Protein AF-A0A8K0KAE3-F1 (afdb_monomer)

Solvent-accessible surface area (backbone atoms only — not comparable to full-atom values): 35603 Å² total; per-residue (Å²): 134,88,83,90,84,84,86,89,87,85,85,87,88,81,91,84,88,86,79,93,78,86,82,82,85,89,87,84,88,86,88,82,92,76,91,75,82,76,78,80,72,81,85,64,75,94,69,81,57,39,71,50,82,53,40,67,63,36,50,76,62,42,30,46,68,39,84,52,72,60,25,46,44,37,40,30,30,74,90,40,54,42,58,58,35,35,50,40,24,70,75,28,17,23,39,30,86,48,41,69,45,33,43,34,40,34,23,48,88,38,33,54,64,56,51,31,46,40,26,36,37,60,57,86,79,44,51,73,26,27,44,45,68,30,39,32,38,36,74,83,20,6,30,69,45,58,32,39,43,23,30,60,44,101,60,32,36,38,35,44,34,48,43,78,38,43,66,60,54,46,53,51,52,52,54,51,47,57,73,51,68,74,72,61,48,61,48,79,47,70,62,64,83,61,42,32,28,38,32,38,32,6,74,34,27,64,62,44,46,37,85,36,38,83,52,72,50,89,77,57,44,82,43,20,44,44,79,38,32,44,71,79,34,61,82,18,39,43,29,26,42,75,70,44,75,50,53,27,28,33,37,36,27,41,27,87,42,42,60,60,40,51,52,53,52,52,67,32,89,55,46,66,41,41,76,42,20,52,51,19,47,56,44,32,14,53,76,55,70,55,79,45,82,82,50,58,39,35,64,88,34,32,46,57,30,56,67,40,52,81,38,50,24,73,68,41,63,72,68,42,59,26,41,16,30,71,55,48,49,47,31,70,74,75,51,62,74,42,25,50,41,81,42,80,45,79,78,72,56,51,48,62,74,39,75,34,59,50,99,88,66,50,80,45,35,34,27,32,43,43,38,66,33,71,91,79,74,48,21,32,31,33,26,44,24,36,38,91,72,52,64,72,73,76,64,57,55,58,51,52,50,45,51,52,51,42,52,52,39,53,50,54,54,49,52,52,13,52,49,57,46,47,54,55,56,54,48,62,77,68,75,58,98,66,84,40,66,58,66,74,69,66,44,79,90,50,56,72,67,56,49,47,53,50,30,41,52,49,40,51,34,45,21,68,68,48,80,81,77,82,66,81,66,90,45,72,71,53,44,53,51,51,49,52,50,29,54,54,36,33,53,42,50,54,52,37,50,54,46,50,53,48,52,54,48,58,77,39,37,73,60,47,56,52,47,56,50,48,53,51,52,53,51,57,57,55,65,78,44,101,62,60,71,72,56,52,53,51,54,50,51,50,50,64,68,77,52,79,88,66,93,75,57,71,68,56,54,52,51,48,53,49,47,53,54,44,55,75,68,61,69,80,73,96,79,72,94,71,57,84,71,55,61,62,53,71,70,44,93,82,34,71,66,49,54,51,53,52,53,51,50,52,58,50,48,57,51,50,54,52,50,48,51,50,50,52,52,50,70,72,50,75,83,77,87,73,89,80,85,90,133

InterPro domains:
  IPR006222 GCVT, N-terminal domain [PF01571] (54-314)
  IPR006223 Glycine cleavage system T protein [TIGR00528] (50-392)
  IPR013977 Aminomethyltransferase, C-terminal domain [PF08669] (338-392)
  IPR027266 Aminomethyltransferase superfamily [G3DSA:3.30.1360.120] (50-288)
  IPR028896 Aminomethyltransferase-like [PTHR43757] (36-393)
  IPR029043 Glycine cleavage T-protein/YgfZ, C-terminal [SSF101790] (328-389)

Organism: Ladona fulva (NCBI:txid123851)

Sequence (631 aa):
MLTQLKFPRSKELATQQPGLITPTMLVRWASKQGHLIIRSVSTGSPNFSKKTCLYDFHVENGGKMVDFAGYLLPVNYSSLGIAASHVHTRTCCSLFDVSHMAQTKIYGKDRVSFIESLTTADIQGLGINQAQLSVLTNDNGGIIDDLIITNASETYLFVVSNASRREVVRNLFEGTLEKGGGKMDVRIEMAGDDKALLALQGPESARVLGPLLDVDFSKLTFMTSTEAKVAGVPDCRVSRLGYTGEDGVEISAPAEGARTIAEALLTSKNGNVKLAGLGARDSLRLEAGLCLYGMDMDEETTPVEASLAWLVRKRRRLEQGFPGAGIIVSQIKGGVNRKRVGLRSEGPPARHGTEVHDEEGTKIGVITSGCPSPSLGYNIAMAYVNSAFAKIYGFNRFISYRIVATYAACLVLHIAACTQFLTAVIRKYNNEKYQTWVNIDNLWDKSTIHSYIYALHRGTSLALGGNFLQTEAVTEGETVLAILTRVAGALTIAVFIGHCVHIISSAHRSKRESADKMKRQLQSYLADKRIPSKLKNKVFKYFDFHYPETYYEQSHVEKAISKSLLQMAIEPCETFCLNREDFMEVVHPDSALWQNIAAEAELRMERLERLEQQRWRAAFHGNVYEDDSDT

Radius of gyration: 36.32 Å; Cα contacts (8 Å, |Δi|>4): 876; chains: 1; bounding box: 95×123×75 Å

Structure (mmCIF, N/CA/C/O backbone):
data_AF-A0A8K0KAE3-F1
#
_entry.id   AF-A0A8K0KAE3-F1
#
loop_
_atom_site.group_PDB
_atom_site.id
_atom_site.type_symbol
_atom_site.label_atom_id
_atom_site.label_alt_id
_atom_site.label_comp_id
_atom_site.label_asym_id
_atom_site.label_entity_id
_atom_site.label_seq_id
_atom_site.pdbx_PDB_ins_code
_atom_site.Cartn_x
_atom_site.Cartn_y
_atom_site.Cartn_z
_atom_site.occupancy
_atom_site.B_iso_or_equiv
_atom_site.auth_seq_id
_atom_site.auth_comp_id
_atom_site.auth_asym_id
_atom_site.auth_atom_id
_atom_site.pdbx_PDB_model_num
ATOM 1 N N . MET A 1 1 ? 49.615 -22.984 13.099 1.00 28.83 1 MET A N 1
ATOM 2 C CA . MET A 1 1 ? 50.591 -24.019 13.497 1.00 28.83 1 MET A CA 1
ATOM 3 C C . MET A 1 1 ? 49.827 -25.105 14.239 1.00 28.83 1 MET A C 1
ATOM 5 O O . MET A 1 1 ? 49.325 -24.787 15.300 1.00 28.83 1 MET A O 1
ATOM 9 N N . LEU A 1 2 ? 49.717 -26.297 13.623 1.00 26.91 2 LEU A N 1
ATOM 10 C CA . LEU A 1 2 ? 49.615 -27.644 14.232 1.00 26.91 2 LEU A CA 1
ATOM 11 C C . LEU A 1 2 ? 48.458 -27.891 15.248 1.00 26.91 2 LEU A C 1
ATOM 13 O O . LEU A 1 2 ? 48.331 -27.181 16.226 1.00 26.91 2 LEU A O 1
ATOM 17 N N . THR A 1 3 ? 47.590 -28.905 15.156 1.00 27.52 3 THR A N 1
ATOM 18 C CA . THR A 1 3 ? 47.617 -30.158 14.386 1.00 27.52 3 THR A CA 1
ATOM 19 C C . THR A 1 3 ? 46.247 -30.851 14.425 1.00 27.52 3 THR A C 1
ATOM 21 O O . THR A 1 3 ? 45.415 -30.589 15.285 1.00 27.52 3 THR A O 1
ATOM 24 N N . GLN A 1 4 ? 46.077 -31.747 13.456 1.00 28.72 4 GLN A N 1
ATOM 25 C CA . GLN A 1 4 ? 44.955 -32.625 13.118 1.00 28.72 4 GLN A CA 1
ATOM 26 C C . GLN A 1 4 ? 44.554 -33.654 14.192 1.00 28.72 4 GLN A C 1
ATOM 28 O O . GLN A 1 4 ? 45.372 -33.975 15.044 1.00 28.72 4 GLN A O 1
ATOM 33 N N . LEU A 1 5 ? 43.369 -34.269 14.011 1.00 25.48 5 LEU A N 1
ATOM 34 C CA . LEU A 1 5 ? 43.104 -35.734 14.002 1.00 25.48 5 LEU A CA 1
ATOM 35 C C . LEU A 1 5 ? 41.607 -35.957 13.651 1.00 25.48 5 LEU A C 1
ATOM 37 O O . LEU A 1 5 ? 40.735 -35.579 14.420 1.00 25.48 5 LEU A O 1
ATOM 41 N N . LYS A 1 6 ? 41.239 -36.196 12.382 1.00 26.11 6 LYS A N 1
ATOM 42 C CA . LYS A 1 6 ? 41.041 -37.476 11.648 1.00 26.11 6 LYS A CA 1
ATOM 43 C C . LYS A 1 6 ? 39.897 -38.396 12.143 1.00 26.11 6 LYS A C 1
ATOM 45 O O . LYS A 1 6 ? 39.905 -38.891 13.259 1.00 26.11 6 LYS A O 1
ATOM 50 N N . PHE A 1 7 ? 38.974 -38.629 11.199 1.00 31.06 7 PHE A N 1
ATOM 51 C CA . PHE A 1 7 ? 37.803 -39.526 11.142 1.00 31.06 7 PHE A CA 1
ATOM 52 C C . PHE A 1 7 ? 38.106 -41.027 11.348 1.00 31.06 7 PHE A C 1
ATOM 54 O O . PHE A 1 7 ? 39.262 -41.438 11.234 1.00 31.06 7 PHE A O 1
ATOM 61 N N . PRO A 1 8 ? 37.051 -41.869 11.411 1.00 29.03 8 PRO A N 1
ATOM 62 C CA . PRO A 1 8 ? 36.903 -42.833 10.311 1.00 29.03 8 PRO A CA 1
ATOM 63 C C . PRO A 1 8 ? 35.486 -42.946 9.704 1.00 29.03 8 PRO A C 1
ATOM 65 O O . PRO A 1 8 ? 34.468 -42.723 10.351 1.00 29.03 8 PRO A O 1
ATOM 68 N N . ARG A 1 9 ? 35.475 -43.315 8.414 1.00 29.73 9 ARG A N 1
ATOM 69 C CA . ARG A 1 9 ? 34.337 -43.708 7.559 1.00 29.73 9 ARG A CA 1
ATOM 70 C C . ARG A 1 9 ? 34.172 -45.237 7.548 1.00 29.73 9 ARG A C 1
ATOM 72 O O . ARG A 1 9 ? 35.182 -45.922 7.439 1.00 29.73 9 ARG A O 1
ATOM 79 N N . SER A 1 10 ? 32.936 -45.728 7.415 1.00 28.06 10 SER A N 1
ATOM 80 C CA . SER A 1 10 ? 32.554 -46.929 6.626 1.00 28.06 10 SER A CA 1
ATOM 81 C C . SER A 1 10 ? 31.016 -46.994 6.538 1.00 28.06 10 SER A C 1
ATOM 83 O O . SER A 1 10 ? 30.370 -46.933 7.575 1.00 28.06 10 SER A O 1
ATOM 85 N N . LYS A 1 11 ? 30.393 -46.807 5.364 1.00 29.02 11 LYS A N 1
ATOM 86 C CA . LYS A 1 11 ? 30.069 -47.765 4.269 1.00 29.02 11 LYS A CA 1
ATOM 87 C C . LYS A 1 11 ? 28.721 -48.509 4.442 1.00 29.02 11 LYS A C 1
ATOM 89 O O . LYS A 1 11 ? 28.630 -49.435 5.228 1.00 29.02 11 LYS A O 1
ATOM 94 N N . GLU A 1 12 ? 27.746 -48.019 3.665 1.00 27.72 12 GLU A N 1
ATOM 95 C CA . GLU A 1 12 ? 26.723 -48.649 2.790 1.00 27.72 12 GLU A CA 1
ATOM 96 C C . GLU A 1 12 ? 25.988 -49.980 3.083 1.00 27.72 12 GLU A C 1
ATOM 98 O O . GLU A 1 12 ? 26.538 -50.932 3.620 1.00 27.72 12 GLU A O 1
ATOM 103 N N . LEU A 1 13 ? 24.787 -50.013 2.461 1.00 28.11 13 LEU A N 1
ATOM 104 C CA . LEU A 1 13 ? 23.791 -51.071 2.184 1.00 28.11 13 LEU A CA 1
ATOM 105 C C . LEU A 1 13 ? 22.721 -51.321 3.265 1.00 28.11 13 LEU A C 1
ATOM 107 O O . LEU A 1 13 ? 23.046 -51.472 4.429 1.00 28.11 13 LEU A O 1
ATOM 111 N N . ALA A 1 14 ? 21.425 -51.479 2.976 1.00 26.33 14 ALA A N 1
ATOM 112 C CA . ALA A 1 14 ? 20.565 -51.209 1.818 1.00 26.33 14 ALA A CA 1
ATOM 113 C C . ALA A 1 14 ? 19.095 -51.472 2.244 1.00 26.33 14 ALA A C 1
ATOM 115 O O . ALA A 1 14 ? 18.852 -52.283 3.132 1.00 26.33 14 ALA A O 1
ATOM 116 N N . THR A 1 15 ? 18.143 -50.847 1.535 1.00 27.05 15 THR A N 1
ATOM 117 C CA . THR A 1 15 ? 16.760 -51.314 1.250 1.00 27.05 15 THR A CA 1
ATOM 118 C C . THR A 1 15 ? 15.781 -51.626 2.399 1.00 27.05 15 THR A C 1
ATOM 120 O O . THR A 1 15 ? 15.860 -52.688 3.001 1.00 27.05 15 THR A O 1
ATOM 123 N N . GLN A 1 16 ? 14.746 -50.782 2.566 1.00 26.11 16 GLN A N 1
ATOM 124 C CA . GLN A 1 16 ? 13.310 -51.099 2.341 1.00 26.11 16 GLN A CA 1
ATOM 125 C C . GLN A 1 16 ? 12.399 -49.936 2.828 1.00 26.11 16 GLN A C 1
ATOM 127 O O . GLN A 1 16 ? 12.524 -49.458 3.950 1.00 26.11 16 GLN A O 1
ATOM 132 N N . GLN A 1 17 ? 11.503 -49.459 1.956 1.00 24.06 17 GLN A N 1
ATOM 133 C CA . GLN A 1 17 ? 10.355 -48.567 2.241 1.00 24.06 17 GLN A CA 1
ATOM 134 C C . GLN A 1 17 ? 9.142 -49.392 2.748 1.00 24.06 17 GLN A C 1
ATOM 136 O O . GLN A 1 17 ? 9.181 -50.613 2.602 1.00 24.06 17 GLN A O 1
ATOM 141 N N . PRO A 1 18 ? 7.970 -48.802 3.084 1.00 39.78 18 PRO A N 1
ATOM 142 C CA . PRO A 1 18 ? 7.659 -47.564 3.820 1.00 39.78 18 PRO A CA 1
ATOM 143 C C . PRO A 1 18 ? 6.611 -47.819 4.944 1.00 39.78 18 PRO A C 1
ATOM 145 O O . PRO A 1 18 ? 5.868 -48.795 4.901 1.00 39.78 18 PRO A O 1
ATOM 148 N N . GLY A 1 19 ? 6.454 -46.917 5.921 1.00 23.36 19 GLY A N 1
ATOM 149 C CA . GLY A 1 19 ? 5.305 -47.004 6.839 1.00 23.36 19 GLY A CA 1
ATOM 150 C C . GLY A 1 19 ? 5.321 -46.020 8.005 1.00 23.36 19 GLY A C 1
ATOM 151 O O . GLY A 1 19 ? 6.255 -46.006 8.798 1.00 23.36 19 GLY A O 1
ATOM 152 N N . LEU A 1 20 ? 4.262 -45.209 8.088 1.00 29.33 20 LEU A N 1
ATOM 153 C CA . LEU A 1 20 ? 3.913 -44.294 9.179 1.00 29.33 20 LEU A CA 1
ATOM 154 C C . LEU A 1 20 ? 4.051 -44.936 10.568 1.00 29.33 20 LEU A C 1
ATOM 156 O O . LEU A 1 20 ? 3.359 -45.910 10.853 1.00 29.33 20 LEU A O 1
ATOM 160 N N . ILE A 1 21 ? 4.803 -44.296 11.469 1.00 24.78 21 ILE A N 1
ATOM 161 C CA . ILE A 1 21 ? 4.608 -44.422 12.921 1.00 24.78 21 ILE A CA 1
ATOM 162 C C . ILE A 1 21 ? 4.780 -43.031 13.551 1.00 24.78 21 ILE A C 1
ATOM 164 O O . ILE A 1 21 ? 5.872 -42.467 13.578 1.00 24.78 21 ILE A O 1
ATOM 168 N N . THR A 1 22 ? 3.678 -42.468 14.042 1.00 32.84 22 THR A N 1
ATOM 169 C CA . THR A 1 22 ? 3.658 -41.387 15.038 1.00 32.84 22 THR A CA 1
ATOM 170 C C . THR A 1 22 ? 4.169 -41.911 16.384 1.00 32.84 22 THR A C 1
ATOM 172 O O . THR A 1 22 ? 3.931 -43.074 16.710 1.00 32.84 22 THR A O 1
ATOM 175 N N . PRO A 1 23 ? 4.792 -41.066 17.225 1.00 28.06 23 PRO A N 1
ATOM 176 C CA . PRO A 1 23 ? 4.613 -41.282 18.658 1.00 28.06 23 PRO A CA 1
ATOM 177 C C . PRO A 1 23 ? 4.278 -40.005 19.428 1.00 28.06 23 PRO A C 1
ATOM 179 O O . PRO A 1 23 ? 5.063 -39.070 19.579 1.00 28.06 23 PRO A O 1
ATOM 182 N N . THR A 1 24 ? 3.074 -40.060 19.974 1.00 25.20 24 THR A N 1
ATOM 183 C CA . THR A 1 24 ? 2.573 -39.384 21.161 1.00 25.20 24 THR A CA 1
ATOM 184 C C . THR A 1 24 ? 3.484 -39.636 22.374 1.00 25.20 24 THR A C 1
ATOM 186 O O . THR A 1 24 ? 3.916 -40.758 22.608 1.00 25.20 24 THR A O 1
ATOM 189 N N . MET A 1 25 ? 3.697 -38.579 23.163 1.00 24.98 25 MET A N 1
ATOM 190 C CA . MET A 1 25 ? 3.900 -38.545 24.622 1.00 24.98 25 MET A CA 1
ATOM 191 C C . MET A 1 25 ? 4.806 -39.587 25.310 1.00 24.98 25 MET A C 1
ATOM 193 O O . MET A 1 25 ? 4.418 -40.726 25.550 1.00 24.98 25 MET A O 1
ATOM 197 N N . LEU A 1 26 ? 5.890 -39.083 25.911 1.00 22.97 26 LEU A N 1
ATOM 198 C CA . LEU A 1 26 ? 6.318 -39.538 27.236 1.00 22.97 26 LEU A CA 1
ATOM 199 C C . LEU A 1 26 ? 6.578 -38.318 28.133 1.00 22.97 26 LEU A C 1
ATOM 201 O O . LEU A 1 26 ? 7.570 -37.611 27.982 1.00 22.97 26 LEU A O 1
ATOM 205 N N . VAL A 1 27 ? 5.657 -38.062 29.063 1.00 27.03 27 VAL A N 1
ATOM 206 C CA . VAL A 1 27 ? 5.836 -37.125 30.178 1.00 27.03 27 VAL A CA 1
ATOM 207 C C . VAL A 1 27 ? 6.262 -37.932 31.401 1.00 27.03 27 VAL A C 1
ATOM 209 O O . VAL A 1 27 ? 5.556 -38.852 31.813 1.00 27.03 27 VAL A O 1
ATOM 212 N N . ARG A 1 28 ? 7.373 -37.549 32.036 1.00 22.36 28 ARG A N 1
ATOM 213 C CA . ARG A 1 28 ? 7.606 -37.797 33.465 1.00 22.36 28 ARG A CA 1
ATOM 214 C C . ARG A 1 28 ? 8.185 -36.549 34.124 1.00 22.36 28 ARG A C 1
ATOM 216 O O . ARG A 1 28 ? 9.031 -35.857 33.572 1.00 22.36 28 ARG A O 1
ATOM 223 N N . TRP A 1 29 ? 7.630 -36.275 35.294 1.00 23.36 29 TRP A N 1
ATOM 224 C CA . TRP A 1 29 ? 7.660 -35.043 36.072 1.00 23.36 29 TRP A CA 1
ATOM 225 C C . TRP A 1 29 ? 8.779 -35.080 37.123 1.00 23.36 29 TRP A C 1
ATOM 227 O O . TRP A 1 29 ? 8.928 -36.109 37.777 1.00 23.36 29 TRP A O 1
ATOM 237 N N . ALA A 1 30 ? 9.493 -33.967 37.335 1.00 23.80 30 ALA A N 1
ATOM 238 C CA . ALA A 1 30 ? 9.919 -33.506 38.666 1.00 23.80 30 ALA A CA 1
ATOM 239 C C . ALA A 1 30 ? 10.460 -32.061 38.620 1.00 23.80 30 ALA A C 1
ATOM 241 O O . ALA A 1 30 ? 11.251 -31.681 37.765 1.00 23.80 30 ALA A O 1
ATOM 242 N N . SER A 1 31 ? 9.980 -31.269 39.573 1.00 27.41 31 SER A N 1
ATOM 243 C CA . SER A 1 31 ? 10.031 -29.813 39.732 1.00 27.41 31 SER A CA 1
ATOM 244 C C . SER A 1 31 ? 11.365 -29.218 40.212 1.00 27.41 31 SER A C 1
ATOM 246 O O . SER A 1 31 ? 12.005 -29.824 41.067 1.00 27.41 31 SER A O 1
ATOM 248 N N . LYS A 1 32 ? 11.658 -27.951 39.872 1.00 25.66 32 LYS A N 1
ATOM 249 C CA . LYS A 1 32 ? 11.517 -26.751 40.746 1.00 25.66 32 LYS A CA 1
ATOM 250 C C . LYS A 1 32 ? 12.227 -25.539 40.116 1.00 25.66 32 LYS A C 1
ATOM 252 O O . LYS A 1 32 ? 13.407 -25.600 39.817 1.00 25.66 32 LYS A O 1
ATOM 257 N N . GLN A 1 33 ? 11.473 -24.445 39.997 1.00 35.97 33 GLN A N 1
ATOM 258 C CA . GLN A 1 33 ? 11.902 -23.049 39.818 1.00 35.97 33 GLN A CA 1
ATOM 259 C C . GLN A 1 33 ? 12.904 -22.723 38.696 1.00 35.97 33 GLN A C 1
ATOM 261 O O . GLN A 1 33 ? 14.117 -22.770 38.854 1.00 35.97 33 GLN A O 1
ATOM 266 N N . GLY A 1 34 ? 12.343 -22.244 37.588 1.00 28.31 34 GLY A N 1
ATOM 267 C CA . GLY A 1 34 ? 13.045 -21.552 36.515 1.00 28.31 34 GLY A CA 1
ATOM 268 C C . GLY A 1 34 ? 12.106 -21.456 35.322 1.00 28.31 34 GLY A C 1
ATOM 269 O O . GLY A 1 34 ? 11.877 -22.455 34.649 1.00 28.31 34 GLY A O 1
ATOM 270 N N . HIS A 1 35 ? 11.494 -20.291 35.096 1.00 27.30 35 HIS A N 1
ATOM 271 C CA . HIS A 1 35 ? 10.677 -20.060 33.904 1.00 27.30 35 HIS A CA 1
ATOM 272 C C . HIS A 1 35 ? 11.587 -20.119 32.671 1.00 27.30 35 HIS A C 1
ATOM 274 O O . HIS A 1 35 ? 12.221 -19.133 32.299 1.00 27.30 35 HIS A O 1
ATOM 280 N N . LEU A 1 36 ? 11.676 -21.297 32.055 1.00 23.64 36 LEU A N 1
ATOM 281 C CA . LEU A 1 36 ? 12.311 -21.470 30.760 1.00 23.64 36 LEU A CA 1
ATOM 282 C C . LEU A 1 36 ? 11.345 -20.912 29.709 1.00 23.64 36 LEU A C 1
ATOM 284 O O . LEU A 1 36 ? 10.328 -21.526 29.391 1.00 23.64 36 LEU A O 1
ATOM 288 N N . ILE A 1 37 ? 11.638 -19.719 29.194 1.00 28.80 37 ILE A N 1
ATOM 289 C CA . ILE A 1 37 ? 10.950 -19.180 28.019 1.00 28.80 37 ILE A CA 1
ATOM 290 C C . ILE A 1 37 ? 11.373 -20.044 26.829 1.00 28.80 37 ILE A C 1
ATOM 292 O O . ILE A 1 37 ? 12.434 -19.838 26.238 1.00 28.80 37 ILE A O 1
ATOM 296 N N . ILE A 1 38 ? 10.548 -21.030 26.482 1.00 27.28 38 ILE A N 1
ATOM 297 C CA . ILE A 1 38 ? 10.677 -21.757 25.223 1.00 27.28 38 ILE A CA 1
ATOM 298 C C . ILE A 1 38 ? 10.261 -20.781 24.121 1.00 27.28 38 ILE A C 1
ATOM 300 O O . ILE A 1 38 ? 9.080 -20.503 23.921 1.00 27.28 38 ILE A O 1
ATOM 304 N N . ARG A 1 39 ? 11.244 -20.224 23.408 1.00 27.78 39 ARG A N 1
ATOM 305 C CA . ARG A 1 39 ? 11.001 -19.630 22.092 1.00 27.78 39 ARG A CA 1
ATOM 306 C C . ARG A 1 39 ? 10.557 -20.764 21.173 1.00 27.78 39 ARG A C 1
ATOM 308 O O . ARG A 1 39 ? 11.391 -21.562 20.756 1.00 27.78 39 ARG A O 1
ATOM 315 N N . SER A 1 40 ? 9.268 -20.846 20.860 1.00 27.45 40 SER A N 1
ATOM 316 C CA . SER A 1 40 ? 8.813 -21.685 19.757 1.00 27.45 40 SER A CA 1
ATOM 317 C C . SER A 1 40 ? 9.287 -21.040 18.456 1.00 27.45 40 SER A C 1
ATOM 319 O O . SER A 1 40 ? 8.670 -20.110 17.940 1.00 27.45 40 SER A O 1
ATOM 321 N N . VAL A 1 41 ? 10.420 -21.506 17.938 1.00 33.53 41 VAL A N 1
ATOM 322 C CA . VAL A 1 41 ? 10.667 -21.439 16.501 1.00 33.53 41 VAL A CA 1
ATOM 323 C C . VAL A 1 41 ? 9.683 -22.432 15.904 1.00 33.53 41 VAL A C 1
ATOM 325 O O . VAL A 1 41 ? 9.705 -23.605 16.274 1.00 33.53 41 VAL A O 1
ATOM 328 N N . SER A 1 42 ? 8.773 -21.963 15.055 1.00 33.22 42 SER A N 1
ATOM 329 C CA . SER A 1 42 ? 7.928 -22.847 14.264 1.00 33.22 42 SER A CA 1
ATOM 330 C C . SER A 1 42 ? 8.845 -23.795 13.498 1.00 33.22 42 SER A C 1
ATOM 332 O O . SER A 1 42 ? 9.539 -23.378 12.570 1.00 33.22 42 SER A O 1
ATOM 334 N N . THR A 1 43 ? 8.886 -25.062 13.895 1.00 34.94 43 THR A N 1
ATOM 335 C CA . THR A 1 43 ? 9.490 -26.124 13.096 1.00 34.94 43 THR A CA 1
ATOM 336 C C . THR A 1 43 ? 8.557 -26.392 11.922 1.00 34.94 43 THR A C 1
ATOM 338 O O . THR A 1 43 ? 7.784 -27.347 11.926 1.00 34.94 43 THR A O 1
ATOM 341 N N . GLY A 1 44 ? 8.575 -25.489 10.942 1.00 33.84 44 GLY A N 1
ATOM 342 C CA . GLY A 1 44 ? 8.157 -25.812 9.588 1.00 33.84 44 GLY A CA 1
ATOM 343 C C . GLY A 1 44 ? 9.137 -26.831 9.012 1.00 33.84 44 GLY A C 1
ATOM 344 O O . GLY A 1 44 ? 10.313 -26.846 9.380 1.00 33.84 44 GLY A O 1
ATOM 345 N N . SER A 1 45 ? 8.653 -27.691 8.119 1.00 33.91 45 SER A N 1
ATOM 346 C CA . SER A 1 45 ? 9.500 -28.517 7.245 1.00 33.91 45 SER A CA 1
ATOM 347 C C . SER A 1 45 ? 10.638 -27.676 6.636 1.00 33.91 45 SER A C 1
ATOM 349 O O . SER A 1 45 ? 10.468 -26.458 6.544 1.00 33.91 45 SER A O 1
ATOM 351 N N . PRO A 1 46 ? 11.779 -28.259 6.207 1.00 36.25 46 PRO A N 1
ATOM 352 C CA . PRO A 1 46 ? 12.882 -27.501 5.620 1.00 36.25 46 PRO A CA 1
ATOM 353 C C . PRO A 1 46 ? 12.477 -26.961 4.240 1.00 36.25 46 PRO A C 1
ATOM 355 O O . PRO A 1 46 ? 12.904 -27.452 3.201 1.00 36.25 46 PRO A O 1
ATOM 358 N N . ASN A 1 47 ? 11.621 -25.946 4.226 1.00 55.12 47 ASN A N 1
ATOM 359 C CA . ASN A 1 47 ? 11.400 -25.099 3.079 1.00 55.12 47 ASN A CA 1
ATOM 360 C C . ASN A 1 47 ? 12.610 -24.179 3.026 1.00 55.12 47 ASN A C 1
ATOM 362 O O . ASN A 1 47 ? 12.788 -23.312 3.881 1.00 55.12 47 ASN A O 1
ATOM 366 N N . PHE A 1 48 ? 13.484 -24.411 2.051 1.00 71.12 48 PHE A N 1
ATOM 367 C CA . PHE A 1 48 ? 14.554 -23.476 1.747 1.00 71.12 48 PHE A CA 1
ATOM 368 C C . PHE A 1 48 ? 13.915 -22.140 1.372 1.00 71.12 48 PHE A C 1
ATOM 370 O O . PHE A 1 48 ? 13.300 -22.018 0.312 1.00 71.12 48 PHE A O 1
ATOM 377 N N . SER A 1 49 ? 14.028 -21.158 2.265 1.00 87.81 49 SER A N 1
ATOM 378 C CA . SER A 1 49 ? 13.558 -19.808 1.985 1.00 87.81 49 SER A CA 1
ATOM 379 C C . SER A 1 49 ? 14.255 -19.259 0.745 1.00 87.81 49 SER A C 1
ATOM 381 O O . SER A 1 49 ? 15.476 -19.366 0.593 1.00 87.81 49 SER A O 1
ATOM 383 N N . LYS A 1 50 ? 13.458 -18.698 -0.163 1.00 92.12 50 LYS A N 1
ATOM 384 C CA . LYS A 1 50 ? 13.923 -18.171 -1.443 1.00 92.12 50 LYS A CA 1
ATOM 385 C C . LYS A 1 50 ? 14.753 -16.910 -1.231 1.00 92.12 50 LYS A C 1
ATOM 387 O O . LYS A 1 50 ? 14.582 -16.177 -0.259 1.00 92.12 50 LYS A O 1
ATOM 392 N N . LYS A 1 51 ? 15.652 -16.632 -2.165 1.00 95.06 51 LYS A N 1
ATOM 393 C CA . LYS A 1 51 ? 16.427 -15.388 -2.202 1.00 95.06 51 LYS A CA 1
ATOM 394 C C . LYS A 1 51 ? 15.818 -14.462 -3.247 1.00 95.06 51 LYS A C 1
ATOM 396 O O . LYS A 1 51 ? 15.404 -14.936 -4.299 1.00 95.06 51 LYS A O 1
ATOM 401 N N . THR A 1 52 ? 15.769 -13.161 -2.971 1.00 95.25 52 THR A N 1
ATOM 402 C CA . THR A 1 52 ? 15.511 -12.171 -4.027 1.00 95.25 52 THR A CA 1
ATOM 403 C C . THR A 1 52 ? 16.774 -11.975 -4.866 1.00 95.25 52 THR A C 1
ATOM 405 O O . THR A 1 52 ? 17.877 -12.317 -4.429 1.00 95.25 52 THR A O 1
ATOM 408 N N . CYS A 1 53 ? 16.641 -11.371 -6.048 1.00 96.19 53 CYS A N 1
ATOM 409 C CA . CYS A 1 53 ? 17.792 -10.999 -6.878 1.00 96.19 53 CYS A CA 1
ATOM 410 C C . CYS A 1 53 ? 18.731 -9.982 -6.195 1.00 96.19 53 CYS A C 1
ATOM 412 O O . CYS A 1 53 ? 19.872 -9.820 -6.614 1.00 96.19 53 CYS A O 1
ATOM 414 N N . LEU A 1 54 ? 18.274 -9.319 -5.125 1.00 97.44 54 LEU A N 1
ATOM 415 C CA . LEU A 1 54 ? 19.063 -8.393 -4.313 1.00 97.44 54 LEU A CA 1
ATOM 416 C C . LEU A 1 54 ? 19.625 -9.017 -3.030 1.00 97.44 54 LEU A C 1
ATOM 418 O O . LEU A 1 54 ? 20.188 -8.298 -2.210 1.00 97.44 54 LEU A O 1
ATOM 422 N N . TYR A 1 55 ? 19.510 -10.333 -2.828 1.00 97.62 55 TYR A N 1
ATOM 423 C CA . TYR A 1 55 ? 19.974 -10.975 -1.595 1.00 97.62 55 TYR A CA 1
ATOM 424 C C . TYR A 1 55 ? 21.444 -10.659 -1.273 1.00 97.62 55 TYR A C 1
ATOM 426 O O . TYR A 1 55 ? 21.739 -10.202 -0.169 1.00 97.62 55 TYR A O 1
ATOM 434 N N . ASP A 1 56 ? 22.357 -10.858 -2.229 1.00 97.81 56 ASP A N 1
ATOM 435 C CA . ASP A 1 56 ? 23.787 -10.609 -2.000 1.00 97.81 56 ASP A CA 1
ATOM 436 C C . ASP A 1 56 ? 24.060 -9.113 -1.782 1.00 97.81 56 ASP A C 1
ATOM 438 O O . ASP A 1 56 ? 24.797 -8.745 -0.869 1.00 97.81 56 ASP A O 1
ATOM 442 N N . PHE A 1 57 ? 23.358 -8.242 -2.517 1.00 98.19 57 PHE A N 1
ATOM 443 C CA . PHE A 1 57 ? 23.397 -6.793 -2.312 1.00 98.19 57 PHE A CA 1
ATOM 444 C C . PHE A 1 57 ? 22.984 -6.396 -0.882 1.00 98.19 57 PHE A C 1
ATOM 446 O O . PHE A 1 57 ? 23.623 -5.539 -0.268 1.00 98.19 57 PHE A O 1
ATOM 453 N N . HIS A 1 58 ? 21.964 -7.038 -0.305 1.00 98.19 58 HIS A N 1
ATOM 454 C CA . HIS A 1 58 ? 21.565 -6.786 1.084 1.00 98.19 58 HIS A CA 1
ATOM 455 C C . HIS A 1 58 ? 22.638 -7.213 2.074 1.00 98.19 58 HIS A C 1
ATOM 457 O O . HIS A 1 58 ? 22.928 -6.464 3.005 1.00 98.19 58 HIS A O 1
ATOM 463 N N . VAL A 1 59 ? 23.241 -8.389 1.877 1.00 98.06 59 VAL A N 1
ATOM 464 C CA . VAL A 1 59 ? 24.313 -8.901 2.745 1.00 98.06 59 VAL A CA 1
ATOM 465 C C . VAL A 1 59 ? 25.527 -7.971 2.711 1.00 98.06 59 VAL A C 1
ATOM 467 O O . VAL A 1 59 ? 26.035 -7.599 3.769 1.00 98.06 59 VAL A O 1
ATOM 470 N N . GLU A 1 60 ? 25.943 -7.533 1.520 1.00 97.88 60 GLU A N 1
ATOM 471 C CA . GLU A 1 60 ? 27.035 -6.568 1.324 1.00 97.88 60 GLU A CA 1
ATOM 472 C C . GLU A 1 60 ? 26.774 -5.239 2.049 1.00 97.88 60 GLU A C 1
ATOM 474 O O . GLU A 1 60 ? 27.685 -4.656 2.635 1.00 97.88 60 GLU A O 1
ATOM 479 N N . ASN A 1 61 ? 25.518 -4.786 2.081 1.00 97.69 61 ASN A N 1
ATOM 480 C CA . ASN A 1 61 ? 25.109 -3.550 2.751 1.00 97.69 61 ASN A CA 1
ATOM 481 C C . ASN A 1 61 ? 24.737 -3.741 4.238 1.00 97.69 61 ASN A C 1
ATOM 483 O O . ASN A 1 61 ? 24.109 -2.874 4.851 1.00 97.69 61 ASN A O 1
ATOM 487 N N . GLY A 1 62 ? 25.122 -4.869 4.848 1.00 97.56 62 GLY A N 1
ATOM 488 C CA . GLY A 1 62 ? 24.924 -5.127 6.276 1.00 97.56 62 GLY A CA 1
ATOM 489 C C . GLY A 1 62 ? 23.476 -5.434 6.666 1.00 97.56 62 GLY A C 1
ATOM 490 O O . GLY A 1 62 ? 23.073 -5.185 7.806 1.00 97.56 62 GLY A O 1
ATOM 491 N N . GLY A 1 63 ? 22.684 -5.944 5.725 1.00 97.62 63 GLY A N 1
ATOM 492 C CA . GLY A 1 63 ? 21.320 -6.406 5.938 1.00 97.62 63 GLY A CA 1
ATOM 493 C C . GLY A 1 63 ? 21.275 -7.636 6.842 1.00 97.62 63 GLY A C 1
ATOM 494 O O . GLY A 1 63 ? 21.922 -8.654 6.592 1.00 97.62 63 GLY A O 1
ATOM 495 N N . LYS A 1 64 ? 20.476 -7.566 7.906 1.00 97.25 64 LYS A N 1
ATOM 496 C CA . LYS A 1 64 ? 20.207 -8.712 8.775 1.00 97.25 64 LYS A CA 1
ATOM 497 C C . LYS A 1 64 ? 19.062 -9.531 8.190 1.00 97.25 64 LYS A C 1
ATOM 499 O O . LYS A 1 64 ? 17.895 -9.176 8.356 1.00 97.25 64 LYS A O 1
ATOM 504 N N . MET A 1 65 ? 19.405 -10.621 7.516 1.00 97.25 65 MET A N 1
ATOM 505 C CA . MET A 1 65 ? 18.441 -11.450 6.795 1.00 97.25 65 MET A CA 1
ATOM 506 C C . MET A 1 65 ? 17.591 -12.295 7.751 1.00 97.25 65 MET A C 1
ATOM 508 O O . MET A 1 65 ? 18.112 -12.912 8.682 1.00 97.25 65 MET A O 1
ATOM 512 N N . VAL A 1 66 ? 16.282 -12.322 7.513 1.00 96.31 66 VAL A N 1
ATOM 513 C CA . VAL A 1 66 ? 15.307 -13.159 8.221 1.00 96.31 66 VAL A CA 1
ATOM 514 C C . VAL A 1 66 ? 14.392 -13.844 7.215 1.00 96.31 66 VAL A C 1
ATOM 516 O O . VAL A 1 66 ? 14.201 -13.339 6.110 1.00 96.31 66 VAL A O 1
ATOM 519 N N . ASP A 1 67 ? 13.823 -14.980 7.609 1.00 95.00 67 ASP A N 1
ATOM 520 C CA . ASP A 1 67 ? 12.727 -15.597 6.867 1.00 95.00 67 ASP A CA 1
ATOM 521 C C . ASP A 1 67 ? 11.462 -14.750 7.031 1.00 95.00 67 ASP A C 1
ATOM 523 O O . ASP A 1 67 ? 11.007 -14.498 8.152 1.00 95.00 67 ASP A O 1
ATOM 527 N N . PHE A 1 68 ? 10.922 -14.286 5.911 1.00 91.44 68 PHE A N 1
ATOM 528 C CA . PHE A 1 68 ? 9.657 -13.580 5.844 1.00 91.44 68 PHE A CA 1
ATOM 529 C C . PHE A 1 68 ? 8.875 -14.048 4.619 1.00 91.44 68 PHE A C 1
ATOM 531 O O . PHE A 1 68 ? 9.300 -13.847 3.481 1.00 91.44 68 PHE A O 1
ATOM 538 N N . ALA A 1 69 ? 7.719 -14.672 4.857 1.00 86.94 69 ALA A N 1
ATOM 539 C CA . ALA A 1 69 ? 6.847 -15.219 3.816 1.00 86.94 69 ALA A CA 1
ATOM 540 C C . ALA A 1 69 ? 7.569 -16.167 2.830 1.00 86.94 69 ALA A C 1
ATOM 542 O O . ALA A 1 69 ? 7.254 -16.179 1.640 1.00 86.94 69 ALA A O 1
ATOM 543 N N . GLY A 1 70 ? 8.540 -16.955 3.313 1.00 89.94 70 GLY A N 1
ATOM 544 C CA . GLY A 1 70 ? 9.307 -17.891 2.486 1.00 89.94 70 GLY A CA 1
ATOM 545 C C . GLY A 1 70 ? 10.418 -17.240 1.657 1.00 89.94 70 GLY A C 1
ATOM 546 O O . GLY A 1 70 ? 10.920 -17.870 0.725 1.00 89.94 70 GLY A O 1
ATOM 547 N N . TYR A 1 71 ? 10.790 -15.995 1.973 1.00 93.94 71 TYR A N 1
ATOM 548 C CA . TYR A 1 71 ? 11.914 -15.273 1.381 1.00 93.94 71 TYR A CA 1
ATOM 549 C C . TYR A 1 71 ? 12.890 -14.790 2.458 1.00 93.94 71 TYR A C 1
ATOM 551 O O . TYR A 1 71 ? 12.485 -14.352 3.533 1.00 93.94 71 TYR A O 1
ATOM 559 N N . LEU A 1 72 ? 14.187 -14.804 2.149 1.00 96.75 72 LEU A N 1
ATOM 560 C CA . LEU A 1 72 ? 15.213 -14.164 2.967 1.00 96.75 72 LEU A CA 1
ATOM 561 C C . LEU A 1 72 ? 15.282 -12.671 2.642 1.00 96.75 72 LEU A C 1
ATOM 563 O O . LEU A 1 72 ? 15.731 -12.287 1.562 1.00 96.75 72 LEU A O 1
ATOM 567 N N . LEU A 1 73 ? 14.878 -11.835 3.598 1.00 97.12 73 LEU A N 1
ATOM 568 C CA . LEU A 1 73 ? 14.811 -10.378 3.454 1.00 97.12 73 LEU A CA 1
ATOM 569 C C . LEU A 1 73 ? 15.429 -9.662 4.663 1.00 97.12 73 LEU A C 1
ATOM 571 O O . LEU A 1 73 ? 15.421 -10.204 5.771 1.00 97.12 73 LEU A O 1
ATOM 575 N N . PRO A 1 74 ? 15.950 -8.436 4.493 1.00 97.38 74 PRO A N 1
ATOM 576 C CA . PRO A 1 74 ? 16.571 -7.700 5.585 1.00 97.38 74 PRO A CA 1
ATOM 577 C C . PRO A 1 74 ? 15.511 -7.152 6.551 1.00 97.38 74 PRO A C 1
ATOM 579 O O . PRO A 1 74 ? 14.661 -6.341 6.177 1.00 97.38 74 PRO A O 1
ATOM 582 N N . VAL A 1 75 ? 15.576 -7.536 7.831 1.00 96.81 75 VAL A N 1
ATOM 583 C CA . VAL A 1 75 ? 14.722 -6.934 8.875 1.00 96.81 75 VAL A CA 1
ATOM 584 C C . VAL A 1 75 ? 15.174 -5.515 9.223 1.00 96.81 75 VAL A C 1
ATOM 586 O O . VAL A 1 75 ? 14.350 -4.636 9.482 1.00 96.81 75 VAL A O 1
ATOM 589 N N . ASN A 1 76 ? 16.485 -5.283 9.186 1.00 96.19 76 ASN A N 1
ATOM 590 C CA . ASN A 1 76 ? 17.148 -3.997 9.359 1.00 96.19 76 ASN A CA 1
ATOM 591 C C . ASN A 1 76 ? 18.543 -4.039 8.712 1.00 96.19 76 ASN A C 1
ATOM 593 O O . ASN A 1 76 ? 19.032 -5.116 8.368 1.00 96.19 76 ASN A O 1
ATOM 597 N N . TYR A 1 77 ? 19.192 -2.881 8.608 1.00 97.06 77 TYR A N 1
ATOM 598 C CA . TYR A 1 77 ? 20.580 -2.758 8.158 1.00 97.06 77 TYR A CA 1
ATOM 599 C C . TYR A 1 77 ? 21.460 -2.288 9.318 1.00 97.06 77 TYR A C 1
ATOM 601 O O . TYR A 1 77 ? 20.988 -1.599 10.224 1.00 97.06 77 TYR A O 1
ATOM 609 N N . SER A 1 78 ? 22.737 -2.666 9.317 1.00 91.38 78 SER A N 1
ATOM 610 C CA . SER A 1 78 ? 23.693 -2.280 10.367 1.00 91.38 78 SER A CA 1
ATOM 611 C C . SER A 1 78 ? 23.908 -0.766 10.460 1.00 91.38 78 SER A C 1
ATOM 613 O O . SER A 1 78 ? 24.177 -0.250 11.542 1.00 91.38 78 SER A O 1
ATOM 615 N N . SER A 1 79 ? 23.739 -0.051 9.346 1.00 87.69 79 SER A N 1
ATOM 616 C CA . SER A 1 79 ? 23.893 1.402 9.258 1.00 87.69 79 SER A CA 1
ATOM 617 C C . SER A 1 79 ? 22.814 2.185 10.012 1.00 87.69 79 SER A C 1
ATOM 619 O O . SER A 1 79 ? 23.052 3.332 10.395 1.00 87.69 79 SER A O 1
ATOM 621 N N . LEU A 1 80 ? 21.625 1.601 10.217 1.00 90.94 80 LEU A N 1
ATOM 622 C CA . LEU A 1 80 ? 20.495 2.301 10.818 1.00 90.94 80 LEU A CA 1
ATOM 623 C C . LEU A 1 80 ? 19.512 1.341 11.506 1.00 90.94 80 LEU A C 1
ATOM 625 O O . LEU A 1 80 ? 18.955 0.426 10.898 1.00 90.94 80 LEU A O 1
ATOM 629 N N . GLY A 1 81 ? 19.245 1.580 12.794 1.00 93.69 81 GLY A N 1
ATOM 630 C CA . GLY A 1 81 ? 18.237 0.828 13.548 1.00 93.69 81 GLY A CA 1
ATOM 631 C C . GLY A 1 81 ? 16.815 1.023 13.003 1.00 93.69 81 GLY A C 1
ATOM 632 O O . GLY A 1 81 ? 16.552 1.951 12.239 1.00 93.69 81 GLY A O 1
ATOM 633 N N . ILE A 1 82 ? 15.871 0.174 13.428 1.00 95.50 82 ILE A N 1
ATOM 634 C CA . ILE A 1 82 ? 14.479 0.183 12.930 1.00 95.50 82 ILE A CA 1
ATOM 635 C C . ILE A 1 82 ? 13.802 1.547 13.140 1.00 95.50 82 ILE A C 1
ATOM 637 O O . ILE A 1 82 ? 13.306 2.133 12.181 1.00 95.50 82 ILE A O 1
ATOM 641 N N . ALA A 1 83 ? 13.830 2.082 14.365 1.00 94.50 83 ALA A N 1
ATOM 642 C CA . ALA A 1 83 ? 13.192 3.363 14.682 1.00 94.50 83 ALA A CA 1
ATOM 643 C C . ALA A 1 83 ? 13.823 4.538 13.916 1.00 94.50 83 ALA A C 1
ATOM 645 O O . ALA A 1 83 ? 13.121 5.418 13.430 1.00 94.50 83 ALA A O 1
ATOM 646 N N . ALA A 1 84 ? 15.147 4.528 13.750 1.00 96.50 84 ALA A N 1
ATOM 647 C CA . ALA A 1 84 ? 15.837 5.562 12.990 1.00 96.50 84 ALA A CA 1
ATOM 648 C C . ALA A 1 84 ? 15.565 5.443 11.478 1.00 96.50 84 ALA A C 1
ATOM 650 O O . ALA A 1 84 ? 15.412 6.461 10.814 1.00 96.50 84 ALA A O 1
ATOM 651 N N . SER A 1 85 ? 15.432 4.225 10.941 1.00 97.81 85 SER A N 1
ATOM 652 C CA . SER A 1 85 ? 15.051 3.977 9.538 1.00 97.81 85 SER A CA 1
ATOM 653 C C . SER A 1 85 ? 13.627 4.438 9.246 1.00 97.81 85 SER A C 1
ATOM 655 O O . SER A 1 85 ? 13.363 5.033 8.204 1.00 97.81 85 SER A O 1
ATOM 657 N N . HIS A 1 86 ? 12.722 4.214 10.197 1.00 98.19 86 HIS A N 1
ATOM 658 C CA . HIS A 1 86 ? 11.367 4.738 10.150 1.00 98.19 86 HIS A CA 1
ATOM 659 C C . HIS A 1 86 ? 11.373 6.270 10.051 1.00 98.19 86 HIS A C 1
ATOM 661 O O . HIS A 1 86 ? 10.827 6.826 9.102 1.00 98.19 86 HIS A O 1
ATOM 667 N N . VAL A 1 87 ? 12.035 6.958 10.992 1.00 97.69 87 VAL A N 1
ATOM 668 C CA . VAL A 1 87 ? 12.116 8.430 10.982 1.00 97.69 87 VAL A CA 1
ATOM 669 C C . VAL A 1 87 ? 12.784 8.929 9.702 1.00 97.69 87 VAL A C 1
ATOM 671 O O . VAL A 1 87 ? 12.292 9.869 9.090 1.00 97.69 87 VAL A O 1
ATOM 674 N N . HIS A 1 88 ? 13.844 8.261 9.241 1.00 98.19 88 HIS A N 1
ATOM 675 C CA . HIS A 1 88 ? 14.515 8.598 7.986 1.00 98.19 88 HIS A CA 1
ATOM 676 C C . HIS A 1 88 ? 13.571 8.508 6.781 1.00 98.19 88 HIS A C 1
ATOM 678 O O . HIS A 1 88 ? 13.596 9.390 5.929 1.00 98.19 88 HIS A O 1
ATOM 684 N N . THR A 1 89 ? 12.697 7.497 6.727 1.00 98.31 89 THR A N 1
ATOM 685 C CA . THR A 1 89 ? 11.686 7.385 5.660 1.00 98.31 89 THR A CA 1
ATOM 686 C C . THR A 1 89 ? 10.700 8.557 5.709 1.00 98.31 89 THR A C 1
ATOM 688 O O . THR A 1 89 ? 10.376 9.121 4.669 1.00 98.31 89 THR A O 1
ATOM 691 N N . ARG A 1 90 ? 10.270 8.970 6.912 1.00 97.50 90 ARG A N 1
ATOM 692 C CA . ARG A 1 90 ? 9.357 10.110 7.129 1.00 97.50 90 ARG A CA 1
ATOM 693 C C . ARG A 1 90 ? 9.958 11.457 6.735 1.00 97.50 90 ARG A C 1
ATOM 695 O O . ARG A 1 90 ? 9.244 12.340 6.272 1.00 97.50 90 ARG A O 1
ATOM 702 N N . THR A 1 91 ? 11.252 11.656 6.980 1.00 96.12 91 THR A N 1
ATOM 703 C CA . THR A 1 91 ? 11.899 12.968 6.811 1.00 96.12 91 THR A CA 1
ATOM 704 C C . THR A 1 91 ? 12.678 13.107 5.509 1.00 96.12 91 THR A C 1
ATOM 706 O O . THR A 1 91 ? 12.897 14.229 5.063 1.00 96.12 91 THR A O 1
ATOM 709 N N . CYS A 1 92 ? 13.124 11.995 4.923 1.00 96.94 92 CYS A N 1
ATOM 710 C CA . CYS A 1 92 ? 14.001 11.958 3.755 1.00 96.94 92 CYS A CA 1
ATOM 711 C C . CYS A 1 92 ? 13.448 10.980 2.706 1.00 96.94 92 CYS A C 1
ATOM 713 O O . CYS A 1 92 ? 12.394 11.221 2.116 1.00 96.94 92 CYS A O 1
ATOM 715 N N . CYS A 1 93 ? 14.165 9.886 2.445 1.00 96.19 93 CYS A N 1
ATOM 716 C CA . CYS A 1 93 ? 13.726 8.828 1.558 1.00 96.19 93 CYS A CA 1
ATOM 717 C C . CYS A 1 93 ? 14.436 7.511 1.885 1.00 96.19 93 CYS A C 1
ATOM 719 O O . CYS A 1 93 ? 15.619 7.491 2.236 1.00 96.19 93 CYS A O 1
ATOM 721 N N . SER A 1 94 ? 13.721 6.400 1.755 1.00 98.56 94 SER A N 1
ATOM 722 C CA . SER A 1 94 ? 14.248 5.061 1.963 1.00 98.56 94 SER A CA 1
ATOM 723 C C . SER A 1 94 ? 13.902 4.122 0.821 1.00 98.56 94 SER A C 1
ATOM 725 O O . SER A 1 94 ? 12.825 4.201 0.233 1.00 98.56 94 SER A O 1
ATOM 727 N N . LEU A 1 95 ? 14.832 3.215 0.535 1.00 98.69 95 LEU A N 1
ATOM 728 C CA . LEU A 1 95 ? 14.689 2.161 -0.457 1.00 98.69 95 LEU A CA 1
ATOM 729 C C . LEU A 1 95 ? 14.420 0.825 0.245 1.00 98.69 95 LEU A C 1
ATOM 731 O O . LEU A 1 95 ? 15.192 0.400 1.108 1.00 98.69 95 LEU A O 1
ATOM 735 N N . PHE A 1 96 ? 13.337 0.165 -0.149 1.00 98.62 96 PHE A N 1
ATOM 736 C CA . PHE A 1 96 ? 12.932 -1.152 0.331 1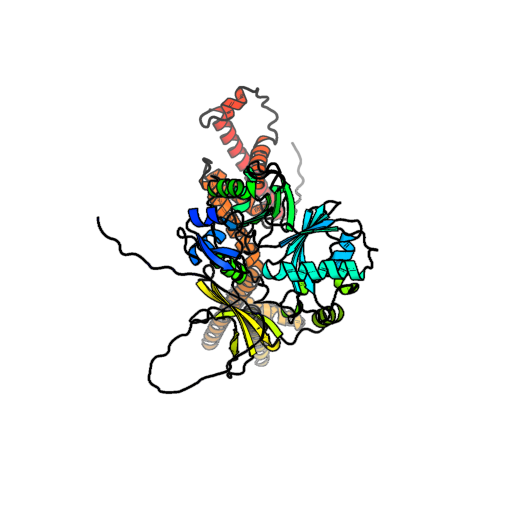.00 98.62 96 PHE A CA 1
ATOM 737 C C . PHE A 1 96 ? 12.965 -2.158 -0.822 1.00 98.62 96 PHE A C 1
ATOM 739 O O . PHE A 1 96 ? 12.467 -1.875 -1.912 1.00 98.62 96 PHE A O 1
ATOM 746 N N . ASP A 1 97 ? 13.491 -3.356 -0.564 1.00 98.19 97 ASP A N 1
ATOM 747 C CA . ASP A 1 97 ? 13.301 -4.501 -1.457 1.00 98.19 97 ASP A CA 1
ATOM 748 C C . ASP A 1 97 ? 11.966 -5.180 -1.140 1.00 98.19 97 ASP A C 1
ATOM 750 O O . ASP A 1 97 ? 11.772 -5.766 -0.070 1.00 98.19 97 ASP A O 1
ATOM 754 N N . VAL A 1 98 ? 11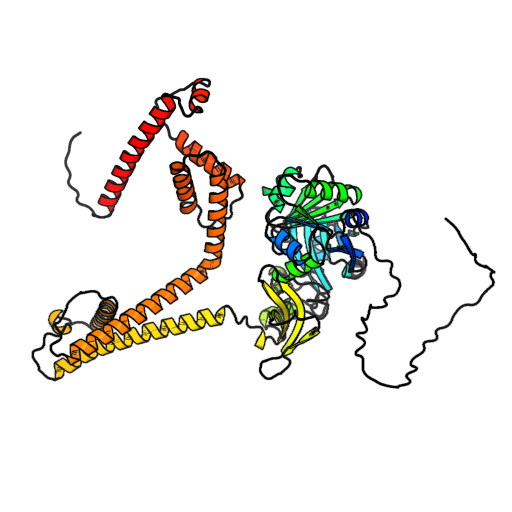.042 -5.089 -2.091 1.00 97.25 98 VAL A N 1
ATOM 755 C CA . VAL A 1 98 ? 9.725 -5.721 -2.033 1.00 97.25 98 VAL A CA 1
ATOM 756 C C . VAL A 1 98 ? 9.545 -6.765 -3.141 1.00 97.25 98 VAL A C 1
ATOM 758 O O . VAL A 1 98 ? 8.426 -7.155 -3.456 1.00 97.25 98 VAL A O 1
ATOM 761 N N . SER A 1 99 ? 10.646 -7.300 -3.682 1.00 96.94 99 SER A N 1
ATOM 762 C CA . SER A 1 99 ? 10.658 -8.276 -4.788 1.00 96.94 99 SER A CA 1
ATOM 763 C C . SER A 1 99 ? 10.030 -9.632 -4.441 1.00 96.94 99 SER A C 1
ATOM 765 O O . SER A 1 99 ? 9.784 -10.448 -5.322 1.00 96.94 99 SER A O 1
ATOM 767 N N . HIS A 1 100 ? 9.742 -9.887 -3.163 1.00 94.62 100 HIS A N 1
ATOM 768 C CA . HIS A 1 100 ? 8.980 -11.058 -2.718 1.00 94.62 100 HIS A CA 1
ATOM 769 C C . HIS A 1 100 ? 7.508 -11.011 -3.164 1.00 94.62 100 HIS A C 1
ATOM 771 O O . HIS A 1 100 ? 6.877 -12.064 -3.303 1.00 94.62 100 HIS A O 1
ATOM 777 N N . MET A 1 101 ? 6.953 -9.815 -3.399 1.00 95.75 101 MET A N 1
ATOM 778 C CA . MET A 1 101 ? 5.569 -9.635 -3.851 1.00 95.75 101 MET A CA 1
ATOM 779 C C . MET A 1 101 ? 5.330 -10.348 -5.187 1.00 95.75 101 MET A C 1
ATOM 781 O O . MET A 1 101 ? 6.213 -10.420 -6.042 1.00 95.75 101 MET A O 1
ATOM 785 N N . ALA A 1 102 ? 4.136 -10.911 -5.366 1.00 95.75 102 ALA A N 1
ATOM 786 C CA . ALA A 1 102 ? 3.786 -11.608 -6.596 1.00 95.75 102 ALA A CA 1
ATOM 787 C C . ALA A 1 102 ? 3.330 -10.594 -7.649 1.00 95.75 102 ALA A C 1
ATOM 789 O O . ALA A 1 102 ? 2.380 -9.850 -7.424 1.00 95.75 102 ALA A O 1
ATOM 790 N N . GLN A 1 103 ? 4.001 -10.570 -8.798 1.00 97.69 103 GLN A N 1
ATOM 791 C CA . GLN A 1 103 ? 3.663 -9.690 -9.917 1.00 97.69 103 GLN A CA 1
ATOM 792 C C . GLN A 1 103 ? 3.003 -10.524 -11.014 1.00 97.69 103 GLN A C 1
ATOM 794 O O . GLN A 1 103 ? 3.554 -11.539 -11.429 1.00 97.69 103 GLN A O 1
ATOM 799 N N . THR A 1 104 ? 1.830 -10.113 -11.485 1.00 98.19 104 THR A N 1
ATOM 800 C CA . THR A 1 104 ? 1.039 -10.855 -12.474 1.00 98.19 104 THR A CA 1
ATOM 801 C C . THR A 1 104 ? 0.586 -9.927 -13.592 1.00 98.19 104 THR A C 1
ATOM 803 O O . THR A 1 104 ? 0.066 -8.844 -13.335 1.00 98.19 104 THR A O 1
ATOM 806 N N . LYS A 1 105 ? 0.750 -10.348 -14.845 1.00 98.12 105 LYS A N 1
ATOM 807 C CA . LYS A 1 105 ? 0.156 -9.696 -16.015 1.00 98.12 105 LYS A CA 1
ATOM 808 C C . LYS A 1 105 ? -1.028 -10.516 -16.512 1.00 98.12 105 LYS A C 1
ATOM 810 O O . LYS A 1 105 ? -0.936 -11.735 -16.618 1.00 98.12 105 LYS A O 1
ATOM 815 N N . ILE A 1 106 ? -2.132 -9.846 -16.821 1.00 98.44 106 ILE A N 1
ATOM 816 C CA . ILE A 1 106 ? -3.372 -10.482 -17.279 1.00 98.44 106 ILE A CA 1
ATOM 817 C C . ILE A 1 106 ? -3.779 -9.849 -18.602 1.00 98.44 106 ILE A C 1
ATOM 819 O O . ILE A 1 106 ? -4.085 -8.660 -18.655 1.00 98.44 106 ILE A O 1
ATOM 823 N N . TYR A 1 107 ? -3.777 -10.650 -19.658 1.00 98.31 107 TYR A N 1
ATOM 824 C CA . TYR A 1 107 ? -4.050 -10.254 -21.038 1.00 98.31 107 TYR A CA 1
ATOM 825 C C . TYR A 1 107 ? -5.397 -10.802 -21.512 1.00 98.31 107 TYR A C 1
ATOM 827 O O . TYR A 1 107 ? -6.022 -11.601 -20.817 1.00 98.31 107 TYR A O 1
ATOM 835 N N . GLY A 1 108 ? -5.786 -10.415 -22.727 1.00 97.12 108 GLY A N 1
ATOM 836 C CA . GLY A 1 108 ? -6.988 -10.899 -23.409 1.00 97.12 108 GLY A CA 1
ATOM 837 C C . GLY A 1 108 ? -8.143 -9.906 -23.323 1.00 97.12 108 GLY A C 1
ATOM 838 O O . GLY A 1 108 ? -8.117 -8.960 -22.521 1.00 97.12 108 GLY A O 1
ATOM 839 N N . LYS A 1 109 ? -9.145 -10.067 -24.189 1.00 96.50 109 LYS A N 1
ATOM 840 C CA . LYS A 1 109 ? -10.288 -9.140 -24.261 1.00 96.50 109 LYS A CA 1
ATOM 841 C C . LYS A 1 109 ? -11.171 -9.205 -23.008 1.00 96.50 109 LYS A C 1
ATOM 843 O O . LYS A 1 109 ? -11.749 -8.194 -22.622 1.00 96.50 109 LYS A O 1
ATOM 848 N N . ASP A 1 110 ? -11.203 -10.357 -22.333 1.00 97.12 110 ASP A N 1
ATOM 849 C CA . ASP A 1 110 ? -12.080 -10.603 -21.186 1.00 97.12 110 ASP A CA 1
ATOM 850 C C . ASP A 1 110 ? -11.400 -10.287 -19.839 1.00 97.12 110 ASP A C 1
ATOM 852 O O . ASP A 1 110 ? -12.044 -10.360 -18.791 1.00 97.12 110 ASP A O 1
ATOM 856 N N . ARG A 1 111 ? -10.124 -9.859 -19.843 1.00 97.94 111 ARG A N 1
ATOM 857 C CA . ARG A 1 111 ? -9.291 -9.617 -18.642 1.00 97.94 111 ARG A CA 1
ATOM 858 C C . ARG A 1 111 ? -9.945 -8.739 -17.571 1.00 97.94 111 ARG A C 1
ATOM 860 O O . ARG A 1 111 ? -9.784 -9.001 -16.382 1.00 97.94 111 ARG A O 1
ATOM 867 N N . VAL A 1 112 ? -10.678 -7.701 -17.987 1.00 97.56 112 VAL A N 1
ATOM 868 C CA . VAL A 1 112 ? -11.363 -6.770 -17.076 1.00 97.56 112 VAL A CA 1
ATOM 869 C C . VAL A 1 112 ? -12.515 -7.488 -16.385 1.00 97.56 112 VAL A C 1
ATOM 871 O O . VAL A 1 112 ? -12.569 -7.511 -15.160 1.00 97.56 112 VAL A O 1
ATOM 874 N N . SER A 1 113 ? -13.390 -8.134 -17.161 1.00 96.75 113 SER A N 1
ATOM 875 C CA . SER A 1 113 ? -14.529 -8.883 -16.622 1.00 96.75 113 SER A CA 1
ATOM 876 C C . SER A 1 113 ? -14.092 -10.047 -15.727 1.00 96.75 113 SER A C 1
ATOM 878 O O . SER A 1 113 ? -14.679 -10.265 -14.670 1.00 96.75 113 SER A O 1
ATOM 880 N N . PHE A 1 114 ? -13.008 -10.733 -16.099 1.00 97.62 114 PHE A N 1
ATOM 881 C CA . PHE A 1 114 ? -12.403 -11.803 -15.316 1.00 97.62 114 PHE A CA 1
ATOM 882 C C . PHE A 1 114 ? -11.939 -11.304 -13.946 1.00 97.62 114 PHE A C 1
ATOM 884 O O . PHE A 1 114 ? -12.353 -11.844 -12.924 1.00 97.62 114 PHE A O 1
ATOM 891 N N . ILE A 1 115 ? -11.142 -10.234 -13.899 1.00 97.88 115 ILE A N 1
ATOM 892 C CA . ILE A 1 115 ? -10.670 -9.684 -12.625 1.00 97.88 115 ILE A CA 1
ATOM 893 C C . ILE A 1 115 ? -11.817 -9.102 -11.796 1.00 97.88 115 ILE A C 1
ATOM 895 O O . ILE A 1 115 ? -11.861 -9.298 -10.583 1.00 97.88 115 ILE A O 1
ATOM 899 N N . GLU A 1 116 ? -12.787 -8.431 -12.414 1.00 97.88 116 GLU A N 1
ATOM 900 C CA . GLU A 1 116 ? -13.951 -7.927 -11.683 1.00 97.88 116 GLU A CA 1
ATOM 901 C C . GLU A 1 116 ? -14.798 -9.036 -11.074 1.00 97.88 116 GLU A C 1
ATOM 903 O O . GLU A 1 116 ? -15.336 -8.835 -9.987 1.00 97.88 116 GLU A O 1
ATOM 908 N N . SER A 1 117 ? -14.865 -10.209 -11.709 1.00 97.06 117 SER A N 1
ATOM 909 C CA . SER A 1 117 ? -15.580 -11.364 -11.159 1.00 97.06 117 SER A CA 1
ATOM 910 C C . SER A 1 117 ? -15.009 -11.864 -9.830 1.00 97.06 117 SER A C 1
ATOM 912 O O . SER A 1 117 ? -15.689 -12.601 -9.127 1.00 97.06 117 SER A O 1
ATOM 914 N N . LEU A 1 118 ? -13.792 -11.443 -9.468 1.00 97.81 118 LEU A N 1
ATOM 915 C CA . LEU A 1 118 ? -13.084 -11.866 -8.261 1.00 97.81 118 LEU A CA 1
ATOM 916 C C . LEU A 1 118 ? -12.843 -10.727 -7.262 1.00 97.81 118 LEU A C 1
ATOM 918 O O . LEU A 1 118 ? -12.518 -10.999 -6.106 1.00 97.81 118 LEU A O 1
ATOM 922 N N . THR A 1 119 ? -12.965 -9.461 -7.683 1.00 98.06 119 THR A N 1
ATOM 923 C CA . THR A 1 119 ? -12.563 -8.314 -6.855 1.00 98.06 119 THR A CA 1
ATOM 924 C C . THR A 1 119 ? -13.678 -7.301 -6.618 1.00 98.06 119 THR A C 1
ATOM 926 O O . THR A 1 119 ? -14.650 -7.181 -7.366 1.00 98.06 119 THR A O 1
ATOM 929 N N . THR A 1 120 ? -13.480 -6.491 -5.581 1.00 97.94 120 THR A N 1
ATOM 930 C CA . THR A 1 120 ? -14.396 -5.405 -5.203 1.00 97.94 120 THR A CA 1
ATOM 931 C C . THR A 1 120 ? -14.169 -4.093 -5.975 1.00 97.94 120 THR A C 1
ATOM 933 O O . THR A 1 120 ? -14.947 -3.139 -5.825 1.00 97.94 120 THR A O 1
ATOM 936 N N . ALA A 1 121 ? -13.126 -4.033 -6.810 1.00 97.25 121 ALA A N 1
ATOM 937 C CA . ALA A 1 121 ? -12.749 -2.858 -7.584 1.00 97.25 121 ALA A CA 1
ATOM 938 C C . ALA A 1 121 ? -13.545 -2.710 -8.885 1.00 97.25 121 ALA A C 1
ATOM 940 O O . ALA A 1 121 ? -14.044 -3.674 -9.458 1.00 97.25 121 ALA A O 1
ATOM 941 N N . ASP A 1 122 ? -13.639 -1.464 -9.343 1.00 97.31 122 ASP A N 1
ATOM 942 C CA . ASP A 1 122 ? -14.176 -1.096 -10.650 1.00 97.31 122 ASP A CA 1
ATOM 943 C C . ASP A 1 122 ? -12.987 -0.919 -11.598 1.00 97.31 122 ASP A C 1
ATOM 945 O O . ASP A 1 122 ? -12.321 0.114 -11.571 1.00 97.31 122 ASP A O 1
ATOM 949 N N . ILE A 1 123 ? -12.670 -1.968 -12.353 1.00 97.88 123 ILE A N 1
ATOM 950 C CA . ILE A 1 123 ? -11.541 -2.016 -13.288 1.00 97.88 123 ILE A CA 1
ATOM 951 C C . ILE A 1 123 ? -11.953 -1.474 -14.655 1.00 97.88 123 ILE A C 1
ATOM 953 O O . ILE A 1 123 ? -11.147 -0.844 -15.331 1.00 97.88 123 ILE A O 1
ATOM 957 N N . GLN A 1 124 ? -13.214 -1.647 -15.044 1.00 96.75 124 GLN A N 1
ATOM 958 C CA . GLN A 1 124 ? -13.787 -1.066 -16.252 1.00 96.75 124 GLN A CA 1
ATOM 959 C C . GLN A 1 124 ? -13.698 0.465 -16.247 1.00 96.75 124 GLN A C 1
ATOM 961 O O . GLN A 1 124 ? -13.434 1.066 -17.284 1.00 96.75 124 GLN A O 1
ATOM 966 N N . GLY A 1 125 ? -13.899 1.096 -15.087 1.00 96.00 125 GLY A N 1
ATOM 967 C CA . GLY A 1 125 ? -13.757 2.540 -14.910 1.00 96.00 125 GLY A CA 1
ATOM 968 C C . GLY A 1 125 ? -12.314 3.030 -14.750 1.00 96.00 125 GLY A C 1
ATOM 969 O O . GLY A 1 125 ? -12.108 4.235 -14.609 1.00 96.00 125 GLY A O 1
ATOM 970 N N . LEU A 1 126 ? -11.322 2.134 -14.736 1.00 96.12 126 LEU A N 1
ATOM 971 C CA . LEU A 1 126 ? -9.922 2.482 -14.508 1.00 96.12 126 LEU A CA 1
ATOM 972 C C . LEU A 1 126 ? -9.273 2.934 -15.822 1.00 96.12 126 LEU A C 1
ATOM 974 O O . LEU A 1 126 ? -9.163 2.158 -16.773 1.00 96.12 126 LEU A O 1
ATOM 978 N N . GLY A 1 127 ? -8.821 4.188 -15.882 1.00 97.62 127 GLY A N 1
ATOM 979 C CA . GLY A 1 127 ? -8.098 4.702 -17.043 1.00 97.62 127 GLY A CA 1
ATOM 980 C C . GLY A 1 127 ? -6.778 3.961 -17.267 1.00 97.62 127 GLY A C 1
ATOM 981 O O . GLY A 1 127 ? -6.220 3.371 -16.341 1.00 97.62 127 GLY A O 1
ATOM 982 N N . ILE A 1 128 ? -6.252 4.009 -18.494 1.00 97.81 128 ILE A N 1
ATOM 983 C CA . ILE A 1 128 ? -4.911 3.480 -18.777 1.00 97.81 128 ILE A CA 1
ATOM 984 C C . ILE A 1 128 ? -3.913 4.129 -17.818 1.00 97.81 128 ILE A C 1
ATOM 986 O O . ILE A 1 128 ? -4.000 5.322 -17.523 1.00 97.81 128 ILE A O 1
ATOM 990 N N . ASN A 1 129 ? -2.968 3.326 -17.340 1.00 98.00 129 ASN A N 1
ATOM 991 C CA . ASN A 1 129 ? -1.949 3.689 -16.373 1.00 98.00 129 ASN A CA 1
ATOM 992 C C . ASN A 1 129 ? -2.485 4.114 -15.000 1.00 98.00 129 ASN A C 1
ATOM 994 O O . ASN A 1 129 ? -1.710 4.582 -14.173 1.00 98.00 129 ASN A O 1
ATOM 998 N N . GLN A 1 130 ? -3.771 3.926 -14.710 1.00 98.31 130 GLN A N 1
ATOM 999 C CA . GLN A 1 130 ? -4.301 4.110 -13.365 1.00 98.31 130 GLN A CA 1
ATOM 1000 C C . GLN A 1 130 ? -4.279 2.793 -12.600 1.00 98.31 130 GLN A C 1
ATOM 1002 O O . GLN A 1 130 ? -4.450 1.712 -13.168 1.00 98.31 130 GLN A O 1
ATOM 1007 N N . ALA A 1 131 ? -4.066 2.907 -11.296 1.00 98.00 131 ALA A N 1
ATOM 1008 C CA . ALA A 1 131 ? -4.030 1.808 -10.358 1.00 98.00 131 ALA A CA 1
ATOM 1009 C C . ALA A 1 131 ? -5.138 1.948 -9.316 1.00 98.00 131 ALA A C 1
ATOM 1011 O O . ALA A 1 131 ? -5.604 3.042 -8.993 1.00 98.00 131 ALA A O 1
ATOM 1012 N N . GLN A 1 132 ? -5.533 0.827 -8.734 1.00 97.31 132 GLN A N 1
ATOM 1013 C CA . GLN A 1 132 ? -6.465 0.794 -7.628 1.00 97.31 132 GLN A CA 1
ATOM 1014 C C . GLN A 1 132 ? -6.116 -0.346 -6.664 1.00 97.31 132 GLN A C 1
ATOM 1016 O O . GLN A 1 132 ? -5.918 -1.484 -7.082 1.00 97.31 132 GLN A O 1
ATOM 1021 N N . LEU A 1 133 ? -6.102 -0.040 -5.363 1.00 98.06 133 LEU A N 1
ATOM 1022 C CA . LEU A 1 133 ? -6.107 -1.053 -4.312 1.00 98.06 133 LEU A CA 1
ATOM 1023 C C . LEU A 1 133 ? -7.465 -1.767 -4.306 1.00 98.06 133 LEU A C 1
ATOM 1025 O O . LEU A 1 133 ? -8.517 -1.125 -4.393 1.00 98.06 133 LEU A O 1
ATOM 1029 N N . SER A 1 134 ? -7.441 -3.087 -4.195 1.00 98.00 134 SER A N 1
ATOM 1030 C CA . SER A 1 134 ? -8.614 -3.951 -4.165 1.00 98.00 134 SER A CA 1
ATOM 1031 C C . SER A 1 134 ? -8.393 -5.116 -3.205 1.00 98.00 134 SER A C 1
ATOM 1033 O O . SER A 1 134 ? -7.299 -5.324 -2.687 1.00 98.00 134 SER A O 1
ATOM 1035 N N . VAL A 1 135 ? -9.452 -5.889 -3.002 1.00 98.50 135 VAL A N 1
ATOM 1036 C CA . VAL A 1 135 ? -9.423 -7.171 -2.300 1.00 98.50 135 VAL A CA 1
ATOM 1037 C C . VAL A 1 135 ? -10.055 -8.246 -3.172 1.00 98.50 135 VAL A C 1
ATOM 1039 O O . VAL A 1 135 ? -11.050 -7.980 -3.859 1.00 98.50 135 VAL A O 1
ATOM 1042 N N . LEU A 1 136 ? -9.476 -9.443 -3.116 1.00 98.62 136 LEU A N 1
ATOM 1043 C CA . LEU A 1 136 ? -10.105 -10.691 -3.536 1.00 98.62 136 LEU A CA 1
ATOM 1044 C C . LEU A 1 136 ? -10.943 -11.206 -2.375 1.00 98.62 136 LEU A C 1
ATOM 1046 O O . LEU A 1 136 ? -10.465 -11.232 -1.239 1.00 98.62 136 LEU A O 1
ATOM 1050 N N . THR A 1 137 ? -12.174 -11.624 -2.645 1.00 98.38 137 THR A N 1
ATOM 1051 C CA . THR A 1 137 ? -13.086 -12.115 -1.608 1.00 98.38 137 THR A CA 1
ATOM 1052 C C . THR A 1 137 ? -13.527 -13.546 -1.875 1.00 98.38 137 THR A C 1
ATOM 1054 O O . THR A 1 137 ? -13.525 -14.004 -3.016 1.00 98.38 137 THR A O 1
ATOM 1057 N N . ASN A 1 138 ? -13.890 -14.261 -0.812 1.00 98.00 138 ASN A N 1
ATOM 1058 C CA . ASN A 1 138 ? -14.543 -15.568 -0.892 1.00 98.00 138 ASN A CA 1
ATOM 1059 C C . ASN A 1 138 ? -16.077 -15.427 -0.831 1.00 98.00 138 ASN A C 1
ATOM 1061 O O . ASN A 1 138 ? -16.608 -14.331 -0.638 1.00 98.00 138 ASN A O 1
ATOM 1065 N N . ASP A 1 139 ? -16.805 -16.538 -0.967 1.00 97.88 139 ASP A N 1
ATOM 1066 C CA . ASP A 1 139 ? -18.278 -16.545 -0.972 1.00 97.88 139 ASP A CA 1
ATOM 1067 C C . ASP A 1 139 ? -18.904 -16.067 0.352 1.00 97.88 139 ASP A C 1
ATOM 1069 O O . ASP A 1 139 ? -20.036 -15.583 0.364 1.00 97.88 139 ASP A O 1
ATOM 1073 N N . ASN A 1 140 ? -18.146 -16.121 1.451 1.00 97.75 140 ASN A N 1
ATOM 1074 C CA . ASN A 1 140 ? -18.547 -15.605 2.763 1.00 97.75 140 ASN A CA 1
ATOM 1075 C C . ASN A 1 140 ? -18.206 -14.112 2.945 1.00 97.75 140 ASN A C 1
ATOM 1077 O O . ASN A 1 140 ? -18.476 -13.534 3.997 1.00 97.75 140 ASN A O 1
ATOM 1081 N N . GLY A 1 141 ? -17.621 -13.470 1.929 1.00 97.38 141 GLY A N 1
ATOM 1082 C CA . GLY A 1 141 ? -17.208 -12.068 1.952 1.00 97.38 141 GLY A CA 1
ATOM 1083 C C . GLY A 1 141 ? -15.894 -11.804 2.689 1.00 97.38 141 GLY A C 1
ATOM 1084 O O . GLY A 1 141 ? -15.531 -10.641 2.861 1.00 97.38 141 GLY A O 1
ATOM 1085 N N . GLY A 1 142 ? -15.189 -12.848 3.125 1.00 98.12 142 GLY A N 1
ATOM 1086 C CA . GLY A 1 142 ? -13.867 -12.738 3.734 1.00 98.12 142 GLY A CA 1
ATOM 1087 C C . GLY A 1 142 ? -12.773 -12.444 2.709 1.00 98.12 142 GLY A C 1
ATOM 1088 O O . GLY A 1 142 ? -12.942 -12.728 1.521 1.00 98.12 142 GLY A O 1
ATOM 1089 N N . ILE A 1 143 ? -11.664 -11.852 3.152 1.00 98.69 143 ILE A N 1
ATOM 1090 C CA . ILE A 1 143 ? -10.580 -11.373 2.282 1.00 98.69 143 ILE A CA 1
ATOM 1091 C C . ILE A 1 143 ? -9.582 -12.507 2.012 1.00 98.69 143 ILE A C 1
ATOM 1093 O O . ILE A 1 143 ? -8.888 -12.963 2.911 1.00 98.69 143 ILE A O 1
ATOM 1097 N N . ILE A 1 144 ? -9.469 -12.939 0.755 1.00 98.44 144 ILE A N 1
ATOM 1098 C CA . ILE A 1 144 ? -8.483 -13.943 0.310 1.00 98.44 144 ILE A CA 1
ATOM 1099 C C . ILE A 1 144 ? -7.092 -13.326 0.165 1.00 98.44 144 ILE A C 1
ATOM 1101 O O . ILE A 1 144 ? -6.089 -13.985 0.455 1.00 98.44 144 ILE A O 1
ATOM 1105 N N . ASP A 1 145 ? -7.046 -12.095 -0.342 1.00 98.38 145 ASP A N 1
ATOM 1106 C CA . ASP A 1 145 ? -5.842 -11.285 -0.493 1.00 98.38 145 ASP A CA 1
ATOM 1107 C C . ASP A 1 145 ? -6.225 -9.817 -0.736 1.00 98.38 145 ASP A C 1
ATOM 1109 O O . ASP A 1 145 ? -7.299 -9.535 -1.281 1.00 98.38 145 ASP A O 1
ATOM 1113 N N . ASP A 1 146 ? -5.342 -8.888 -0.389 1.00 97.69 146 ASP A N 1
ATOM 1114 C CA . ASP A 1 146 ? -5.374 -7.513 -0.888 1.00 97.69 146 ASP A CA 1
ATOM 1115 C C . ASP A 1 146 ? -4.289 -7.307 -1.951 1.00 97.69 146 ASP A C 1
ATOM 1117 O O . ASP A 1 146 ? -3.224 -7.921 -1.920 1.00 97.69 146 ASP A O 1
ATOM 1121 N N . LEU A 1 147 ? -4.585 -6.486 -2.957 1.00 97.94 147 LEU A N 1
ATOM 1122 C CA . LEU A 1 147 ? -3.719 -6.341 -4.125 1.00 97.94 147 LEU A CA 1
ATOM 1123 C C . LEU A 1 147 ? -3.944 -5.016 -4.842 1.00 97.94 147 LEU A C 1
ATOM 1125 O O . LEU A 1 147 ? -5.027 -4.427 -4.791 1.00 97.94 147 LEU A O 1
ATOM 1129 N N . ILE A 1 148 ? -2.922 -4.565 -5.563 1.00 98.50 148 ILE A N 1
ATOM 1130 C CA . ILE A 1 148 ? -3.011 -3.396 -6.439 1.00 98.50 148 ILE A CA 1
ATOM 1131 C C . ILE A 1 148 ? -3.216 -3.877 -7.871 1.00 98.50 148 ILE A C 1
ATOM 1133 O O . ILE A 1 148 ? -2.440 -4.688 -8.371 1.00 98.50 148 ILE A O 1
ATOM 1137 N N . ILE A 1 149 ? -4.259 -3.364 -8.526 1.00 98.69 149 ILE A N 1
ATOM 1138 C CA . ILE A 1 149 ? -4.567 -3.619 -9.937 1.00 98.69 149 ILE A CA 1
ATOM 1139 C C . ILE A 1 149 ? -4.315 -2.341 -10.714 1.00 98.69 149 ILE A C 1
ATOM 1141 O O . ILE A 1 149 ? -4.925 -1.315 -10.429 1.00 98.69 149 ILE A O 1
ATOM 1145 N N . THR A 1 150 ? -3.477 -2.428 -11.733 1.00 98.69 150 THR A N 1
ATOM 1146 C CA . THR A 1 150 ? -3.182 -1.343 -12.660 1.00 98.69 150 THR A CA 1
ATOM 1147 C C . THR A 1 150 ? -3.712 -1.696 -14.039 1.00 98.69 150 THR A C 1
ATOM 1149 O O . THR A 1 150 ? -3.385 -2.758 -14.575 1.00 98.69 150 THR A O 1
ATOM 1152 N N . ASN A 1 151 ? -4.485 -0.800 -14.654 1.00 98.31 151 ASN A N 1
ATOM 1153 C CA . ASN A 1 151 ? -4.809 -0.899 -16.075 1.00 98.31 151 ASN A CA 1
ATOM 1154 C C . ASN A 1 151 ? -3.590 -0.455 -16.893 1.00 98.31 151 ASN A C 1
ATOM 1156 O O . ASN A 1 151 ? -3.500 0.678 -17.348 1.00 98.31 151 ASN A O 1
ATOM 1160 N N . ALA A 1 152 ? -2.595 -1.330 -16.988 1.00 96.81 152 ALA A N 1
ATOM 1161 C CA . ALA A 1 152 ? -1.258 -1.000 -17.464 1.00 96.81 152 ALA A CA 1
ATOM 1162 C C . ALA A 1 152 ? -1.214 -0.528 -18.926 1.00 96.81 152 ALA A C 1
ATOM 1164 O O . ALA A 1 152 ? -0.355 0.273 -19.281 1.00 96.81 152 ALA A O 1
ATOM 1165 N N . SER A 1 153 ? -2.110 -1.033 -19.774 1.00 95.25 153 SER A N 1
ATOM 1166 C CA . SER A 1 153 ? -2.251 -0.627 -21.175 1.00 95.25 153 SER A CA 1
ATOM 1167 C C . SER A 1 153 ? -3.579 -1.127 -21.750 1.00 95.25 153 SER A C 1
ATOM 1169 O O . SER A 1 153 ? -4.334 -1.846 -21.095 1.00 95.25 153 SER A O 1
ATOM 1171 N N . GLU A 1 154 ? -3.828 -0.856 -23.030 1.00 93.12 154 GLU A N 1
ATOM 1172 C CA . GLU A 1 154 ? -4.947 -1.456 -23.770 1.00 93.12 154 GLU A CA 1
ATOM 1173 C C . GLU A 1 154 ? -4.874 -2.987 -23.882 1.00 93.12 154 GLU A C 1
ATOM 1175 O O . GLU A 1 154 ? -5.868 -3.621 -24.239 1.00 93.12 154 GLU A O 1
ATOM 1180 N N . THR A 1 155 ? -3.729 -3.598 -23.565 1.00 94.50 155 THR A N 1
ATOM 1181 C CA . THR A 1 155 ? -3.490 -5.029 -23.801 1.00 94.50 155 THR A CA 1
ATOM 1182 C C . THR A 1 155 ? -3.449 -5.868 -22.527 1.00 94.50 155 THR A C 1
ATOM 1184 O O . THR A 1 155 ? -3.739 -7.064 -22.592 1.00 94.50 155 THR A O 1
ATOM 1187 N N . TYR A 1 156 ? -3.139 -5.276 -21.365 1.00 98.12 156 TYR A N 1
ATOM 1188 C CA . TYR A 1 156 ? -3.036 -6.036 -20.117 1.00 98.12 156 TYR A CA 1
ATOM 1189 C C . TYR A 1 156 ? -3.302 -5.235 -18.844 1.00 98.12 156 TYR A C 1
ATOM 1191 O O . TYR A 1 156 ? -3.097 -4.023 -18.782 1.00 98.12 156 TYR A O 1
ATOM 1199 N N . LEU A 1 157 ? -3.714 -5.962 -17.805 1.00 98.69 157 LEU A N 1
ATOM 1200 C CA . LEU A 1 157 ? -3.712 -5.517 -16.415 1.00 98.69 157 LEU A CA 1
ATOM 1201 C C . LEU A 1 157 ? -2.418 -5.975 -15.738 1.00 98.69 157 LEU A C 1
ATOM 1203 O O . LEU A 1 157 ? -1.956 -7.091 -15.979 1.00 98.69 157 LEU A O 1
ATOM 1207 N N . PHE A 1 158 ? -1.857 -5.139 -14.872 1.00 98.50 158 PHE A N 1
ATOM 1208 C CA . PHE A 1 158 ? -0.719 -5.478 -14.023 1.00 98.50 158 PHE A CA 1
ATOM 1209 C C . PHE A 1 158 ? -1.178 -5.542 -12.568 1.00 98.50 158 PHE A C 1
ATOM 1211 O O . PHE A 1 158 ? -1.742 -4.579 -12.058 1.00 98.50 158 PHE A O 1
ATOM 1218 N N . VAL A 1 159 ? -0.970 -6.682 -11.918 1.00 98.56 159 VAL A N 1
ATOM 1219 C CA . VAL A 1 159 ? -1.463 -6.980 -10.574 1.00 98.56 159 VAL A CA 1
ATOM 1220 C C . VAL A 1 159 ? -0.291 -7.296 -9.657 1.00 98.56 159 VAL A C 1
ATOM 1222 O O . VAL A 1 159 ? 0.543 -8.136 -9.995 1.00 98.56 159 VAL A O 1
ATOM 1225 N N . VAL A 1 160 ? -0.245 -6.656 -8.491 1.00 98.25 160 VAL A N 1
ATOM 1226 C CA . VAL A 1 160 ? 0.731 -6.951 -7.434 1.00 98.25 160 VAL A CA 1
ATOM 1227 C C . VAL A 1 160 ? -0.014 -7.449 -6.201 1.00 98.25 160 VAL A C 1
ATOM 1229 O O . VAL A 1 160 ? -0.835 -6.715 -5.653 1.00 98.25 160 VAL A O 1
ATOM 1232 N N . SER A 1 161 ? 0.265 -8.684 -5.780 1.00 97.31 161 SER A N 1
ATOM 1233 C CA . SER A 1 161 ? -0.410 -9.366 -4.666 1.00 97.31 161 SER A CA 1
ATOM 1234 C C . SER A 1 161 ? 0.585 -9.859 -3.604 1.00 97.31 161 SER A C 1
ATOM 1236 O O . SER A 1 161 ? 1.805 -9.869 -3.830 1.00 97.31 161 SER A O 1
ATOM 1238 N N . ASN A 1 162 ? 0.094 -10.247 -2.421 1.00 96.50 162 ASN A N 1
ATOM 1239 C CA . ASN A 1 162 ? 0.971 -10.598 -1.304 1.00 96.50 162 ASN A CA 1
ATOM 1240 C C . ASN A 1 162 ? 1.811 -11.847 -1.591 1.00 96.50 162 ASN A C 1
ATOM 1242 O O . ASN A 1 162 ? 1.342 -12.849 -2.136 1.00 96.50 162 ASN A O 1
ATOM 1246 N N . ALA A 1 163 ? 3.066 -11.824 -1.135 1.00 93.12 163 ALA A N 1
ATOM 1247 C CA . ALA A 1 163 ? 4.003 -12.933 -1.312 1.00 93.12 163 ALA A CA 1
ATOM 1248 C C . ALA A 1 163 ? 3.477 -14.256 -0.728 1.00 93.12 163 ALA A C 1
ATOM 1250 O O . ALA A 1 163 ? 3.525 -15.290 -1.393 1.00 93.12 163 ALA A O 1
ATOM 1251 N N . SER A 1 164 ? 2.909 -14.208 0.482 1.00 93.06 164 SER A N 1
ATOM 1252 C CA . SER A 1 164 ? 2.351 -15.375 1.181 1.00 93.06 164 SER A CA 1
ATOM 1253 C C . SER A 1 164 ? 1.109 -15.959 0.502 1.00 93.06 164 SER A C 1
ATOM 1255 O O . SER A 1 164 ? 0.729 -17.092 0.792 1.00 93.06 164 SER A O 1
ATOM 1257 N N . ARG A 1 165 ? 0.480 -15.205 -0.407 1.00 95.12 165 ARG A N 1
ATOM 1258 C CA . ARG A 1 165 ? -0.760 -15.574 -1.102 1.00 95.12 165 ARG A CA 1
ATOM 1259 C C . ARG A 1 165 ? -0.552 -15.918 -2.568 1.00 95.12 165 ARG A C 1
ATOM 1261 O O . ARG A 1 165 ? -1.505 -16.312 -3.228 1.00 95.12 165 ARG A O 1
ATOM 1268 N N . ARG A 1 166 ? 0.694 -15.887 -3.052 1.00 93.94 166 ARG A N 1
ATOM 1269 C CA . ARG A 1 166 ? 1.068 -16.194 -4.442 1.00 93.94 166 ARG A CA 1
ATOM 1270 C C . ARG A 1 166 ? 0.434 -17.484 -4.974 1.00 93.94 166 ARG A C 1
ATOM 1272 O O . ARG A 1 166 ? -0.114 -17.480 -6.068 1.00 93.94 166 ARG A O 1
ATOM 1279 N N . GLU A 1 167 ? 0.521 -18.582 -4.222 1.00 94.44 167 GLU A N 1
ATOM 1280 C CA . GLU A 1 167 ? -0.038 -19.878 -4.641 1.00 94.44 167 GLU A CA 1
ATOM 1281 C C . GLU A 1 167 ? -1.569 -19.877 -4.626 1.00 94.44 167 GLU A C 1
ATOM 1283 O O . GLU A 1 167 ? -2.204 -20.357 -5.557 1.00 94.44 167 GLU A O 1
ATOM 1288 N N . VAL A 1 168 ? -2.167 -19.285 -3.590 1.00 96.81 168 VAL A N 1
ATOM 1289 C CA . VAL A 1 168 ? -3.625 -19.227 -3.444 1.00 96.81 168 VAL A CA 1
ATOM 1290 C C . VAL A 1 168 ? -4.248 -18.381 -4.551 1.00 96.81 168 VAL A C 1
ATOM 1292 O O . VAL A 1 168 ? -5.224 -18.802 -5.164 1.00 96.81 168 VAL A O 1
ATOM 1295 N N . VAL A 1 169 ? -3.657 -17.224 -4.856 1.00 97.19 169 VAL A N 1
ATOM 1296 C CA . VAL A 1 169 ? -4.096 -16.352 -5.953 1.00 97.19 169 VAL A CA 1
ATOM 1297 C C . VAL A 1 169 ? -3.928 -17.047 -7.304 1.00 97.19 169 VAL A C 1
ATOM 1299 O O . VAL A 1 169 ? -4.824 -16.950 -8.139 1.00 97.19 169 VAL A O 1
ATOM 1302 N N . ARG A 1 170 ? -2.837 -17.800 -7.513 1.00 96.31 170 ARG A N 1
ATOM 1303 C CA . ARG A 1 170 ? -2.649 -18.601 -8.733 1.00 96.31 170 ARG A CA 1
ATOM 1304 C C . ARG A 1 170 ? -3.757 -19.626 -8.912 1.00 96.31 170 ARG A C 1
ATOM 1306 O O . ARG A 1 170 ? -4.439 -19.590 -9.930 1.00 96.31 170 ARG A O 1
ATOM 1313 N N . ASN A 1 171 ? -3.987 -20.453 -7.898 1.00 97.19 171 ASN A N 1
ATOM 1314 C CA . ASN A 1 171 ? -5.012 -21.492 -7.941 1.00 97.19 171 ASN A CA 1
ATOM 1315 C C . ASN A 1 171 ? -6.416 -20.898 -8.111 1.00 97.19 171 ASN A C 1
ATOM 1317 O O . ASN A 1 171 ? -7.245 -21.455 -8.827 1.00 97.19 171 ASN A O 1
ATOM 1321 N N . LEU A 1 172 ? -6.686 -19.745 -7.489 1.00 97.31 172 LEU A N 1
ATOM 1322 C CA . LEU A 1 172 ? -7.946 -19.027 -7.668 1.00 97.31 172 LEU A CA 1
ATOM 1323 C C . LEU A 1 172 ? -8.127 -18.572 -9.119 1.00 97.31 172 LEU A C 1
ATOM 1325 O O . LEU A 1 172 ? -9.200 -18.757 -9.692 1.00 97.31 172 LEU A O 1
ATOM 1329 N N . PHE A 1 173 ? -7.095 -17.977 -9.714 1.00 96.81 173 PHE A N 1
ATOM 1330 C CA . PHE A 1 173 ? -7.145 -17.503 -11.091 1.00 96.81 173 PHE A CA 1
ATOM 1331 C C . PHE A 1 173 ? -7.297 -18.659 -12.085 1.00 96.81 173 PHE A C 1
ATOM 1333 O O . PHE A 1 173 ? -8.214 -18.629 -12.904 1.00 96.81 173 PHE A O 1
ATOM 1340 N N . GLU A 1 174 ? -6.462 -19.692 -11.977 1.00 95.06 174 GLU A N 1
ATOM 1341 C CA . GLU A 1 174 ? -6.511 -20.884 -12.832 1.00 95.06 174 GLU A CA 1
ATOM 1342 C C . GLU A 1 174 ? -7.859 -21.602 -12.706 1.00 95.06 174 GLU A C 1
ATOM 1344 O O . GLU A 1 174 ? -8.547 -21.804 -13.707 1.00 95.06 174 GLU A O 1
ATOM 1349 N N . GLY A 1 175 ? -8.321 -21.861 -11.480 1.00 95.31 175 GLY A N 1
ATOM 1350 C CA . GLY A 1 175 ? -9.615 -22.500 -11.243 1.00 95.31 175 GLY A CA 1
ATOM 1351 C C . GLY A 1 175 ? -10.806 -21.676 -11.746 1.00 95.31 175 GLY A C 1
ATOM 1352 O O . GLY A 1 175 ? -11.829 -22.235 -12.144 1.00 95.31 175 GLY A O 1
ATOM 1353 N N . THR A 1 176 ? -10.697 -20.344 -11.775 1.00 94.75 176 THR A N 1
ATOM 1354 C CA . THR A 1 176 ? -11.735 -19.476 -12.359 1.00 94.75 176 THR A CA 1
ATOM 1355 C C . THR A 1 176 ? -11.770 -19.598 -13.884 1.00 94.75 176 THR A C 1
ATOM 1357 O O . THR A 1 176 ? -12.855 -19.675 -14.464 1.00 94.75 176 THR A O 1
ATOM 1360 N N . LEU A 1 177 ? -10.608 -19.691 -14.540 1.00 94.00 177 LEU A N 1
ATOM 1361 C CA . LEU A 1 177 ? -10.520 -19.928 -15.985 1.00 94.00 177 LEU A CA 1
ATOM 1362 C C . LEU A 1 177 ? -11.050 -21.314 -16.375 1.00 94.00 177 LEU A C 1
ATOM 1364 O O . LEU A 1 177 ? -11.802 -21.434 -17.346 1.00 94.00 177 LEU A O 1
ATOM 1368 N N . GLU A 1 178 ? -10.721 -22.344 -15.592 1.00 92.00 178 GLU A N 1
ATOM 1369 C CA . GLU A 1 178 ? -11.220 -23.710 -15.786 1.00 92.00 178 GLU A CA 1
ATOM 1370 C C . GLU A 1 178 ? -12.746 -23.780 -15.672 1.00 92.00 178 GLU A C 1
ATOM 1372 O O . GLU A 1 178 ? -13.411 -24.328 -16.555 1.00 92.00 178 GLU A O 1
ATOM 1377 N N . LYS A 1 179 ? -13.330 -23.149 -14.642 1.00 89.56 179 LYS A N 1
ATOM 1378 C CA . LYS A 1 179 ? -14.793 -23.029 -14.485 1.00 89.56 179 LYS A CA 1
ATOM 1379 C C . LYS A 1 179 ? -15.452 -22.287 -15.650 1.00 89.56 179 LYS A C 1
ATOM 1381 O O . LYS A 1 179 ? -16.594 -22.583 -15.995 1.00 89.56 179 LYS A O 1
ATOM 1386 N N . GLY A 1 180 ? -14.736 -21.354 -16.279 1.00 84.19 180 GLY A N 1
ATOM 1387 C CA . GLY A 1 180 ? -15.164 -20.672 -17.502 1.00 84.19 180 GLY A CA 1
ATOM 1388 C C . GLY A 1 180 ? -15.223 -21.577 -18.743 1.00 84.19 180 GLY A C 1
ATOM 1389 O O . GLY A 1 180 ? -15.722 -21.148 -19.787 1.00 84.19 180 GLY A O 1
ATOM 1390 N N . GLY A 1 181 ? -14.730 -22.819 -18.659 1.00 80.06 181 GLY A N 1
ATOM 1391 C CA . GLY A 1 181 ? -14.791 -23.814 -19.731 1.00 80.06 181 GLY A CA 1
ATOM 1392 C C . GLY A 1 181 ? -14.004 -23.419 -20.982 1.00 80.06 181 GLY A C 1
ATOM 1393 O O . GLY A 1 181 ? -14.428 -23.742 -22.089 1.00 80.06 181 GLY A O 1
ATOM 1394 N N . GLY A 1 182 ? -12.921 -22.647 -20.825 1.00 77.56 182 GLY A N 1
ATOM 1395 C CA . GLY A 1 182 ? -12.087 -22.167 -21.936 1.00 77.56 182 GLY A CA 1
ATOM 1396 C C . GLY A 1 182 ? -12.749 -21.120 -22.842 1.00 77.56 182 GLY A C 1
ATOM 1397 O O . GLY A 1 182 ? -12.221 -20.811 -23.905 1.00 77.56 182 GLY A O 1
ATOM 1398 N N . LYS A 1 183 ? -13.910 -20.574 -22.452 1.00 86.19 183 LYS A N 1
ATOM 1399 C CA . LYS A 1 183 ? -14.643 -19.570 -23.246 1.00 86.19 183 LYS A CA 1
ATOM 1400 C C . LYS A 1 183 ? -14.121 -18.144 -23.069 1.00 86.19 183 LYS A C 1
ATOM 1402 O O . LYS A 1 183 ? -14.447 -17.287 -23.886 1.00 86.19 183 LYS A O 1
ATOM 1407 N N . MET A 1 184 ? -13.370 -17.892 -21.999 1.00 92.81 184 MET A N 1
ATOM 1408 C CA . MET A 1 184 ? -12.783 -16.585 -21.712 1.00 92.81 184 MET A CA 1
ATOM 1409 C C . MET A 1 184 ? -11.457 -16.438 -22.456 1.00 92.81 184 MET A C 1
ATOM 1411 O O . MET A 1 184 ? -10.567 -17.275 -22.315 1.00 92.81 184 MET A O 1
ATOM 1415 N N . ASP A 1 185 ? -11.307 -15.352 -23.205 1.00 95.31 185 ASP A N 1
ATOM 1416 C CA . ASP A 1 185 ? -10.018 -14.926 -23.741 1.00 95.31 185 ASP A CA 1
ATOM 1417 C C . ASP A 1 185 ? -9.264 -14.163 -22.646 1.00 95.31 185 ASP A C 1
ATOM 1419 O O . ASP A 1 185 ? -9.371 -12.938 -22.504 1.00 95.31 185 ASP A O 1
ATOM 1423 N N . VAL A 1 186 ? -8.558 -14.942 -21.823 1.00 97.31 186 VAL A N 1
ATOM 1424 C CA . VAL A 1 186 ? -7.689 -14.472 -20.747 1.00 97.31 186 VAL A CA 1
ATOM 1425 C C . VAL A 1 186 ? -6.411 -15.299 -20.729 1.00 97.31 186 VAL A C 1
ATOM 1427 O O . VAL A 1 186 ? -6.447 -16.528 -20.707 1.00 97.31 186 VAL A O 1
ATOM 1430 N N . ARG A 1 187 ? -5.268 -14.616 -20.672 1.00 96.19 187 ARG A N 1
ATOM 1431 C CA . ARG A 1 187 ? -3.952 -15.236 -20.472 1.00 96.19 187 ARG A CA 1
ATOM 1432 C C . ARG A 1 187 ? -3.272 -14.602 -19.272 1.00 96.19 187 ARG A C 1
ATOM 1434 O O . ARG A 1 187 ? -3.224 -13.378 -19.176 1.00 96.19 187 ARG A O 1
ATOM 1441 N N . ILE A 1 188 ? -2.731 -15.425 -18.382 1.00 97.00 188 ILE A N 1
ATOM 1442 C CA . ILE A 1 188 ? -2.111 -14.980 -17.132 1.00 97.00 188 ILE A CA 1
ATOM 1443 C C . ILE A 1 188 ? -0.623 -15.313 -17.176 1.00 97.00 188 ILE A C 1
ATOM 1445 O O . ILE A 1 188 ? -0.244 -16.447 -17.443 1.00 97.00 188 ILE A O 1
ATOM 1449 N N . GLU A 1 189 ? 0.215 -14.318 -16.910 1.00 96.38 189 GLU A N 1
ATOM 1450 C CA . GLU A 1 189 ? 1.659 -14.473 -16.744 1.00 96.38 189 GLU A CA 1
ATOM 1451 C C . GLU A 1 189 ? 2.038 -14.023 -15.334 1.00 96.38 189 GLU A C 1
ATOM 1453 O O . GLU A 1 189 ? 2.016 -12.829 -15.028 1.00 96.38 189 GLU A O 1
ATOM 1458 N N . MET A 1 190 ? 2.388 -14.968 -14.465 1.00 95.12 190 MET A N 1
ATOM 1459 C CA . MET A 1 190 ? 2.973 -14.654 -13.163 1.00 95.12 190 MET A CA 1
ATOM 1460 C C . MET A 1 190 ? 4.487 -14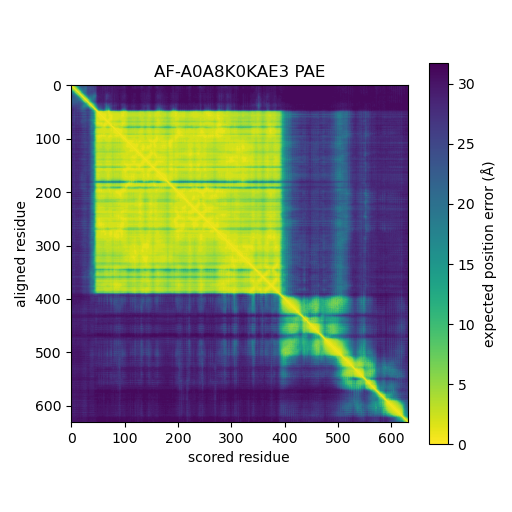.550 -13.304 1.00 95.12 190 MET A C 1
ATOM 1462 O O . MET A 1 190 ? 5.122 -15.467 -13.821 1.00 95.12 190 MET A O 1
ATOM 1466 N N . ALA A 1 191 ? 5.060 -13.440 -12.846 1.00 90.25 191 ALA A N 1
ATOM 1467 C CA . ALA A 1 191 ? 6.498 -13.229 -12.882 1.00 90.25 191 ALA A CA 1
ATOM 1468 C C . ALA A 1 191 ? 7.223 -14.246 -11.989 1.00 90.25 191 ALA A C 1
ATOM 1470 O O . ALA A 1 191 ? 6.779 -14.551 -10.872 1.00 90.25 191 ALA A O 1
ATOM 1471 N N . GLY A 1 192 ? 8.342 -14.757 -12.497 1.00 85.31 192 GLY A N 1
ATOM 1472 C CA . GLY A 1 192 ? 9.239 -15.629 -11.759 1.00 85.31 192 GLY A CA 1
ATOM 1473 C C . GLY A 1 192 ? 10.282 -14.818 -10.997 1.00 85.31 192 GLY A C 1
ATOM 1474 O O . GLY A 1 192 ? 10.030 -13.702 -10.542 1.00 85.31 192 GLY A O 1
ATOM 1475 N N . ASP A 1 193 ? 11.477 -15.389 -10.876 1.00 85.12 193 ASP A N 1
ATOM 1476 C CA . ASP A 1 193 ? 12.629 -14.731 -10.248 1.00 85.12 193 ASP A CA 1
ATOM 1477 C C . ASP A 1 193 ? 13.354 -13.765 -11.222 1.00 85.12 193 ASP A C 1
ATOM 1479 O O . ASP A 1 193 ? 14.401 -13.208 -10.899 1.00 85.12 193 ASP A O 1
ATOM 1483 N N . ASP A 1 194 ? 12.790 -13.549 -12.416 1.00 90.38 194 ASP A N 1
ATOM 1484 C CA . ASP A 1 194 ? 13.277 -12.670 -13.487 1.00 90.38 194 ASP A CA 1
ATOM 1485 C C . ASP A 1 194 ? 12.852 -11.198 -13.321 1.00 90.38 194 ASP A C 1
ATOM 1487 O O . ASP A 1 194 ? 13.312 -10.318 -14.058 1.00 90.38 194 ASP A O 1
ATOM 1491 N N . LYS A 1 195 ? 12.001 -10.903 -12.330 1.00 94.69 195 LYS A N 1
ATOM 1492 C CA . LYS A 1 195 ? 11.558 -9.547 -11.988 1.00 94.69 195 LYS A CA 1
ATOM 1493 C C . LYS A 1 195 ? 11.865 -9.188 -10.539 1.00 94.69 195 LYS A C 1
ATOM 1495 O O . LYS A 1 195 ? 11.688 -9.984 -9.622 1.00 94.69 195 LYS A O 1
ATOM 1500 N N . ALA A 1 196 ? 12.255 -7.935 -10.342 1.00 97.62 196 ALA A N 1
ATOM 1501 C CA . ALA A 1 196 ? 12.397 -7.293 -9.043 1.00 97.62 196 ALA A CA 1
ATOM 1502 C C . ALA A 1 196 ? 11.259 -6.295 -8.802 1.00 97.62 196 ALA A C 1
ATOM 1504 O O . ALA A 1 196 ? 10.593 -5.856 -9.746 1.00 97.62 196 ALA A O 1
ATOM 1505 N N . LEU A 1 197 ? 11.056 -5.917 -7.541 1.00 98.31 197 LEU A N 1
ATOM 1506 C CA . LEU A 1 197 ? 10.184 -4.812 -7.153 1.00 98.31 197 LEU A CA 1
ATOM 1507 C C . LEU A 1 197 ? 10.857 -4.001 -6.042 1.00 98.31 197 LEU A C 1
ATOM 1509 O O . LEU A 1 197 ? 11.111 -4.502 -4.946 1.00 98.31 197 LEU A O 1
ATOM 1513 N N . LEU A 1 198 ? 11.154 -2.741 -6.337 1.00 98.69 198 LEU A N 1
ATOM 1514 C CA . LEU A 1 198 ? 11.818 -1.810 -5.426 1.00 98.69 198 LEU A CA 1
ATOM 1515 C C . LEU A 1 198 ? 10.834 -0.732 -5.000 1.00 98.69 198 LEU A C 1
ATOM 1517 O O . LEU A 1 198 ? 10.184 -0.150 -5.859 1.00 98.69 198 LEU A O 1
ATOM 1521 N N . ALA A 1 199 ? 10.755 -0.412 -3.713 1.00 98.69 199 ALA A N 1
ATOM 1522 C CA . ALA A 1 199 ? 9.931 0.693 -3.232 1.00 98.69 199 ALA A CA 1
ATOM 1523 C C . ALA A 1 199 ? 10.819 1.828 -2.713 1.00 98.69 199 ALA A C 1
ATOM 1525 O O . ALA A 1 199 ? 11.519 1.667 -1.714 1.00 98.69 199 ALA A O 1
ATOM 1526 N N . LEU A 1 200 ? 10.775 2.981 -3.379 1.00 98.81 200 LEU A N 1
ATOM 1527 C CA . LEU A 1 200 ? 11.432 4.214 -2.952 1.00 98.81 200 LEU A CA 1
ATOM 1528 C C . LEU A 1 200 ? 10.381 5.116 -2.298 1.00 98.81 200 LEU A C 1
ATOM 1530 O O . LEU A 1 200 ? 9.478 5.612 -2.967 1.00 98.81 200 LEU A O 1
ATOM 1534 N N . GLN A 1 201 ? 10.472 5.293 -0.985 1.00 98.69 201 GLN A N 1
ATOM 1535 C CA . GLN A 1 201 ? 9.406 5.859 -0.154 1.00 98.69 201 GLN A CA 1
ATOM 1536 C C . GLN A 1 201 ? 9.941 7.023 0.681 1.00 98.69 201 GLN A C 1
ATOM 1538 O O . GLN A 1 201 ? 11.053 6.951 1.196 1.00 98.69 201 GLN A O 1
ATOM 1543 N N . GLY A 1 202 ? 9.169 8.095 0.818 1.00 97.81 202 GLY A N 1
ATOM 1544 C CA . GLY A 1 202 ? 9.525 9.305 1.560 1.00 97.81 202 GLY A CA 1
ATOM 1545 C C . GLY A 1 202 ? 9.345 10.590 0.742 1.00 97.81 202 GLY A C 1
ATOM 1546 O O . GLY A 1 202 ? 9.267 10.542 -0.492 1.00 97.81 202 GLY A O 1
ATOM 1547 N N . PRO A 1 203 ? 9.308 11.760 1.406 1.00 96.19 203 PRO A N 1
ATOM 1548 C CA . PRO A 1 203 ? 9.048 13.054 0.771 1.00 96.19 203 PRO A CA 1
ATOM 1549 C C . PRO A 1 203 ? 10.070 13.470 -0.299 1.00 96.19 203 PRO A C 1
ATOM 1551 O O . PRO A 1 203 ? 9.759 14.325 -1.125 1.00 96.19 203 PRO A O 1
ATOM 1554 N N . GLU A 1 204 ? 11.280 12.899 -0.314 1.00 96.50 204 GLU A N 1
ATOM 1555 C CA . GLU A 1 204 ? 12.289 13.205 -1.342 1.00 96.50 204 GLU A CA 1
ATOM 1556 C C . GLU A 1 204 ? 12.240 12.270 -2.564 1.00 96.50 204 GLU A C 1
ATOM 1558 O O . GLU A 1 204 ? 13.004 12.472 -3.508 1.00 96.50 204 GLU A O 1
ATOM 1563 N N . SER A 1 205 ? 11.354 11.267 -2.580 1.00 96.75 205 SER A N 1
ATOM 1564 C CA . SER A 1 205 ? 11.300 10.221 -3.619 1.00 96.75 205 SER A CA 1
ATOM 1565 C C . SER A 1 205 ? 11.206 10.777 -5.045 1.00 96.75 205 SER A C 1
ATOM 1567 O O . SER A 1 205 ? 11.980 10.371 -5.911 1.00 96.75 205 SER A O 1
ATOM 1569 N N . ALA A 1 206 ? 10.332 11.760 -5.279 1.00 95.19 206 ALA A N 1
ATOM 1570 C CA . ALA A 1 206 ? 10.183 12.433 -6.571 1.00 95.19 206 ALA A CA 1
ATOM 1571 C C . ALA A 1 206 ? 11.473 13.134 -7.031 1.00 95.19 206 ALA A C 1
ATOM 1573 O O . ALA A 1 206 ? 11.890 13.006 -8.183 1.00 95.19 206 ALA A O 1
ATOM 1574 N N . ARG A 1 207 ? 12.136 13.844 -6.109 1.00 96.31 207 ARG A N 1
ATOM 1575 C CA . ARG A 1 207 ? 13.381 14.588 -6.362 1.00 96.31 207 ARG A CA 1
ATOM 1576 C C . ARG A 1 207 ? 14.547 13.650 -6.676 1.00 96.31 207 ARG A C 1
ATOM 1578 O O . ARG A 1 207 ? 15.381 13.968 -7.520 1.00 96.31 207 ARG A O 1
ATOM 1585 N N . VAL A 1 208 ? 14.588 12.500 -6.006 1.00 97.75 208 VAL A N 1
ATOM 1586 C CA . VAL A 1 208 ? 15.604 11.462 -6.197 1.00 97.75 208 VAL A CA 1
ATOM 1587 C C . VAL A 1 208 ? 15.403 10.721 -7.515 1.00 97.75 208 VAL A C 1
ATOM 1589 O O . VAL A 1 208 ? 16.372 10.557 -8.257 1.00 97.75 208 VAL A O 1
ATOM 1592 N N . LEU A 1 209 ? 14.180 10.254 -7.793 1.00 97.81 209 LEU A N 1
ATOM 1593 C CA . LEU A 1 209 ? 13.906 9.386 -8.938 1.00 97.81 209 LEU A CA 1
ATOM 1594 C C . LEU A 1 209 ? 13.797 10.163 -10.251 1.00 97.81 209 LEU A C 1
ATOM 1596 O O . LEU A 1 209 ? 14.263 9.661 -11.266 1.00 97.81 209 LEU A O 1
ATOM 1600 N N . GLY A 1 210 ? 13.215 11.366 -10.248 1.00 96.88 210 GLY A N 1
ATOM 1601 C CA . GLY A 1 210 ? 12.939 12.135 -11.468 1.00 96.88 210 GLY A CA 1
ATOM 1602 C C . GLY A 1 210 ? 14.125 12.230 -12.443 1.00 96.88 210 GLY A C 1
ATOM 1603 O O . GLY A 1 210 ? 13.952 11.891 -13.609 1.00 96.88 210 GLY A O 1
ATOM 1604 N N . PRO A 1 211 ? 15.342 12.593 -11.993 1.00 97.06 211 PRO A N 1
ATOM 1605 C CA . PRO A 1 211 ? 16.529 12.668 -12.855 1.00 97.06 211 PRO A CA 1
ATOM 1606 C C . PRO A 1 211 ? 17.031 11.325 -13.408 1.00 97.06 211 PRO A C 1
ATOM 1608 O O . PRO A 1 211 ? 17.886 11.317 -14.289 1.00 97.06 211 PRO A O 1
ATOM 1611 N N . LEU A 1 212 ? 16.559 10.199 -12.867 1.00 97.62 212 LEU A N 1
ATOM 1612 C CA . LEU A 1 212 ? 16.906 8.850 -13.320 1.00 97.62 212 LEU A CA 1
ATOM 1613 C C . LEU A 1 212 ? 15.879 8.283 -14.310 1.00 97.62 212 LEU A C 1
ATOM 1615 O O . LEU A 1 212 ? 16.095 7.180 -14.812 1.00 97.62 212 LEU A O 1
ATOM 1619 N N . LEU A 1 213 ? 14.777 8.992 -14.567 1.00 97.38 213 LEU A N 1
ATOM 1620 C CA . LEU A 1 213 ? 13.746 8.582 -15.515 1.00 97.38 213 LEU A CA 1
ATOM 1621 C C . LEU A 1 213 ? 13.971 9.203 -16.891 1.00 97.38 213 LEU A C 1
ATOM 1623 O O . LEU A 1 213 ? 14.423 10.339 -17.016 1.00 97.38 213 LEU A O 1
ATOM 1627 N N . ASP A 1 214 ? 13.574 8.474 -17.929 1.00 96.88 214 ASP A N 1
ATOM 1628 C CA . ASP A 1 214 ? 13.441 8.993 -19.295 1.00 96.88 214 ASP A CA 1
ATOM 1629 C C . ASP A 1 214 ? 12.053 9.601 -19.582 1.00 96.88 214 ASP A C 1
ATOM 1631 O O . ASP A 1 214 ? 11.780 10.052 -20.695 1.00 96.88 214 ASP A O 1
ATOM 1635 N N . VAL A 1 215 ? 11.185 9.652 -18.568 1.00 95.31 215 VAL A N 1
ATOM 1636 C CA . VAL A 1 215 ? 9.845 10.244 -18.615 1.00 95.31 215 VAL A CA 1
ATOM 1637 C C . VAL A 1 215 ? 9.687 11.347 -17.570 1.00 95.31 215 VAL A C 1
ATOM 1639 O O . VAL A 1 215 ? 10.362 11.376 -16.543 1.00 95.31 215 VAL A O 1
ATOM 1642 N N . ASP A 1 216 ? 8.750 12.258 -17.822 1.00 92.56 216 ASP A N 1
ATOM 1643 C CA . ASP A 1 216 ? 8.438 13.366 -16.919 1.00 92.56 216 ASP A CA 1
ATOM 1644 C C . ASP A 1 216 ? 7.698 12.877 -15.662 1.00 92.56 216 ASP A C 1
ATOM 1646 O O . ASP A 1 216 ? 6.506 12.558 -15.712 1.00 92.56 216 ASP A O 1
ATOM 1650 N N . PHE A 1 217 ? 8.404 12.855 -14.527 1.00 92.88 217 PHE A N 1
ATOM 1651 C CA . PHE A 1 217 ? 7.856 12.438 -13.233 1.00 92.88 217 PHE A CA 1
ATOM 1652 C C . PHE A 1 217 ? 6.632 13.265 -12.807 1.00 92.88 217 PHE A C 1
ATOM 1654 O O . PHE A 1 217 ? 5.742 12.720 -12.159 1.00 92.88 217 PHE A O 1
ATOM 1661 N N . SER A 1 218 ? 6.533 14.549 -13.184 1.00 89.88 218 SER A N 1
ATOM 1662 C CA . SER A 1 218 ? 5.416 15.419 -12.762 1.00 89.88 218 SER A CA 1
ATOM 1663 C C . SER A 1 218 ? 4.052 14.950 -13.286 1.00 89.88 218 SER A C 1
ATOM 1665 O O . SER A 1 218 ? 3.007 15.265 -12.718 1.00 89.88 218 SER A O 1
ATOM 1667 N N . LYS A 1 219 ? 4.046 14.131 -14.347 1.00 91.50 219 LYS A N 1
ATOM 1668 C CA . LYS A 1 219 ? 2.832 13.511 -14.898 1.00 91.50 219 LYS A CA 1
ATOM 1669 C C . LYS A 1 219 ? 2.364 12.299 -14.093 1.00 91.50 219 LYS A C 1
ATOM 1671 O O . LYS A 1 219 ? 1.218 11.876 -14.239 1.00 91.50 219 LYS A O 1
ATOM 1676 N N . LEU A 1 220 ? 3.231 11.739 -13.252 1.00 94.31 220 LEU A N 1
ATOM 1677 C CA . LEU A 1 220 ? 2.935 10.586 -12.419 1.00 94.31 220 LEU A CA 1
ATOM 1678 C C . LEU A 1 220 ? 2.288 11.061 -11.113 1.00 94.31 220 LEU A C 1
ATOM 1680 O O . LEU A 1 220 ? 2.957 11.476 -10.167 1.00 94.31 220 LEU A O 1
ATOM 1684 N N . THR A 1 221 ? 0.960 11.018 -11.058 1.00 96.31 221 THR A N 1
ATOM 1685 C CA . THR A 1 221 ? 0.177 11.354 -9.857 1.00 96.31 221 THR A CA 1
ATOM 1686 C C . THR A 1 221 ? -0.081 10.113 -8.997 1.00 96.31 221 THR A C 1
ATOM 1688 O O . THR A 1 221 ? 0.202 8.986 -9.408 1.00 96.31 221 THR A O 1
ATOM 1691 N N . PHE A 1 222 ? -0.577 10.297 -7.772 1.00 97.00 222 PHE A N 1
ATOM 1692 C CA . PHE A 1 222 ? -0.873 9.179 -6.873 1.00 97.00 222 PHE A CA 1
ATOM 1693 C C . PHE A 1 222 ? -1.810 8.152 -7.532 1.00 97.00 222 PHE A C 1
ATOM 1695 O O . PHE A 1 222 ? -2.808 8.527 -8.145 1.00 97.00 222 PHE A O 1
ATOM 1702 N N . MET A 1 223 ? -1.492 6.863 -7.379 1.00 97.12 223 MET A N 1
ATOM 1703 C CA . MET A 1 223 ? -2.197 5.735 -8.007 1.00 97.12 223 MET A CA 1
ATOM 1704 C C . MET A 1 223 ? -2.176 5.770 -9.541 1.00 97.12 223 MET A C 1
ATOM 1706 O O . MET A 1 223 ? -3.102 5.295 -10.196 1.00 97.12 223 MET A O 1
ATOM 1710 N N . THR A 1 224 ? -1.097 6.293 -10.122 1.00 98.06 224 THR A N 1
ATOM 1711 C CA . THR A 1 224 ? -0.797 6.137 -11.550 1.00 98.06 224 THR A CA 1
ATOM 1712 C C . THR A 1 224 ? 0.550 5.453 -11.755 1.00 98.06 224 THR A C 1
ATOM 1714 O O . THR A 1 224 ? 1.402 5.437 -10.862 1.00 98.06 224 THR A O 1
ATOM 1717 N N . SER A 1 225 ? 0.727 4.850 -12.924 1.00 97.94 225 SER A N 1
ATOM 1718 C CA . SER A 1 225 ? 1.940 4.157 -13.336 1.00 97.94 225 SER A CA 1
ATOM 1719 C C . SER A 1 225 ? 2.412 4.615 -14.708 1.00 97.94 225 SER A C 1
ATOM 1721 O O . SER A 1 225 ? 1.637 5.145 -15.489 1.00 97.94 225 SER A O 1
ATOM 1723 N N . THR A 1 226 ? 3.657 4.337 -15.052 1.00 97.50 226 THR A N 1
ATOM 1724 C CA . THR A 1 226 ? 4.156 4.477 -16.420 1.00 97.50 226 THR A CA 1
ATOM 1725 C C . THR A 1 226 ? 5.212 3.420 -16.692 1.00 97.50 226 THR A C 1
ATOM 1727 O O . THR A 1 226 ? 5.878 2.949 -15.768 1.00 97.50 226 THR A O 1
ATOM 1730 N N . GLU A 1 227 ? 5.367 3.043 -17.957 1.00 97.31 227 GLU A N 1
ATOM 1731 C CA . GLU A 1 227 ? 6.583 2.370 -18.409 1.00 97.31 227 GLU A CA 1
ATOM 1732 C C . GLU A 1 227 ? 7.667 3.425 -18.648 1.00 97.31 227 GLU A C 1
ATOM 1734 O O . GLU A 1 227 ? 7.363 4.534 -19.097 1.00 97.31 227 GLU A O 1
ATOM 1739 N N . ALA A 1 228 ? 8.900 3.108 -18.265 1.00 97.38 228 ALA A N 1
ATOM 1740 C CA . ALA A 1 228 ? 10.046 4.005 -18.347 1.00 97.38 228 ALA A CA 1
ATOM 1741 C C . ALA A 1 228 ? 11.356 3.209 -18.322 1.00 97.38 228 ALA A C 1
ATOM 1743 O O . ALA A 1 228 ? 11.394 2.050 -17.899 1.00 97.38 228 ALA A O 1
ATOM 1744 N N . LYS A 1 229 ? 12.451 3.861 -18.706 1.00 98.50 229 LYS A N 1
ATOM 1745 C CA . LYS A 1 229 ? 13.799 3.471 -18.295 1.00 98.50 229 LYS A CA 1
ATOM 1746 C C . LYS A 1 229 ? 14.117 4.108 -16.950 1.00 98.50 229 LYS A C 1
ATOM 1748 O O . LYS A 1 229 ? 13.839 5.285 -16.730 1.00 98.50 229 LYS A O 1
ATOM 1753 N N . VAL A 1 230 ? 14.749 3.344 -16.064 1.00 98.50 230 VAL A N 1
ATOM 1754 C CA . VAL A 1 230 ? 15.183 3.825 -14.745 1.00 98.50 230 VAL A CA 1
ATOM 1755 C C . VAL A 1 230 ? 16.685 3.638 -14.625 1.00 98.50 230 VAL A C 1
ATOM 1757 O O . VAL A 1 230 ? 17.174 2.516 -14.685 1.00 98.50 230 VAL A O 1
ATOM 1760 N N . ALA A 1 231 ? 17.432 4.732 -14.477 1.00 97.62 231 ALA A N 1
ATOM 1761 C CA . ALA A 1 231 ? 18.897 4.717 -14.459 1.00 97.62 231 ALA A CA 1
ATOM 1762 C C . ALA A 1 231 ? 19.498 3.960 -15.668 1.00 97.62 231 ALA A C 1
ATOM 1764 O O . ALA A 1 231 ? 20.481 3.236 -15.546 1.00 97.62 231 ALA A O 1
ATOM 1765 N N . GLY A 1 232 ? 18.865 4.099 -16.839 1.00 97.69 232 GLY A N 1
ATOM 1766 C CA . GLY A 1 232 ? 19.248 3.411 -18.076 1.00 97.69 232 GLY A CA 1
ATOM 1767 C C . GLY A 1 232 ? 18.743 1.968 -18.212 1.00 97.69 232 GLY A C 1
ATOM 1768 O O . GLY A 1 232 ? 18.807 1.426 -19.314 1.00 97.69 232 GLY A O 1
ATOM 1769 N N . VAL A 1 233 ? 18.194 1.363 -17.154 1.00 98.44 233 VAL A N 1
ATOM 1770 C CA . VAL A 1 233 ? 17.611 0.013 -17.195 1.00 98.44 233 VAL A CA 1
ATOM 1771 C C . VAL A 1 233 ? 16.254 0.056 -17.909 1.00 98.44 233 VAL A C 1
ATOM 1773 O O . VAL A 1 233 ? 15.389 0.826 -17.485 1.00 98.44 233 VAL A O 1
ATOM 1776 N N . PRO A 1 234 ? 16.044 -0.734 -18.979 1.00 97.88 234 PRO A N 1
ATOM 1777 C CA . PRO A 1 234 ? 14.787 -0.761 -19.724 1.00 97.88 234 PRO A CA 1
ATOM 1778 C C . PRO A 1 234 ? 13.687 -1.572 -19.029 1.00 97.88 234 PRO A C 1
ATOM 1780 O O . PRO A 1 234 ? 13.898 -2.190 -17.987 1.00 97.88 234 PRO A O 1
ATOM 1783 N N . ASP A 1 235 ? 12.496 -1.556 -19.632 1.00 95.69 235 ASP A N 1
ATOM 1784 C CA . ASP A 1 235 ? 11.348 -2.400 -19.275 1.00 95.69 235 ASP A CA 1
ATOM 1785 C C . ASP A 1 235 ? 10.933 -2.321 -17.801 1.00 95.69 235 ASP A C 1
ATOM 1787 O O . ASP A 1 235 ? 10.542 -3.322 -17.181 1.00 95.69 235 ASP A O 1
ATOM 1791 N N . CYS A 1 236 ? 11.018 -1.110 -17.245 1.00 98.31 236 CYS A N 1
ATOM 1792 C CA . CYS A 1 236 ? 10.579 -0.821 -15.894 1.00 98.31 236 CYS A CA 1
ATOM 1793 C C . CYS A 1 236 ? 9.160 -0.246 -15.896 1.00 98.31 236 CYS A C 1
ATOM 1795 O O . CYS A 1 236 ? 8.818 0.601 -16.722 1.00 98.31 236 CYS A O 1
ATOM 1797 N N . ARG A 1 237 ? 8.341 -0.656 -14.924 1.00 98.06 237 ARG A N 1
ATOM 1798 C CA . ARG A 1 237 ? 7.084 0.026 -14.593 1.00 98.06 237 ARG A CA 1
ATOM 1799 C C . ARG A 1 237 ? 7.248 0.764 -13.274 1.00 98.06 237 ARG A C 1
ATOM 1801 O O . ARG A 1 237 ? 7.477 0.139 -12.241 1.00 98.06 237 ARG A O 1
ATOM 1808 N N . VAL A 1 238 ? 7.078 2.079 -13.317 1.00 98.62 238 VAL A N 1
ATOM 1809 C CA . VAL A 1 238 ? 7.129 2.970 -12.154 1.00 98.62 238 VAL A CA 1
ATOM 1810 C C . VAL A 1 238 ? 5.703 3.318 -11.756 1.00 98.62 238 VAL A C 1
ATOM 1812 O O . VAL A 1 238 ? 4.961 3.853 -12.573 1.00 98.62 238 VAL A O 1
ATOM 1815 N N . SER A 1 239 ? 5.310 3.020 -10.521 1.00 98.44 239 SER A N 1
ATOM 1816 C CA . SER A 1 239 ? 3.965 3.284 -9.994 1.00 98.44 239 SER A CA 1
ATOM 1817 C C . SER A 1 239 ? 4.056 4.192 -8.775 1.00 98.44 239 SER A C 1
ATOM 1819 O O . SER A 1 239 ? 4.734 3.831 -7.819 1.00 98.44 239 SER A O 1
ATOM 1821 N N . ARG A 1 240 ? 3.389 5.354 -8.771 1.00 98.31 240 ARG A N 1
ATOM 1822 C CA . ARG A 1 240 ? 3.400 6.283 -7.624 1.00 98.31 240 ARG A CA 1
ATOM 1823 C C . ARG A 1 240 ? 2.364 5.882 -6.589 1.00 98.31 240 ARG A C 1
ATOM 1825 O O . ARG A 1 240 ? 1.213 6.318 -6.611 1.00 98.31 240 ARG A O 1
ATOM 1832 N N . LEU A 1 241 ? 2.794 4.982 -5.721 1.00 97.25 241 LEU A N 1
ATOM 1833 C CA . LEU A 1 241 ? 2.031 4.357 -4.656 1.00 97.25 241 LEU A CA 1
ATOM 1834 C C . LEU A 1 241 ? 3.005 3.784 -3.618 1.00 97.25 241 LEU A C 1
ATOM 1836 O O . LEU A 1 241 ? 4.226 3.785 -3.812 1.00 97.25 241 LEU A O 1
ATOM 1840 N N . GLY A 1 242 ? 2.476 3.305 -2.497 1.00 95.56 242 GLY A N 1
ATOM 1841 C CA . GLY A 1 242 ? 3.320 2.737 -1.461 1.00 95.56 242 GLY A CA 1
ATOM 1842 C C . GLY A 1 242 ? 2.573 2.279 -0.223 1.00 95.56 242 GLY A C 1
ATOM 1843 O O . GLY A 1 242 ? 1.369 2.477 -0.070 1.00 95.56 242 GLY A O 1
ATOM 1844 N N . TYR A 1 243 ? 3.339 1.674 0.681 1.00 97.06 243 TYR A N 1
ATOM 1845 C CA . TYR A 1 243 ? 2.843 1.019 1.891 1.00 97.06 243 TYR A CA 1
ATOM 1846 C C . TYR A 1 243 ? 3.385 1.671 3.173 1.00 97.06 243 TYR A C 1
ATOM 1848 O O . TYR A 1 243 ? 3.560 1.023 4.199 1.00 97.06 243 TYR A O 1
ATOM 1856 N N . THR A 1 244 ? 3.724 2.960 3.107 1.00 97.62 244 THR A N 1
ATOM 1857 C CA . THR A 1 244 ? 4.379 3.672 4.216 1.00 97.62 244 THR A CA 1
ATOM 1858 C C . THR A 1 244 ? 3.552 4.827 4.768 1.00 97.62 244 THR A C 1
ATOM 1860 O O . THR A 1 244 ? 3.786 5.238 5.899 1.00 97.62 244 THR A O 1
ATOM 1863 N N . GLY A 1 245 ? 2.587 5.352 4.009 1.00 94.62 245 GLY A N 1
ATOM 1864 C CA . GLY A 1 245 ? 1.892 6.605 4.323 1.00 94.62 245 GLY A CA 1
ATOM 1865 C C . GLY A 1 245 ? 2.640 7.867 3.875 1.00 94.62 245 GLY A C 1
ATOM 1866 O O . GLY A 1 245 ? 2.088 8.955 4.000 1.00 94.62 245 GLY A O 1
ATOM 1867 N N . GLU A 1 246 ? 3.855 7.731 3.334 1.00 96.69 246 GLU A N 1
ATOM 1868 C CA . GLU A 1 246 ? 4.552 8.813 2.630 1.00 96.69 246 GLU A CA 1
ATOM 1869 C C . GLU A 1 246 ? 4.242 8.800 1.129 1.00 96.69 246 GLU A C 1
ATOM 1871 O O . GLU A 1 246 ? 3.699 7.830 0.595 1.00 96.69 246 GLU A O 1
ATOM 1876 N N . ASP A 1 247 ? 4.643 9.871 0.440 1.00 96.25 247 ASP A N 1
ATOM 1877 C CA . ASP A 1 247 ? 4.815 9.826 -1.014 1.00 96.25 247 ASP A CA 1
ATOM 1878 C C . ASP A 1 247 ? 5.913 8.820 -1.387 1.00 96.25 247 ASP A C 1
ATOM 1880 O O . ASP A 1 247 ? 6.806 8.511 -0.592 1.00 96.25 247 ASP A O 1
ATOM 1884 N N . GLY A 1 248 ? 5.857 8.298 -2.602 1.00 97.31 248 GLY A N 1
ATOM 1885 C CA . GLY A 1 248 ? 6.776 7.263 -3.030 1.00 97.31 248 GLY A CA 1
ATOM 1886 C C . GLY A 1 248 ? 6.351 6.573 -4.306 1.00 97.31 248 GLY A C 1
ATOM 1887 O O . GLY A 1 248 ? 5.277 6.807 -4.861 1.00 97.31 248 GLY A O 1
ATOM 1888 N N . VAL A 1 249 ? 7.235 5.701 -4.764 1.00 98.50 249 VAL A N 1
ATOM 1889 C CA . VAL A 1 249 ? 7.056 4.899 -5.967 1.00 98.50 249 VAL A CA 1
ATOM 1890 C C . VAL A 1 249 ? 7.483 3.459 -5.733 1.00 98.50 249 VAL A C 1
ATOM 1892 O O . VAL A 1 249 ? 8.382 3.179 -4.936 1.00 98.50 249 VAL A O 1
ATOM 1895 N N . GLU A 1 250 ? 6.862 2.558 -6.480 1.00 98.62 250 GLU A N 1
ATOM 1896 C CA . GLU A 1 250 ? 7.315 1.190 -6.687 1.00 98.62 250 GLU A CA 1
ATOM 1897 C C . GLU A 1 250 ? 7.817 1.023 -8.123 1.00 98.62 250 GLU A C 1
ATOM 1899 O O . GLU A 1 250 ? 7.195 1.504 -9.072 1.00 98.62 250 GLU A O 1
ATOM 1904 N N . ILE A 1 251 ? 8.955 0.354 -8.278 1.00 98.69 251 ILE A N 1
ATOM 1905 C CA . ILE A 1 251 ? 9.661 0.154 -9.541 1.00 98.69 251 ILE A CA 1
ATOM 1906 C C . ILE A 1 251 ? 9.741 -1.350 -9.784 1.00 98.69 251 ILE A C 1
ATOM 1908 O O . ILE A 1 251 ? 10.554 -2.046 -9.171 1.00 98.69 251 ILE A O 1
ATOM 1912 N N . SER A 1 252 ? 8.875 -1.851 -10.663 1.00 98.44 252 SER A N 1
ATOM 1913 C CA . SER A 1 252 ? 9.003 -3.196 -11.224 1.00 98.44 252 SER A CA 1
ATOM 1914 C C . SER A 1 252 ? 10.074 -3.148 -12.303 1.00 98.44 252 SER A C 1
ATOM 1916 O O . SER A 1 252 ? 9.964 -2.329 -13.213 1.00 98.44 252 SER A O 1
ATOM 1918 N N . ALA A 1 253 ? 11.101 -3.986 -12.203 1.00 98.25 253 ALA A N 1
ATOM 1919 C CA . ALA A 1 253 ? 12.252 -3.967 -13.106 1.00 98.25 253 ALA A CA 1
ATOM 1920 C C . ALA A 1 253 ? 12.718 -5.390 -13.451 1.00 98.25 253 ALA A C 1
ATOM 1922 O O . ALA A 1 253 ? 12.439 -6.323 -12.691 1.00 98.25 253 ALA A O 1
ATOM 1923 N N . PRO A 1 254 ? 13.436 -5.594 -14.571 1.00 98.00 254 PRO A N 1
ATOM 1924 C CA . PRO A 1 254 ? 14.208 -6.817 -14.790 1.00 98.00 254 PRO A CA 1
ATOM 1925 C C . PRO A 1 254 ? 15.156 -7.092 -13.612 1.00 98.00 254 PRO A C 1
ATOM 1927 O O . PRO A 1 254 ? 15.818 -6.175 -13.121 1.00 98.00 254 PRO A O 1
ATOM 1930 N N . ALA A 1 255 ? 15.235 -8.347 -13.164 1.00 97.19 255 ALA A N 1
ATOM 1931 C CA . ALA A 1 255 ? 16.062 -8.737 -12.019 1.00 97.19 255 ALA A CA 1
ATOM 1932 C C . ALA A 1 255 ? 17.545 -8.360 -12.199 1.00 97.19 255 ALA A C 1
ATOM 1934 O O . ALA A 1 255 ? 18.185 -7.899 -11.255 1.00 97.19 255 ALA A O 1
ATOM 1935 N N . GLU A 1 256 ? 18.065 -8.480 -13.423 1.00 96.69 256 GLU A N 1
ATOM 1936 C CA . GLU A 1 256 ? 19.444 -8.122 -13.785 1.00 96.69 256 GLU A CA 1
ATOM 1937 C C . GLU A 1 256 ? 19.769 -6.630 -13.600 1.00 96.69 256 GLU A C 1
ATOM 1939 O O . GLU A 1 256 ? 20.893 -6.283 -13.249 1.00 96.69 256 GLU A O 1
ATOM 1944 N N . GLY A 1 257 ? 18.782 -5.744 -13.771 1.00 97.69 257 GLY A N 1
ATOM 1945 C CA . GLY A 1 257 ? 18.952 -4.296 -13.617 1.00 97.69 257 GLY A CA 1
ATOM 1946 C C . GLY A 1 257 ? 18.624 -3.776 -12.216 1.00 97.69 257 GLY A C 1
ATOM 1947 O O . GLY A 1 257 ? 18.892 -2.614 -11.906 1.00 97.69 257 GLY A O 1
ATOM 1948 N N . ALA A 1 258 ? 18.063 -4.616 -11.342 1.00 98.06 258 ALA A N 1
ATOM 1949 C CA . ALA A 1 258 ? 17.592 -4.200 -10.022 1.00 98.06 258 ALA A CA 1
ATOM 1950 C C . ALA A 1 258 ? 18.716 -3.627 -9.147 1.00 98.06 258 ALA A C 1
ATOM 1952 O O . ALA A 1 258 ? 18.523 -2.612 -8.475 1.00 98.06 258 ALA A O 1
ATOM 1953 N N . ARG A 1 259 ? 19.904 -4.247 -9.186 1.00 98.31 259 ARG A N 1
ATOM 1954 C CA . ARG A 1 259 ? 21.082 -3.771 -8.447 1.00 98.31 259 ARG A CA 1
ATOM 1955 C C . ARG A 1 259 ? 21.536 -2.402 -8.951 1.00 98.31 259 ARG A C 1
ATOM 1957 O O . ARG A 1 259 ? 21.754 -1.509 -8.140 1.00 98.31 259 ARG A O 1
ATOM 1964 N N . THR A 1 260 ? 21.591 -2.211 -10.269 1.00 98.62 260 THR A N 1
ATOM 1965 C CA . THR A 1 260 ? 21.947 -0.928 -10.892 1.00 98.62 260 THR A CA 1
ATOM 1966 C C . THR A 1 260 ? 21.002 0.190 -10.461 1.00 98.62 260 THR A C 1
ATOM 1968 O O . THR A 1 260 ? 21.458 1.264 -10.073 1.00 98.62 260 THR A O 1
ATOM 1971 N N . ILE A 1 261 ? 19.689 -0.066 -10.460 1.00 98.75 261 ILE A N 1
ATOM 1972 C CA . ILE A 1 261 ? 18.693 0.908 -9.992 1.00 98.75 261 ILE A CA 1
ATOM 1973 C C . ILE A 1 261 ? 18.904 1.220 -8.505 1.00 98.75 261 ILE A C 1
ATOM 1975 O O . ILE A 1 261 ? 18.924 2.389 -8.120 1.00 98.75 261 ILE A O 1
ATOM 1979 N N . ALA A 1 262 ? 19.086 0.196 -7.665 1.00 98.69 262 ALA A N 1
ATOM 1980 C CA . ALA A 1 262 ? 19.286 0.379 -6.230 1.00 98.69 262 ALA A CA 1
ATOM 1981 C C . ALA A 1 262 ? 20.538 1.217 -5.916 1.00 98.69 262 ALA A C 1
ATOM 1983 O O . ALA A 1 262 ? 20.466 2.164 -5.133 1.00 98.69 262 ALA A O 1
ATOM 1984 N N . GLU A 1 263 ? 21.669 0.921 -6.559 1.00 98.56 263 GLU A N 1
ATOM 1985 C CA . GLU A 1 263 ? 22.921 1.667 -6.395 1.00 98.56 263 GLU A CA 1
ATOM 1986 C C . GLU A 1 263 ? 22.794 3.115 -6.896 1.00 98.56 263 GLU A C 1
ATOM 1988 O O . GLU A 1 263 ? 23.232 4.043 -6.210 1.00 98.56 263 GLU A O 1
ATOM 1993 N N . ALA A 1 264 ? 22.133 3.338 -8.037 1.00 98.50 264 ALA A N 1
ATOM 1994 C CA . ALA A 1 264 ? 21.882 4.680 -8.564 1.00 98.50 264 ALA A CA 1
ATOM 1995 C C . ALA A 1 264 ? 21.011 5.525 -7.617 1.00 98.50 264 ALA A C 1
ATOM 1997 O O . ALA A 1 264 ? 21.272 6.712 -7.417 1.00 98.50 264 ALA A O 1
ATOM 1998 N N . LEU A 1 265 ? 20.001 4.913 -6.991 1.00 98.50 265 LEU A N 1
ATOM 1999 C CA . LEU A 1 265 ? 19.155 5.580 -6.002 1.00 98.50 265 LEU A CA 1
ATOM 2000 C C . LEU A 1 265 ? 19.932 5.925 -4.726 1.00 98.50 265 LEU A C 1
ATOM 2002 O O . LEU A 1 265 ? 19.847 7.057 -4.254 1.00 98.50 265 LEU A O 1
ATOM 2006 N N . LEU A 1 266 ? 20.717 4.986 -4.189 1.00 98.06 266 LEU A N 1
ATOM 2007 C CA . LEU A 1 266 ? 21.500 5.199 -2.964 1.00 98.06 266 LEU A CA 1
ATOM 2008 C C . LEU A 1 266 ? 22.613 6.237 -3.122 1.00 98.06 266 LEU A C 1
ATOM 2010 O O . LEU A 1 266 ? 22.954 6.923 -2.162 1.00 98.06 266 LEU A O 1
ATOM 2014 N N . THR A 1 267 ? 23.182 6.355 -4.320 1.00 97.25 267 THR A N 1
ATOM 2015 C CA . THR A 1 267 ? 24.267 7.303 -4.619 1.00 97.25 267 THR A CA 1
ATOM 2016 C C . THR A 1 267 ? 23.770 8.629 -5.203 1.00 97.25 267 THR A C 1
ATOM 2018 O O . THR A 1 267 ? 24.576 9.510 -5.520 1.00 97.25 267 THR A O 1
ATOM 2021 N N . SER A 1 268 ? 22.449 8.804 -5.327 1.00 95.75 268 SER A N 1
ATOM 2022 C CA . SER A 1 268 ? 21.846 10.021 -5.863 1.00 95.75 268 SER A CA 1
ATOM 2023 C C . SER A 1 268 ? 22.234 11.244 -5.033 1.00 95.75 268 SER A C 1
ATOM 2025 O O . SER A 1 268 ? 22.031 11.298 -3.824 1.00 95.75 268 SER A O 1
ATOM 2027 N N . LYS A 1 269 ? 22.736 12.286 -5.702 1.00 94.75 269 LYS A N 1
ATOM 2028 C CA . LYS A 1 269 ? 23.035 13.585 -5.071 1.00 94.75 269 LYS A CA 1
ATOM 2029 C C . LYS A 1 269 ? 21.778 14.430 -4.828 1.00 94.75 269 LYS A C 1
ATOM 2031 O O . LYS A 1 269 ? 21.850 15.480 -4.196 1.00 94.75 269 LYS A O 1
ATOM 2036 N N . ASN A 1 270 ? 20.628 13.973 -5.326 1.00 94.44 270 ASN A N 1
ATOM 2037 C CA . ASN A 1 270 ? 19.347 14.672 -5.258 1.00 94.44 270 ASN A CA 1
ATOM 2038 C C . ASN A 1 270 ? 18.493 14.239 -4.058 1.00 94.44 270 ASN A C 1
ATOM 2040 O O . ASN A 1 270 ? 17.298 14.509 -4.038 1.00 94.44 270 ASN A O 1
ATOM 2044 N N . GLY A 1 271 ? 19.072 13.583 -3.055 1.00 93.94 271 GLY A N 1
ATOM 2045 C CA . GLY A 1 271 ? 18.383 13.229 -1.816 1.00 93.94 271 GLY A CA 1
ATOM 2046 C C . GLY A 1 271 ? 19.244 12.380 -0.902 1.00 93.94 271 GLY A C 1
ATOM 2047 O O . GLY A 1 271 ? 20.347 11.986 -1.266 1.00 93.94 271 GLY A O 1
ATOM 2048 N N . ASN A 1 272 ? 18.746 12.121 0.302 1.00 95.56 272 ASN A N 1
ATOM 2049 C CA . ASN A 1 272 ? 19.420 11.245 1.252 1.00 95.56 272 ASN A CA 1
ATOM 2050 C C . ASN A 1 272 ? 18.681 9.909 1.312 1.00 95.56 272 ASN A C 1
ATOM 2052 O O . ASN A 1 272 ? 17.800 9.713 2.152 1.00 95.56 272 ASN A O 1
ATOM 2056 N N . VAL A 1 273 ? 19.019 9.006 0.391 1.00 98.12 273 VAL A N 1
ATOM 2057 C CA . VAL A 1 273 ? 18.393 7.684 0.307 1.00 98.12 273 VAL A CA 1
ATOM 2058 C C . VAL A 1 273 ? 19.149 6.696 1.183 1.00 98.12 273 VAL A C 1
ATOM 2060 O O . VAL A 1 273 ? 20.370 6.578 1.099 1.00 98.12 273 VAL A O 1
ATOM 2063 N N . LYS A 1 274 ? 18.418 5.946 2.009 1.00 98.19 274 LYS A N 1
ATOM 2064 C CA . LYS A 1 274 ? 18.979 4.828 2.781 1.00 98.19 274 LYS A CA 1
ATOM 2065 C C . LYS A 1 274 ? 18.169 3.561 2.603 1.00 98.19 274 LYS A C 1
ATOM 2067 O O . LYS A 1 274 ? 16.953 3.610 2.446 1.00 98.19 274 LYS A O 1
ATOM 2072 N N . LEU A 1 275 ? 18.837 2.420 2.703 1.00 98.44 275 LEU A N 1
ATOM 2073 C CA . LEU A 1 275 ? 18.153 1.137 2.764 1.00 98.44 275 LEU A CA 1
ATOM 2074 C C . LEU A 1 275 ? 17.343 1.020 4.061 1.00 98.44 275 LEU A C 1
ATOM 2076 O O . LEU A 1 275 ? 17.815 1.389 5.138 1.00 98.44 275 LEU A O 1
ATOM 2080 N N . ALA A 1 276 ? 16.129 0.488 3.954 1.00 98.25 276 ALA A N 1
ATOM 2081 C CA . ALA A 1 276 ? 15.262 0.211 5.090 1.00 98.25 276 ALA A CA 1
ATOM 2082 C C . ALA A 1 276 ? 14.663 -1.198 4.980 1.00 98.25 276 ALA A C 1
ATOM 2084 O O . ALA A 1 276 ? 14.382 -1.703 3.894 1.00 98.25 276 ALA A O 1
ATOM 2085 N N . GLY A 1 277 ? 14.566 -1.873 6.126 1.00 97.50 277 GLY A N 1
ATOM 2086 C CA . GLY A 1 277 ? 14.156 -3.275 6.213 1.00 97.50 277 GLY A CA 1
ATOM 2087 C C . GLY A 1 277 ? 12.706 -3.462 6.656 1.00 97.50 277 GLY A C 1
ATOM 2088 O O . GLY A 1 277 ? 11.978 -2.499 6.918 1.00 97.50 277 GLY A O 1
ATOM 2089 N N . LEU A 1 278 ? 12.307 -4.727 6.805 1.00 97.12 278 LEU A N 1
ATOM 2090 C CA . LEU A 1 278 ? 10.946 -5.128 7.182 1.00 97.12 278 LEU A CA 1
ATOM 2091 C C . LEU A 1 278 ? 10.454 -4.484 8.486 1.00 97.12 278 LEU A C 1
ATOM 2093 O O . LEU A 1 278 ? 9.287 -4.119 8.574 1.00 97.12 278 LEU A O 1
ATOM 2097 N N . GLY A 1 279 ? 11.326 -4.280 9.481 1.00 96.31 279 GLY A N 1
ATOM 2098 C CA . GLY A 1 279 ? 10.918 -3.671 10.752 1.00 96.31 279 GLY A CA 1
ATOM 2099 C C . GLY A 1 279 ? 10.478 -2.208 10.608 1.00 96.31 279 GLY A C 1
ATOM 2100 O O . GLY A 1 279 ? 9.515 -1.770 11.238 1.00 96.31 279 GLY A O 1
ATOM 2101 N N . ALA A 1 280 ? 11.160 -1.439 9.754 1.00 97.81 280 ALA A N 1
ATOM 2102 C CA . ALA A 1 280 ? 10.752 -0.066 9.464 1.00 97.81 280 ALA A CA 1
ATOM 2103 C C . ALA A 1 280 ? 9.454 -0.056 8.647 1.00 97.81 280 ALA A C 1
ATOM 2105 O O . ALA A 1 280 ? 8.539 0.693 8.971 1.00 97.81 280 ALA A O 1
ATOM 2106 N N . ARG A 1 281 ? 9.336 -0.950 7.655 1.00 97.81 281 ARG A N 1
ATOM 2107 C CA . ARG A 1 281 ? 8.116 -1.110 6.849 1.00 97.81 281 ARG A CA 1
ATOM 2108 C C . ARG A 1 281 ? 6.886 -1.396 7.718 1.00 97.81 281 ARG A C 1
ATOM 2110 O O . ARG A 1 281 ? 5.862 -0.744 7.538 1.0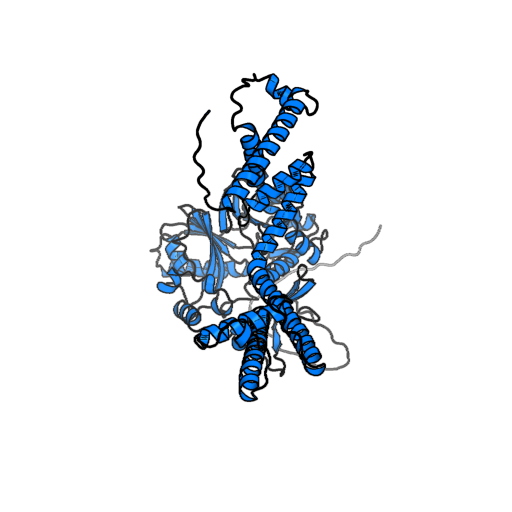0 97.81 281 ARG A O 1
ATOM 2117 N N . ASP A 1 282 ? 6.998 -2.312 8.682 1.00 96.62 282 ASP A N 1
ATOM 2118 C CA . ASP A 1 282 ? 5.886 -2.692 9.565 1.00 96.62 282 ASP A CA 1
ATOM 2119 C C . ASP A 1 282 ? 5.460 -1.566 10.525 1.00 96.62 282 ASP A C 1
ATOM 2121 O O . ASP A 1 282 ? 4.274 -1.360 10.762 1.00 96.62 282 ASP A O 1
ATOM 2125 N N . SER A 1 283 ? 6.400 -0.761 11.024 1.00 97.00 283 SER A N 1
ATOM 2126 C CA . SER A 1 283 ? 6.040 0.407 11.846 1.00 97.00 283 SER A CA 1
ATOM 2127 C C . SER A 1 283 ? 5.432 1.551 11.023 1.00 97.00 283 SER A C 1
ATOM 2129 O O . SER A 1 283 ? 4.472 2.179 11.465 1.00 97.00 283 SER A O 1
ATOM 2131 N N . LEU A 1 284 ? 5.941 1.811 9.811 1.00 98.50 284 LEU A N 1
ATOM 2132 C CA . LEU A 1 284 ? 5.425 2.860 8.918 1.00 98.50 284 LEU A CA 1
ATOM 2133 C C . LEU A 1 284 ? 3.981 2.581 8.482 1.00 98.50 284 LEU A C 1
ATOM 2135 O O . LEU A 1 284 ? 3.130 3.469 8.565 1.00 98.50 284 LEU A O 1
ATOM 2139 N N . ARG A 1 285 ? 3.697 1.345 8.051 1.00 97.81 285 ARG A N 1
ATOM 2140 C CA . ARG A 1 285 ? 2.350 0.930 7.630 1.00 97.81 285 ARG A CA 1
ATOM 2141 C C . ARG A 1 285 ? 1.359 0.975 8.791 1.00 97.81 285 ARG A C 1
ATOM 2143 O O . ARG A 1 285 ? 0.211 1.371 8.594 1.00 97.81 285 ARG A O 1
ATOM 2150 N N . LEU A 1 286 ? 1.802 0.593 9.996 1.00 96.88 286 LEU A N 1
ATOM 2151 C CA . LEU A 1 286 ? 0.950 0.547 11.183 1.00 96.88 286 LEU A CA 1
ATOM 2152 C C . LEU A 1 286 ? 0.524 1.959 11.592 1.00 96.88 286 LEU A C 1
ATOM 2154 O O . LEU A 1 286 ? -0.660 2.195 11.822 1.00 96.88 286 LEU A O 1
ATOM 2158 N N . GLU A 1 287 ? 1.459 2.913 11.591 1.00 96.69 287 GLU A N 1
ATOM 2159 C CA . GLU A 1 287 ? 1.144 4.333 11.796 1.00 96.69 287 GLU A CA 1
ATOM 2160 C C . GLU A 1 287 ? 0.190 4.892 10.737 1.00 96.69 287 GLU A C 1
ATOM 2162 O O . GLU A 1 287 ? -0.701 5.673 11.062 1.00 96.69 287 GLU A O 1
ATOM 2167 N N . ALA A 1 288 ? 0.352 4.478 9.479 1.00 96.44 288 ALA A N 1
ATOM 2168 C CA . ALA A 1 288 ? -0.498 4.909 8.374 1.00 96.44 288 ALA A CA 1
ATOM 2169 C C . ALA A 1 288 ? -1.892 4.249 8.371 1.00 96.44 288 ALA A C 1
ATOM 2171 O O . ALA A 1 288 ? -2.725 4.566 7.523 1.00 96.44 288 ALA A O 1
ATOM 2172 N N . GLY A 1 289 ? -2.174 3.325 9.294 1.00 95.88 289 GLY A N 1
ATOM 2173 C CA . GLY A 1 289 ? -3.470 2.653 9.361 1.00 95.88 289 GLY A CA 1
ATOM 2174 C C . GLY A 1 289 ? -3.638 1.480 8.381 1.00 95.88 289 GLY A C 1
ATOM 2175 O O . GLY A 1 289 ? -4.746 0.938 8.274 1.00 95.88 289 GLY A O 1
ATOM 2176 N N . LEU A 1 290 ? -2.570 1.074 7.686 1.00 96.88 290 LEU A N 1
ATOM 2177 C CA . LEU A 1 290 ? -2.592 0.070 6.618 1.00 96.88 290 LEU A CA 1
ATOM 2178 C C . LEU A 1 290 ? -2.590 -1.365 7.176 1.00 96.88 290 LEU A C 1
ATOM 2180 O O . LEU A 1 290 ? -1.872 -1.684 8.129 1.00 96.88 290 LEU A O 1
ATOM 2184 N N . CYS A 1 291 ? -3.411 -2.227 6.571 1.00 96.75 291 CYS A N 1
ATOM 2185 C CA . CYS A 1 291 ? -3.577 -3.626 6.970 1.00 96.75 291 CYS A CA 1
ATOM 2186 C C . CYS A 1 291 ? -2.439 -4.500 6.452 1.00 96.75 291 CYS A C 1
ATOM 2188 O O . CYS A 1 291 ? -1.971 -4.294 5.335 1.00 96.75 291 CYS A O 1
ATOM 2190 N N . LEU A 1 292 ? -2.060 -5.514 7.226 1.00 95.81 292 LEU A N 1
ATOM 2191 C CA . LEU A 1 292 ? -1.178 -6.598 6.810 1.00 95.81 292 LEU A CA 1
ATOM 2192 C C . LEU A 1 292 ? -1.966 -7.914 6.744 1.00 95.81 292 LEU A C 1
ATOM 2194 O O . LEU A 1 292 ? -2.579 -8.320 7.736 1.00 95.81 292 LEU A O 1
ATOM 2198 N N . TYR A 1 293 ? -1.947 -8.584 5.589 1.00 96.12 293 TYR A N 1
ATOM 2199 C CA . TYR A 1 293 ? -2.601 -9.883 5.427 1.00 96.12 293 TYR A CA 1
ATOM 2200 C C . TYR A 1 293 ? -2.023 -10.926 6.397 1.00 96.12 293 TYR A C 1
ATOM 2202 O O . TYR A 1 293 ? -0.810 -11.009 6.592 1.00 96.12 293 TYR A O 1
ATOM 2210 N N . GLY A 1 294 ? -2.895 -11.736 6.998 1.00 93.50 294 GLY A N 1
ATOM 2211 C CA . GLY A 1 294 ? -2.552 -12.742 8.004 1.00 93.50 294 GLY A CA 1
ATOM 2212 C C . GLY A 1 294 ? -2.376 -12.179 9.416 1.00 93.50 294 GLY A C 1
ATOM 2213 O O . GLY A 1 294 ? -2.200 -12.953 10.352 1.00 93.50 294 GLY A O 1
ATOM 2214 N N . MET A 1 295 ? -2.434 -10.852 9.578 1.00 93.94 295 MET A N 1
ATOM 2215 C CA . MET A 1 295 ? -2.395 -10.182 10.881 1.00 93.94 295 MET A CA 1
ATOM 2216 C C . MET A 1 295 ? -3.667 -9.372 11.117 1.00 93.94 295 MET A C 1
ATOM 2218 O O . MET A 1 295 ? -4.376 -9.606 12.089 1.00 93.94 295 MET A O 1
ATOM 2222 N N . ASP A 1 296 ? -3.960 -8.418 10.229 1.00 96.62 296 ASP A N 1
ATOM 2223 C CA . ASP A 1 296 ? -5.103 -7.506 10.357 1.00 96.62 296 ASP A CA 1
ATOM 2224 C C . ASP A 1 296 ? -6.291 -7.901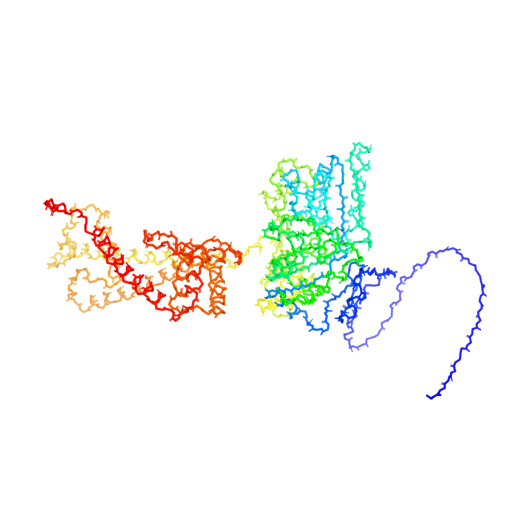 9.479 1.00 96.62 296 ASP A C 1
ATOM 2226 O O . ASP A 1 296 ? -7.360 -7.308 9.603 1.00 96.62 296 ASP A O 1
ATOM 2230 N N . MET A 1 297 ? -6.108 -8.845 8.562 1.00 96.62 297 MET A N 1
ATOM 2231 C CA . MET A 1 297 ? -7.153 -9.363 7.686 1.00 96.62 297 MET A CA 1
ATOM 2232 C C . MET A 1 297 ? -6.807 -10.772 7.220 1.00 96.62 297 MET A C 1
ATOM 2234 O O . MET A 1 297 ? -5.633 -11.118 7.082 1.00 96.62 297 MET A O 1
ATOM 2238 N N . ASP A 1 298 ? -7.846 -11.552 6.969 1.00 97.19 298 ASP A N 1
ATOM 2239 C CA . ASP A 1 298 ? -7.805 -12.946 6.550 1.00 97.19 298 ASP A CA 1
ATOM 2240 C C . ASP A 1 298 ? -9.144 -13.337 5.897 1.00 97.19 298 ASP A C 1
ATOM 2242 O O . ASP A 1 298 ? -10.053 -12.514 5.730 1.00 97.19 298 ASP A O 1
ATOM 2246 N N . GLU A 1 299 ? -9.275 -14.617 5.556 1.00 97.94 299 GLU A N 1
ATOM 2247 C CA . GLU A 1 299 ? -10.454 -15.187 4.900 1.00 97.94 299 GLU A CA 1
ATOM 2248 C C . GLU A 1 299 ? -11.707 -15.236 5.789 1.00 97.94 299 GLU A C 1
ATOM 2250 O O . GLU A 1 299 ? -12.793 -15.531 5.286 1.00 97.94 299 GLU A O 1
ATOM 2255 N N . GLU A 1 300 ? -11.589 -14.930 7.084 1.00 97.31 300 GLU A N 1
ATOM 2256 C CA . GLU A 1 300 ? -12.711 -14.814 8.025 1.00 97.31 300 GLU A CA 1
ATOM 2257 C C . GLU A 1 300 ? -13.118 -13.353 8.267 1.00 97.31 300 GLU A C 1
ATOM 2259 O O . GLU A 1 300 ? -14.105 -13.070 8.950 1.00 97.31 300 GLU A O 1
ATOM 2264 N N . THR A 1 301 ? -12.353 -12.411 7.721 1.00 98.06 301 THR A N 1
ATOM 2265 C CA . THR A 1 301 ? -12.518 -10.982 7.945 1.00 98.06 301 THR A CA 1
ATOM 2266 C C . THR A 1 301 ? -13.061 -10.312 6.696 1.00 98.06 301 THR A C 1
ATOM 2268 O O . THR A 1 301 ? -12.439 -10.319 5.636 1.00 98.06 301 THR A O 1
ATOM 2271 N N . THR A 1 302 ? -14.215 -9.665 6.824 1.00 98.56 302 THR A N 1
ATOM 2272 C CA . THR A 1 302 ? -14.819 -8.917 5.718 1.00 98.56 302 THR A CA 1
ATOM 2273 C C . THR A 1 302 ? -14.179 -7.534 5.531 1.00 98.56 302 THR A C 1
ATOM 2275 O O . THR A 1 302 ? -13.697 -6.922 6.495 1.00 98.56 302 THR A O 1
ATOM 2278 N N . PRO A 1 303 ? -14.249 -6.939 4.323 1.00 98.12 303 PRO A N 1
ATOM 2279 C CA . PRO A 1 303 ? -13.788 -5.569 4.091 1.00 98.12 303 PRO A CA 1
ATOM 2280 C C . PRO A 1 303 ? -14.459 -4.532 4.996 1.00 98.12 303 PRO A C 1
ATOM 2282 O O . PRO A 1 303 ? -13.860 -3.506 5.310 1.00 98.12 303 PRO A O 1
ATOM 2285 N N . VAL A 1 304 ? -15.699 -4.762 5.435 1.00 97.94 304 VAL A N 1
ATOM 2286 C CA . VAL A 1 304 ? -16.405 -3.818 6.312 1.00 97.94 304 VAL A CA 1
ATOM 2287 C C . VAL A 1 304 ? -15.865 -3.884 7.740 1.00 97.94 304 VAL A C 1
ATOM 2289 O O . VAL A 1 304 ? -15.592 -2.833 8.325 1.00 97.94 304 VAL A O 1
ATOM 2292 N N . GLU A 1 305 ? -15.640 -5.088 8.274 1.00 97.69 305 GLU A N 1
ATOM 2293 C CA . GLU A 1 305 ? -14.999 -5.289 9.582 1.00 97.69 305 GLU A CA 1
ATOM 2294 C C . GLU A 1 305 ? -13.597 -4.675 9.608 1.00 97.69 305 GLU A C 1
ATOM 2296 O O . GLU A 1 305 ? -13.254 -3.964 10.555 1.00 97.69 305 GLU A O 1
ATOM 2301 N N . ALA A 1 306 ? -12.817 -4.859 8.539 1.00 97.31 306 ALA A N 1
ATOM 2302 C CA . ALA A 1 306 ? -11.463 -4.318 8.409 1.00 97.31 306 ALA A CA 1
ATOM 2303 C C . ALA A 1 306 ? -11.393 -2.786 8.242 1.00 97.31 306 ALA A C 1
ATOM 2305 O O . ALA A 1 306 ? -10.301 -2.219 8.125 1.00 97.31 306 ALA A O 1
ATOM 2306 N N . SER A 1 307 ? -12.536 -2.088 8.248 1.00 95.94 307 SER A N 1
ATOM 2307 C CA . SER A 1 307 ? -12.644 -0.657 7.932 1.00 95.94 307 SER A CA 1
ATOM 2308 C C . SER A 1 307 ? -12.154 -0.314 6.510 1.00 95.94 307 SER A C 1
ATOM 2310 O O . SER A 1 307 ? -11.654 0.779 6.253 1.00 95.94 307 SER A O 1
ATOM 2312 N N . LEU A 1 308 ? -12.339 -1.242 5.567 1.00 97.44 308 LEU A N 1
ATOM 2313 C CA . LEU A 1 308 ? -11.955 -1.168 4.151 1.00 97.44 308 LEU A CA 1
ATOM 2314 C C . LEU A 1 308 ? -13.161 -1.097 3.194 1.00 97.44 308 LEU A C 1
ATOM 2316 O O . LEU A 1 308 ? -13.018 -1.277 1.989 1.00 97.44 308 LEU A O 1
ATOM 2320 N N . ALA A 1 309 ? -14.362 -0.776 3.688 1.00 96.44 309 ALA A N 1
ATOM 2321 C CA . ALA A 1 309 ? -15.577 -0.659 2.866 1.00 96.44 309 ALA A CA 1
ATOM 2322 C C . ALA A 1 309 ? -15.445 0.314 1.670 1.00 96.44 309 ALA A C 1
ATOM 2324 O O . ALA A 1 309 ? -16.195 0.226 0.695 1.00 96.44 309 ALA A O 1
ATOM 2325 N N . TRP A 1 310 ? -14.497 1.253 1.734 1.00 95.56 310 TRP A N 1
ATOM 2326 C CA . TRP A 1 310 ? -14.174 2.189 0.657 1.00 95.56 310 TRP A CA 1
ATOM 2327 C C . TRP A 1 310 ? -13.542 1.520 -0.580 1.00 95.56 310 TRP A C 1
ATOM 2329 O O . TRP A 1 310 ? -13.624 2.095 -1.666 1.00 95.56 310 TRP A O 1
ATOM 2339 N N . LEU A 1 311 ? -12.989 0.306 -0.443 1.00 97.06 311 LEU A N 1
ATOM 2340 C CA . LEU A 1 311 ? -12.480 -0.506 -1.557 1.00 97.06 311 LEU A CA 1
ATOM 2341 C C . LEU A 1 311 ? -13.603 -1.055 -2.442 1.00 97.06 311 LEU A C 1
ATOM 2343 O O . LEU A 1 311 ? -13.420 -1.212 -3.647 1.00 97.06 311 LEU A O 1
ATOM 2347 N N . VAL A 1 312 ? -14.795 -1.265 -1.874 1.00 97.44 312 VAL A N 1
ATOM 2348 C CA . VAL A 1 312 ? -15.963 -1.738 -2.622 1.00 97.44 312 VAL A CA 1
ATOM 2349 C C . VAL A 1 312 ? -16.534 -0.584 -3.433 1.00 97.44 312 VAL A C 1
ATOM 2351 O O . VAL A 1 312 ? -17.224 0.288 -2.892 1.00 97.44 312 VAL A O 1
ATOM 2354 N N . ARG A 1 313 ? -16.237 -0.542 -4.734 1.00 96.88 313 ARG A N 1
ATOM 2355 C CA . ARG A 1 313 ? -16.618 0.585 -5.599 1.00 96.88 313 ARG A CA 1
ATOM 2356 C C . ARG A 1 313 ? -18.122 0.658 -5.830 1.00 96.88 313 ARG A C 1
ATOM 2358 O O . ARG A 1 313 ? -18.821 -0.350 -5.822 1.00 96.88 313 ARG A O 1
ATOM 2365 N N . LYS A 1 314 ? -18.635 1.875 -6.050 1.00 95.88 314 LYS A N 1
ATOM 2366 C CA . LYS A 1 314 ? -20.080 2.156 -6.126 1.00 95.88 314 LYS A CA 1
ATOM 2367 C C . LYS A 1 314 ? -20.796 1.273 -7.152 1.00 95.88 314 LYS A C 1
ATOM 2369 O O . LYS A 1 314 ? -21.815 0.689 -6.803 1.00 95.88 314 LYS A O 1
ATOM 2374 N N . ARG A 1 315 ? -20.250 1.140 -8.367 1.00 96.75 315 ARG A N 1
ATOM 2375 C CA . ARG A 1 315 ? -20.802 0.264 -9.412 1.00 96.75 315 ARG A CA 1
ATOM 2376 C C . ARG A 1 315 ? -20.858 -1.192 -8.947 1.00 96.75 315 ARG A C 1
ATOM 2378 O O . ARG A 1 315 ? -21.914 -1.814 -8.985 1.00 96.75 315 ARG A O 1
ATOM 2385 N N . ARG A 1 316 ? -19.761 -1.683 -8.369 1.00 96.75 316 ARG A N 1
ATOM 2386 C CA . ARG A 1 316 ? -19.659 -3.050 -7.843 1.00 96.75 316 ARG A CA 1
ATOM 2387 C C . ARG A 1 316 ? -20.642 -3.326 -6.700 1.00 96.75 316 ARG A C 1
ATOM 2389 O O . ARG A 1 316 ? -21.193 -4.417 -6.639 1.00 96.75 316 ARG A O 1
ATOM 2396 N N . ARG A 1 317 ? -20.946 -2.341 -5.841 1.00 96.25 317 ARG A N 1
ATOM 2397 C CA . ARG A 1 317 ? -22.000 -2.464 -4.804 1.00 96.25 317 ARG A CA 1
ATOM 2398 C C . ARG A 1 317 ? -23.399 -2.665 -5.388 1.00 96.25 317 ARG A C 1
ATOM 2400 O O . ARG A 1 317 ? -24.238 -3.264 -4.725 1.00 96.25 317 ARG A O 1
ATOM 2407 N N . LEU A 1 318 ? -23.667 -2.105 -6.569 1.00 96.38 318 LEU A N 1
ATOM 2408 C CA . LEU A 1 318 ? -24.963 -2.217 -7.239 1.00 96.38 318 LEU A CA 1
ATOM 2409 C C . LEU A 1 318 ? -25.081 -3.553 -7.972 1.00 96.38 318 LEU A C 1
ATOM 2411 O O . LEU A 1 318 ? -26.075 -4.250 -7.805 1.00 96.38 318 LEU A O 1
ATOM 2415 N N . GLU A 1 319 ? -24.051 -3.914 -8.737 1.00 96.81 319 GLU A N 1
ATOM 2416 C CA . GLU A 1 319 ? -24.026 -5.135 -9.550 1.00 96.81 319 GLU A CA 1
ATOM 2417 C C . GLU A 1 319 ? -23.853 -6.408 -8.719 1.00 96.81 319 GLU A C 1
ATOM 2419 O O . GLU A 1 319 ? -24.345 -7.459 -9.111 1.00 96.81 319 GLU A O 1
ATOM 2424 N N . GLN A 1 320 ? -23.142 -6.325 -7.589 1.00 97.06 320 GLN A N 1
ATOM 2425 C CA . GLN A 1 320 ? -22.852 -7.462 -6.706 1.00 97.06 320 GLN A CA 1
ATOM 2426 C C . GLN A 1 320 ? -22.195 -8.660 -7.422 1.00 97.06 320 GLN A C 1
ATOM 2428 O O . GLN A 1 320 ? -22.348 -9.804 -7.009 1.00 97.06 320 GLN A O 1
ATOM 2433 N N . GLY A 1 321 ? -21.437 -8.403 -8.493 1.00 95.81 321 GLY A N 1
ATOM 2434 C CA . GLY A 1 321 ? -20.841 -9.434 -9.348 1.00 95.81 321 GLY A CA 1
ATOM 2435 C C . GLY A 1 321 ? -19.489 -9.975 -8.872 1.00 95.81 321 GLY A C 1
ATOM 2436 O O . GLY A 1 321 ? -18.624 -10.183 -9.716 1.00 95.81 321 GLY A O 1
ATOM 2437 N N . PHE A 1 322 ? -19.275 -10.115 -7.562 1.00 97.75 322 PHE A N 1
ATOM 2438 C CA . PHE A 1 322 ? -18.051 -10.666 -6.957 1.00 97.75 322 PHE A CA 1
ATOM 2439 C C . PHE A 1 322 ? -18.409 -11.552 -5.742 1.00 97.75 322 PHE A C 1
ATOM 2441 O O . PHE A 1 322 ? -19.505 -11.396 -5.188 1.00 97.75 322 PHE A O 1
ATOM 2448 N N . PRO A 1 323 ? -17.533 -12.474 -5.296 1.00 98.38 323 PRO A N 1
ATOM 2449 C CA . PRO A 1 323 ? -17.863 -13.432 -4.243 1.00 98.38 323 PRO A CA 1
ATOM 2450 C C . PRO A 1 323 ? -18.179 -12.737 -2.915 1.00 98.38 323 PRO A C 1
ATOM 2452 O O . PRO A 1 323 ? -17.498 -11.789 -2.514 1.00 98.38 323 PRO A O 1
ATOM 2455 N N . GLY A 1 324 ? -19.245 -13.173 -2.243 1.00 98.06 324 GLY A N 1
ATOM 2456 C CA . GLY A 1 324 ? -19.666 -12.605 -0.958 1.00 98.06 324 GLY A CA 1
ATOM 2457 C C . GLY A 1 324 ? -20.266 -11.194 -1.024 1.00 98.06 324 GLY A C 1
ATOM 2458 O O . GLY A 1 324 ? -20.509 -10.582 0.021 1.00 98.06 324 GLY A O 1
ATOM 2459 N N . ALA A 1 325 ? -20.555 -10.662 -2.219 1.00 98.19 325 ALA A N 1
ATOM 2460 C CA . ALA A 1 325 ? -21.085 -9.308 -2.390 1.00 98.19 325 ALA A CA 1
ATOM 2461 C C . ALA A 1 325 ? -22.368 -9.037 -1.588 1.00 98.19 325 ALA A C 1
ATOM 2463 O O . ALA A 1 325 ? -22.493 -7.964 -1.000 1.00 98.19 325 ALA A O 1
ATOM 2464 N N . GLY A 1 326 ? -23.288 -10.005 -1.502 1.00 97.94 326 GLY A N 1
ATOM 2465 C CA . GLY A 1 326 ? -24.526 -9.859 -0.729 1.00 97.94 326 GLY A CA 1
ATOM 2466 C C . GLY A 1 326 ? -24.276 -9.594 0.760 1.00 97.94 326 GLY A C 1
ATOM 2467 O O . GLY A 1 326 ? -24.888 -8.698 1.346 1.00 97.94 326 GLY A O 1
ATOM 2468 N N . ILE A 1 327 ? -23.319 -10.313 1.357 1.00 98.25 327 ILE A N 1
ATOM 2469 C CA . ILE A 1 327 ? -22.909 -10.135 2.758 1.00 98.25 327 ILE A CA 1
ATOM 2470 C C . ILE A 1 327 ? -22.265 -8.760 2.932 1.00 98.25 327 ILE A C 1
ATOM 2472 O O . ILE A 1 327 ? -22.697 -7.971 3.772 1.00 98.25 327 ILE A O 1
ATOM 2476 N N . ILE A 1 328 ? -21.284 -8.439 2.088 1.00 98.44 328 ILE A N 1
ATOM 2477 C CA . ILE A 1 328 ? -20.516 -7.193 2.177 1.00 98.44 328 ILE A CA 1
ATOM 2478 C C . ILE A 1 328 ? -21.422 -5.969 1.986 1.00 98.44 328 ILE A C 1
ATOM 2480 O O . ILE A 1 328 ? -21.352 -5.012 2.756 1.00 98.44 328 ILE A O 1
ATOM 2484 N N . VAL A 1 329 ? -22.311 -5.976 0.990 1.00 97.88 329 VAL A N 1
ATOM 2485 C CA . VAL A 1 329 ? -23.239 -4.862 0.733 1.00 97.88 329 VAL A CA 1
ATOM 2486 C C . VAL A 1 329 ? -24.263 -4.718 1.858 1.00 97.88 329 VAL A C 1
ATOM 2488 O O . VAL A 1 329 ? -24.598 -3.588 2.225 1.00 97.88 329 VAL A O 1
ATOM 2491 N N . SER A 1 330 ? -24.729 -5.827 2.438 1.00 97.81 330 SER A N 1
ATOM 2492 C CA . SER A 1 330 ? -25.582 -5.797 3.630 1.00 97.81 330 SER A CA 1
ATOM 2493 C C . SER A 1 330 ? -24.857 -5.154 4.816 1.00 97.81 330 SER A C 1
ATOM 2495 O O . SER A 1 330 ? -25.371 -4.207 5.409 1.00 97.81 330 SER A O 1
ATOM 2497 N N . GLN A 1 331 ? -23.615 -5.561 5.089 1.00 97.88 331 GLN A N 1
ATOM 2498 C CA . GLN A 1 331 ? -22.780 -4.993 6.152 1.00 97.88 331 GLN A CA 1
ATOM 2499 C C . GLN A 1 331 ? -22.466 -3.504 5.945 1.00 97.88 331 GLN A C 1
ATOM 2501 O O . GLN A 1 331 ? -22.436 -2.741 6.907 1.00 97.88 331 GLN A O 1
ATOM 2506 N N . ILE A 1 332 ? -22.275 -3.045 4.702 1.00 95.56 332 ILE A N 1
ATOM 2507 C CA . ILE A 1 332 ? -22.094 -1.610 4.410 1.00 95.56 332 ILE A CA 1
ATOM 2508 C C . ILE A 1 332 ? -23.322 -0.798 4.854 1.00 95.56 332 ILE A C 1
ATOM 2510 O O . ILE A 1 332 ? -23.166 0.334 5.311 1.00 95.56 332 ILE A O 1
ATOM 2514 N N . LYS A 1 333 ? -24.533 -1.354 4.716 1.00 92.94 333 LYS A N 1
ATOM 2515 C CA . LYS A 1 333 ? -25.791 -0.685 5.087 1.00 92.94 333 LYS A CA 1
ATOM 2516 C C . LYS A 1 333 ? -26.126 -0.840 6.572 1.00 92.94 333 LYS A C 1
ATOM 2518 O O . LYS A 1 333 ? -26.549 0.126 7.196 1.00 92.94 333 LYS A O 1
ATOM 2523 N N . GLY A 1 334 ? -25.973 -2.049 7.111 1.00 90.94 334 GLY A N 1
ATOM 2524 C CA . GLY A 1 334 ? -26.406 -2.427 8.461 1.00 90.94 334 GLY A CA 1
ATOM 2525 C C . GLY A 1 334 ? -25.323 -2.348 9.538 1.00 90.94 334 GLY A C 1
ATOM 2526 O O . GLY A 1 334 ? -25.636 -2.433 10.721 1.00 90.94 334 GLY A O 1
ATOM 2527 N N . GLY A 1 335 ? -24.059 -2.165 9.153 1.00 94.44 335 GLY A N 1
ATOM 2528 C CA . GLY A 1 335 ? -22.920 -2.253 10.059 1.00 94.44 335 GLY A CA 1
ATOM 2529 C C . GLY A 1 335 ? -22.461 -3.694 10.308 1.00 94.44 335 GLY A C 1
ATOM 2530 O O . GLY A 1 335 ? -22.909 -4.645 9.669 1.00 94.44 335 GLY A O 1
ATOM 2531 N N . VAL A 1 336 ? -21.517 -3.836 11.235 1.00 96.25 336 VAL A N 1
ATOM 2532 C CA . VAL A 1 336 ? -20.850 -5.095 11.610 1.00 96.25 336 VAL A CA 1
ATOM 2533 C C . VAL A 1 336 ? -20.779 -5.198 13.131 1.00 96.25 336 VAL A C 1
ATOM 2535 O O . VAL A 1 336 ? -20.823 -4.172 13.809 1.00 96.25 336 VAL A O 1
ATOM 2538 N N . ASN A 1 337 ? -20.634 -6.406 13.679 1.00 95.06 337 ASN A N 1
ATOM 2539 C CA . ASN A 1 337 ? -20.550 -6.626 15.132 1.00 95.06 337 ASN A CA 1
ATOM 2540 C C . ASN A 1 337 ? -19.151 -6.382 15.708 1.00 95.06 337 ASN A C 1
ATOM 2542 O O . ASN A 1 337 ? -19.026 -6.056 16.887 1.00 95.06 337 ASN A O 1
ATOM 2546 N N . ARG A 1 338 ? -18.107 -6.516 14.887 1.00 95.56 338 ARG A N 1
ATOM 2547 C CA . ARG A 1 338 ? -16.725 -6.178 15.236 1.00 95.56 338 ARG A CA 1
ATOM 2548 C C . ARG A 1 338 ? -16.129 -5.247 14.190 1.00 95.56 338 ARG A C 1
ATOM 2550 O O . ARG A 1 338 ? -16.495 -5.321 13.021 1.00 95.56 338 ARG A O 1
ATOM 2557 N N . LYS A 1 339 ? -15.200 -4.386 14.595 1.00 95.62 339 LYS A N 1
ATOM 2558 C CA . LYS A 1 339 ? -14.553 -3.428 13.698 1.00 95.62 339 LYS A CA 1
ATOM 2559 C C . LYS A 1 339 ? -13.094 -3.209 14.071 1.00 95.62 339 LYS A C 1
ATOM 2561 O O . LYS A 1 339 ? -12.757 -3.155 15.254 1.00 95.62 339 LYS A O 1
ATOM 2566 N N . ARG A 1 340 ? -12.247 -3.042 13.054 1.00 96.62 340 ARG A N 1
ATOM 2567 C CA . ARG A 1 340 ? -10.839 -2.689 13.224 1.00 96.62 340 ARG A CA 1
ATOM 2568 C C . ARG A 1 340 ? -10.692 -1.240 13.680 1.00 96.62 340 ARG A C 1
ATOM 2570 O O . ARG A 1 340 ? -11.221 -0.331 13.032 1.00 96.62 340 ARG A O 1
ATOM 2577 N N . VAL A 1 341 ? -9.936 -1.033 14.753 1.00 95.06 341 VAL A N 1
ATOM 2578 C CA . VAL A 1 341 ? -9.618 0.274 15.342 1.00 95.06 341 VAL A CA 1
ATOM 2579 C C . VAL A 1 341 ? -8.122 0.414 15.607 1.00 95.06 341 VAL A C 1
ATOM 2581 O O . VAL A 1 341 ? -7.419 -0.580 15.775 1.00 95.06 341 VAL A O 1
ATOM 2584 N N . GLY A 1 342 ? -7.645 1.659 15.655 1.00 94.38 342 GLY A N 1
ATOM 2585 C CA . GLY A 1 342 ? -6.324 1.996 16.181 1.00 94.38 342 GLY A CA 1
ATOM 2586 C C . GLY A 1 342 ? -6.402 2.298 17.677 1.00 94.38 342 GLY A C 1
ATOM 2587 O O . GLY A 1 342 ? -7.331 2.969 18.126 1.00 94.38 342 GLY A O 1
ATOM 2588 N N . LEU A 1 343 ? -5.423 1.819 18.435 1.00 92.31 343 LEU A N 1
ATOM 2589 C CA . LEU A 1 343 ? -5.299 1.999 19.877 1.00 92.31 343 LEU A CA 1
ATOM 2590 C C . LEU A 1 343 ? -3.950 2.634 20.211 1.00 92.31 343 LEU A C 1
ATOM 2592 O O . LEU A 1 343 ? -2.931 2.340 19.586 1.00 92.31 343 LEU A O 1
ATOM 2596 N N . ARG A 1 344 ? -3.944 3.475 21.244 1.00 92.81 344 ARG A N 1
ATOM 2597 C CA . ARG A 1 344 ? -2.725 3.891 21.940 1.00 92.81 344 ARG A CA 1
ATOM 2598 C C . ARG A 1 344 ? -2.560 2.995 23.161 1.00 92.81 344 ARG A C 1
ATOM 2600 O O . ARG A 1 344 ? -3.518 2.822 23.907 1.00 92.81 344 ARG A O 1
ATOM 2607 N N . SER A 1 345 ? -1.359 2.467 23.368 1.00 86.56 345 SER A N 1
ATOM 2608 C CA . SER A 1 345 ? -1.024 1.670 24.549 1.00 86.56 345 SER A CA 1
ATOM 2609 C C . SER A 1 345 ? -0.111 2.458 25.476 1.00 86.56 345 SER A C 1
ATOM 2611 O O . SER A 1 345 ? 0.858 3.082 25.034 1.00 86.56 345 SER A O 1
ATOM 2613 N N . GLU A 1 346 ? -0.396 2.384 26.769 1.00 83.56 346 GLU A N 1
ATOM 2614 C CA . GLU A 1 346 ? 0.571 2.698 27.818 1.00 83.56 346 GLU A CA 1
ATOM 2615 C C . GLU A 1 346 ? 1.375 1.432 28.154 1.00 83.56 346 GLU A C 1
ATOM 2617 O O . GLU A 1 346 ? 0.936 0.317 27.869 1.00 83.56 346 GLU A O 1
ATOM 2622 N N . GLY A 1 347 ? 2.581 1.585 28.703 1.00 85.75 347 GLY A N 1
ATOM 2623 C CA . GLY A 1 347 ? 3.461 0.444 28.980 1.00 85.75 347 GLY A CA 1
ATOM 2624 C C . GLY A 1 347 ? 4.075 -0.182 27.716 1.00 85.75 347 GLY A C 1
ATOM 2625 O O . GLY A 1 347 ? 4.225 0.513 26.711 1.00 85.75 347 GLY A O 1
ATOM 2626 N N . PRO A 1 348 ? 4.504 -1.460 27.753 1.00 88.75 348 PRO A N 1
ATOM 2627 C CA . PRO A 1 348 ? 5.136 -2.134 26.615 1.00 88.75 348 PRO A CA 1
ATOM 2628 C C . PRO A 1 348 ? 4.224 -2.224 25.375 1.00 88.75 348 PRO A C 1
ATOM 2630 O O . PRO A 1 348 ? 3.005 -2.273 25.525 1.00 88.75 348 PRO A O 1
ATOM 2633 N N . PRO A 1 349 ? 4.779 -2.306 24.149 1.00 90.44 349 PRO A N 1
ATOM 2634 C CA . PRO A 1 349 ? 3.979 -2.499 22.941 1.00 90.44 349 PRO A CA 1
ATOM 2635 C C . PRO A 1 349 ? 3.123 -3.766 23.019 1.00 90.44 349 PRO A C 1
ATOM 2637 O O . PRO A 1 349 ? 3.642 -4.858 23.279 1.00 90.44 349 PRO A O 1
ATOM 2640 N N . ALA A 1 350 ? 1.824 -3.613 22.762 1.00 92.94 350 ALA A N 1
ATOM 2641 C CA . ALA A 1 350 ? 0.890 -4.729 22.712 1.00 92.94 350 ALA A CA 1
ATOM 2642 C C . ALA A 1 350 ? 1.260 -5.699 21.581 1.00 92.94 350 ALA A C 1
ATOM 2644 O O . ALA A 1 350 ? 1.720 -5.286 20.516 1.00 92.94 350 ALA A O 1
ATOM 2645 N N . ARG A 1 351 ? 1.070 -7.001 21.814 1.00 90.50 351 ARG A N 1
ATOM 2646 C CA . ARG A 1 351 ? 1.421 -8.052 20.850 1.00 90.50 351 ARG A CA 1
ATOM 2647 C C . ARG A 1 351 ? 0.176 -8.613 20.181 1.00 90.50 351 ARG A C 1
ATOM 2649 O O . ARG A 1 351 ? -0.906 -8.603 20.766 1.00 90.50 351 ARG A O 1
ATOM 2656 N N . HIS A 1 352 ? 0.359 -9.167 18.988 1.00 93.19 352 HIS A N 1
ATOM 2657 C CA . HIS A 1 352 ? -0.673 -9.942 18.304 1.00 93.19 352 HIS A CA 1
ATOM 2658 C C . HIS A 1 352 ? -1.299 -10.990 19.241 1.00 93.19 352 HIS A C 1
ATOM 2660 O O . HIS A 1 352 ? -0.585 -11.653 19.997 1.00 93.19 352 HIS A O 1
ATOM 2666 N N . GLY A 1 353 ? -2.626 -11.103 19.211 1.00 93.56 353 GLY A N 1
ATOM 2667 C CA . GLY A 1 353 ? -3.400 -12.036 20.031 1.00 93.56 353 GLY A CA 1
ATOM 2668 C C . GLY A 1 353 ? -3.657 -11.577 21.469 1.00 93.56 353 GLY A C 1
ATOM 2669 O O . GLY A 1 353 ? -4.367 -12.262 22.200 1.00 93.56 353 GLY A O 1
ATOM 2670 N N . THR A 1 354 ? -3.122 -10.426 21.891 1.00 94.62 354 THR A N 1
ATOM 2671 C CA . THR A 1 354 ? -3.416 -9.872 23.223 1.00 94.62 354 THR A CA 1
ATOM 2672 C C . THR A 1 354 ? -4.886 -9.467 23.302 1.00 94.62 354 THR A C 1
ATOM 2674 O O . THR A 1 354 ? -5.404 -8.815 22.397 1.00 94.62 354 THR A O 1
ATOM 2677 N N . GLU A 1 355 ? -5.572 -9.856 24.372 1.00 95.50 355 GLU A N 1
ATOM 2678 C CA . GLU A 1 355 ? -6.977 -9.506 24.566 1.00 95.50 355 GLU A CA 1
ATOM 2679 C C . GLU A 1 355 ? -7.142 -8.024 24.910 1.00 95.50 355 GLU A C 1
ATOM 2681 O O . GLU A 1 355 ? -6.322 -7.438 25.614 1.00 95.50 355 GLU A O 1
ATOM 2686 N N . VAL A 1 356 ? -8.232 -7.428 24.429 1.00 93.19 356 VAL A N 1
ATOM 2687 C CA . VAL A 1 356 ? -8.642 -6.069 24.792 1.00 93.19 356 VAL A CA 1
ATOM 2688 C C . VAL A 1 356 ? -9.826 -6.182 25.736 1.00 93.19 356 VAL A C 1
ATOM 2690 O O . VAL A 1 356 ? -10.821 -6.822 25.390 1.00 93.19 356 VAL A O 1
ATOM 2693 N N . HIS A 1 357 ? -9.700 -5.599 26.924 1.00 90.38 357 HIS A N 1
ATOM 2694 C CA . HIS A 1 357 ? -10.718 -5.605 27.973 1.00 90.38 357 HIS A CA 1
ATOM 2695 C C . HIS A 1 357 ? -11.231 -4.175 28.198 1.00 90.38 357 HIS A C 1
ATOM 2697 O O . HIS A 1 357 ? -10.499 -3.218 27.934 1.00 90.38 357 HIS A O 1
ATOM 2703 N N . ASP A 1 358 ? -12.480 -4.023 28.630 1.00 86.56 358 ASP A N 1
ATOM 2704 C CA . ASP A 1 358 ? -13.011 -2.740 29.100 1.00 86.56 358 ASP A CA 1
ATOM 2705 C C . ASP A 1 358 ? -12.608 -2.447 30.560 1.00 86.56 358 ASP A C 1
ATOM 2707 O O . ASP A 1 358 ? -11.849 -3.196 31.179 1.00 86.56 358 ASP A O 1
ATOM 2711 N N . GLU A 1 359 ? -13.091 -1.329 31.111 1.00 85.69 359 GLU A N 1
ATOM 2712 C CA . GLU A 1 359 ? -12.797 -0.909 32.491 1.00 85.69 359 GLU A CA 1
ATOM 2713 C C . GLU A 1 359 ? -13.341 -1.888 33.549 1.00 85.69 359 GLU A C 1
ATOM 2715 O O . GLU A 1 359 ? -12.825 -1.932 34.664 1.00 85.69 359 GLU A O 1
ATOM 2720 N N . GLU A 1 360 ? -14.345 -2.697 33.200 1.00 87.81 360 GLU A N 1
ATOM 2721 C CA . GLU A 1 360 ? -14.951 -3.707 34.074 1.00 87.81 360 GLU A CA 1
ATOM 2722 C C . GLU A 1 360 ? -14.233 -5.067 33.973 1.00 87.81 360 GLU A C 1
ATOM 2724 O O . GLU A 1 360 ? -14.554 -6.000 34.710 1.00 87.81 360 GLU A O 1
ATOM 2729 N N . GLY A 1 361 ? -13.233 -5.187 33.090 1.00 87.38 361 GLY A N 1
ATOM 2730 C CA . GLY A 1 361 ? -12.497 -6.426 32.836 1.00 87.38 361 GLY A CA 1
ATOM 2731 C C . GLY A 1 361 ? -13.203 -7.377 31.866 1.00 87.38 361 GLY A C 1
ATOM 2732 O O . GLY A 1 361 ? -12.831 -8.547 31.766 1.00 87.38 361 GLY A O 1
ATOM 2733 N N . THR A 1 362 ? -14.221 -6.911 31.140 1.00 92.06 362 THR A N 1
ATOM 2734 C CA . THR A 1 362 ? -14.903 -7.708 30.118 1.00 92.06 362 THR A CA 1
ATOM 2735 C C . THR A 1 362 ? -14.107 -7.674 28.822 1.00 92.06 362 THR A C 1
ATOM 2737 O O . THR A 1 362 ? -13.743 -6.611 28.322 1.00 92.06 362 THR A O 1
ATOM 2740 N N . LYS A 1 363 ? -13.863 -8.840 28.216 1.00 94.25 363 LYS A N 1
ATOM 2741 C CA . LYS A 1 363 ? -13.202 -8.925 26.909 1.00 94.25 363 LYS A CA 1
ATOM 2742 C C . LYS A 1 363 ? -14.073 -8.298 25.816 1.00 94.25 363 LYS A C 1
ATOM 2744 O O . LYS A 1 363 ? -15.145 -8.805 25.494 1.00 94.25 363 LYS A O 1
ATOM 2749 N N . ILE A 1 364 ? -13.553 -7.255 25.176 1.00 94.94 364 ILE A N 1
ATOM 2750 C CA . ILE A 1 364 ? -14.210 -6.517 24.088 1.00 94.94 364 ILE A CA 1
ATOM 2751 C C . ILE A 1 364 ? -13.528 -6.697 22.730 1.00 94.94 364 ILE A C 1
ATOM 2753 O O . ILE A 1 364 ? -14.084 -6.274 21.715 1.00 94.94 364 ILE A O 1
ATOM 2757 N N . GLY A 1 365 ? -12.341 -7.306 22.675 1.00 95.62 365 GLY A N 1
ATOM 2758 C CA . GLY A 1 365 ? -11.616 -7.473 21.419 1.00 95.62 365 GLY A CA 1
ATOM 2759 C C . GLY A 1 365 ? -10.274 -8.187 21.525 1.00 95.62 365 GLY A C 1
ATOM 2760 O O . GLY A 1 365 ? -9.950 -8.811 22.538 1.00 95.62 365 GLY A O 1
ATOM 2761 N N . VAL A 1 366 ? -9.493 -8.086 20.451 1.00 96.50 366 VAL A N 1
ATOM 2762 C CA . VAL A 1 366 ? -8.153 -8.673 20.329 1.00 96.50 366 VAL A CA 1
ATOM 2763 C C . VAL A 1 366 ? -7.240 -7.786 19.482 1.00 96.50 366 VAL A C 1
ATOM 2765 O O . VAL A 1 366 ? -7.656 -7.243 18.456 1.00 96.50 366 VAL A O 1
ATOM 2768 N N . ILE A 1 367 ? -5.991 -7.636 19.921 1.00 97.12 367 ILE A N 1
ATOM 2769 C CA . ILE A 1 367 ? -4.923 -6.937 19.205 1.00 97.12 367 ILE A CA 1
ATOM 2770 C C . ILE A 1 367 ? -4.481 -7.764 17.996 1.00 97.12 367 ILE A C 1
ATOM 2772 O O . ILE A 1 367 ? -4.155 -8.945 18.128 1.00 97.12 367 ILE A O 1
ATOM 2776 N N . THR A 1 368 ? -4.392 -7.125 16.833 1.00 97.00 368 THR A N 1
ATOM 2777 C CA . THR A 1 368 ? -3.875 -7.725 15.596 1.00 97.00 368 THR A CA 1
ATOM 2778 C C . THR A 1 368 ? -2.419 -7.363 15.354 1.00 97.00 368 THR A C 1
ATOM 2780 O O . THR A 1 368 ? -1.601 -8.235 15.085 1.00 97.00 368 THR A O 1
ATOM 2783 N N . SER A 1 369 ? -2.071 -6.090 15.513 1.00 95.94 369 SER A N 1
ATOM 2784 C CA . SER A 1 369 ? -0.729 -5.561 15.265 1.00 95.94 369 SER A CA 1
ATOM 2785 C C . SER A 1 369 ? -0.364 -4.562 16.353 1.00 95.94 369 SER A C 1
ATOM 2787 O O . SER A 1 369 ? -1.229 -3.828 16.819 1.00 95.94 369 SER A O 1
ATOM 2789 N N . GLY A 1 370 ? 0.905 -4.484 16.748 1.00 95.25 370 GLY A N 1
ATOM 2790 C CA . GLY A 1 370 ? 1.345 -3.491 17.725 1.00 95.25 370 GLY A CA 1
ATOM 2791 C C . GLY A 1 370 ? 2.850 -3.281 17.722 1.00 95.25 370 GLY A C 1
ATOM 2792 O O . GLY A 1 370 ? 3.626 -4.235 17.655 1.00 95.25 370 GLY A O 1
ATOM 2793 N N . CYS A 1 371 ? 3.268 -2.016 17.781 1.00 94.25 371 CYS A N 1
ATOM 2794 C CA . CYS A 1 371 ? 4.674 -1.632 17.838 1.00 94.25 371 CYS A CA 1
ATOM 2795 C C . CYS A 1 371 ? 4.852 -0.240 18.477 1.00 94.25 371 CYS A C 1
ATOM 2797 O O . CYS A 1 371 ? 3.892 0.530 18.597 1.00 94.25 371 CYS A O 1
ATOM 2799 N N . PRO A 1 372 ? 6.080 0.126 18.886 1.00 94.50 372 PRO A N 1
ATOM 2800 C CA . PRO A 1 372 ? 6.412 1.523 19.142 1.00 94.50 372 PRO A CA 1
ATOM 2801 C C . PRO A 1 372 ? 6.211 2.363 17.879 1.00 94.50 372 PRO A C 1
ATOM 2803 O O . PRO A 1 372 ? 6.618 1.926 16.804 1.00 94.50 372 PRO A O 1
ATOM 2806 N N . SER A 1 373 ? 5.629 3.558 18.008 1.00 96.00 373 SER A N 1
ATOM 2807 C CA . SER A 1 373 ? 5.553 4.549 16.928 1.00 96.00 373 SER A CA 1
ATOM 2808 C C . SER A 1 373 ? 6.683 5.574 17.083 1.00 96.00 373 SER A C 1
ATOM 2810 O O . SER A 1 373 ? 6.639 6.397 18.007 1.00 96.00 373 SER A O 1
ATOM 2812 N N . PRO A 1 374 ? 7.708 5.553 16.209 1.00 93.44 374 PRO A N 1
ATOM 2813 C CA . PRO A 1 374 ? 8.784 6.537 16.246 1.00 93.44 374 PRO A CA 1
ATOM 2814 C C . PRO A 1 374 ? 8.302 7.958 15.938 1.00 93.44 374 PRO A C 1
ATOM 2816 O O . PRO A 1 374 ? 8.863 8.902 16.489 1.00 93.44 374 PRO A O 1
ATOM 2819 N N . SER A 1 375 ? 7.268 8.131 15.104 1.00 93.00 375 SER A N 1
ATOM 2820 C CA . SER A 1 375 ? 6.737 9.462 14.790 1.00 93.00 375 SER A CA 1
ATOM 2821 C C . SER A 1 375 ? 5.884 10.055 15.910 1.00 93.00 375 SER A C 1
ATOM 2823 O O . SER A 1 375 ? 5.918 11.267 16.115 1.00 93.00 375 SER A O 1
ATOM 2825 N N . LEU A 1 376 ? 5.123 9.233 16.638 1.00 91.62 376 LEU A N 1
ATOM 2826 C CA . LEU A 1 376 ? 4.213 9.709 17.685 1.00 91.62 376 LEU A CA 1
ATOM 2827 C C . LEU A 1 376 ? 4.845 9.706 19.085 1.00 91.62 376 LEU A C 1
ATOM 2829 O O . LEU A 1 376 ? 4.349 10.391 19.978 1.00 91.62 376 LEU A O 1
ATOM 2833 N N . GLY A 1 377 ? 5.930 8.952 19.290 1.00 91.88 377 GLY A N 1
ATOM 2834 C CA . GLY A 1 377 ? 6.646 8.874 20.568 1.00 91.88 377 GLY A CA 1
ATOM 2835 C C . GLY A 1 377 ? 5.954 8.017 21.636 1.00 91.88 377 GLY A C 1
ATOM 2836 O O . GLY A 1 377 ? 6.337 8.061 22.802 1.00 91.88 377 GLY A O 1
ATOM 2837 N N . TYR A 1 378 ? 4.939 7.237 21.261 1.00 93.06 378 TYR A N 1
ATOM 2838 C CA . TYR A 1 378 ? 4.239 6.295 22.139 1.00 93.06 378 TYR A CA 1
ATOM 2839 C C . TYR A 1 378 ? 3.904 4.993 21.404 1.00 93.06 378 TYR A C 1
ATOM 2841 O O . TYR A 1 378 ? 4.064 4.885 20.190 1.00 93.06 378 TYR A O 1
ATOM 2849 N N . ASN A 1 379 ? 3.457 3.975 22.140 1.00 94.75 379 ASN A N 1
ATOM 2850 C CA . ASN A 1 379 ? 3.120 2.680 21.558 1.00 94.75 379 ASN A CA 1
ATOM 2851 C C . ASN A 1 379 ? 1.718 2.704 20.952 1.00 94.75 379 ASN A C 1
ATOM 2853 O O . ASN A 1 379 ? 0.774 3.221 21.557 1.00 94.75 379 ASN A O 1
ATOM 2857 N N . ILE A 1 380 ? 1.591 2.124 19.762 1.00 96.19 380 ILE A N 1
ATOM 2858 C CA . ILE A 1 380 ? 0.328 2.018 19.036 1.00 96.19 380 ILE A CA 1
ATOM 2859 C C . ILE A 1 380 ? 0.024 0.563 18.700 1.00 96.19 380 ILE A C 1
ATOM 2861 O O . ILE A 1 380 ? 0.921 -0.279 18.615 1.00 96.19 380 ILE A O 1
ATOM 2865 N N . ALA A 1 381 ? -1.255 0.279 18.504 1.00 96.00 381 ALA A N 1
ATOM 2866 C CA . ALA A 1 381 ? -1.736 -1.023 18.090 1.00 96.00 381 ALA A CA 1
ATOM 2867 C C . ALA A 1 381 ? -2.965 -0.905 17.184 1.00 96.00 381 ALA A C 1
ATOM 2869 O O . ALA A 1 381 ? -3.640 0.121 17.148 1.00 96.00 381 ALA A O 1
ATOM 2870 N N . MET A 1 382 ? -3.262 -1.983 16.473 1.00 96.12 382 MET A N 1
ATOM 2871 C CA . MET A 1 382 ? -4.539 -2.232 15.821 1.00 96.12 382 MET A CA 1
ATOM 2872 C C . MET A 1 382 ? -5.244 -3.382 16.523 1.00 96.12 382 MET A C 1
ATOM 2874 O O . MET A 1 382 ? -4.598 -4.298 17.033 1.00 96.12 382 MET A O 1
ATOM 2878 N N . ALA A 1 383 ? -6.570 -3.327 16.551 1.00 96.44 383 ALA A N 1
ATOM 2879 C CA . ALA A 1 383 ? -7.392 -4.342 17.185 1.00 96.44 383 ALA A CA 1
ATOM 2880 C C . ALA A 1 383 ? -8.727 -4.499 16.470 1.00 96.44 383 ALA A C 1
ATOM 2882 O O . ALA A 1 383 ? -9.268 -3.517 15.963 1.00 96.44 383 ALA A O 1
ATOM 2883 N N . TYR A 1 384 ? -9.296 -5.700 16.519 1.00 97.19 384 TYR A N 1
ATOM 2884 C CA . TYR A 1 384 ? -10.728 -5.885 16.307 1.00 97.19 384 TYR A CA 1
ATOM 2885 C C . TYR A 1 384 ? -11.433 -5.816 17.650 1.00 97.19 384 TYR A C 1
ATOM 2887 O O . TYR A 1 384 ? -11.141 -6.604 18.547 1.00 97.19 384 TYR A O 1
ATOM 2895 N N . VAL A 1 385 ? -12.372 -4.883 17.774 1.00 95.88 385 VAL A N 1
ATOM 2896 C CA . VAL A 1 385 ? -13.215 -4.727 18.965 1.00 95.88 385 VAL A CA 1
ATOM 2897 C C . VAL A 1 385 ? -14.681 -4.832 18.582 1.00 95.88 385 VAL A C 1
ATOM 2899 O O . VAL A 1 385 ? -15.039 -4.585 17.428 1.00 95.88 385 VAL A O 1
ATOM 2902 N N . ASN A 1 386 ? -15.543 -5.172 19.537 1.00 94.56 386 ASN A N 1
ATOM 2903 C CA . ASN A 1 386 ? -16.985 -5.076 19.350 1.00 94.56 386 ASN A CA 1
ATOM 2904 C C . ASN A 1 386 ? -17.356 -3.644 18.913 1.00 94.56 386 ASN A C 1
ATOM 2906 O O . ASN A 1 386 ? -16.876 -2.659 19.477 1.00 94.56 386 ASN A O 1
ATOM 2910 N N . SER A 1 387 ? -18.205 -3.522 17.893 1.00 92.50 387 SER A N 1
ATOM 2911 C CA . SER A 1 387 ? -18.555 -2.248 17.260 1.00 92.50 387 SER A CA 1
ATOM 2912 C C . SER A 1 387 ? -19.156 -1.215 18.212 1.00 92.50 387 SER A C 1
ATOM 2914 O O . SER A 1 387 ? -19.018 -0.018 17.956 1.00 92.50 387 SER A O 1
ATOM 2916 N N . ALA A 1 388 ? -19.760 -1.640 19.327 1.00 89.88 388 ALA A N 1
ATOM 2917 C CA . ALA A 1 388 ? -20.206 -0.736 20.387 1.00 89.88 388 ALA A CA 1
ATOM 2918 C C . ALA A 1 388 ? -19.045 0.089 20.984 1.00 89.88 388 ALA A C 1
ATOM 2920 O O . ALA A 1 388 ? -19.229 1.259 21.322 1.00 89.88 388 ALA A O 1
ATOM 2921 N N . PHE A 1 389 ? -17.841 -0.489 21.019 1.00 86.38 389 PHE A N 1
ATOM 2922 C CA . PHE A 1 389 ? -16.606 0.110 21.534 1.00 86.38 389 PHE A CA 1
ATOM 2923 C C . PHE A 1 389 ? -15.718 0.705 20.431 1.00 86.38 389 PHE A C 1
ATOM 2925 O O . PHE A 1 389 ? -14.710 1.344 20.717 1.00 86.38 389 PHE A O 1
ATOM 2932 N N . ALA A 1 390 ? -16.091 0.550 19.156 1.00 84.81 390 ALA A N 1
ATOM 2933 C CA . ALA A 1 390 ? -15.287 1.011 18.023 1.00 84.81 390 ALA A CA 1
ATOM 2934 C C . ALA A 1 390 ? -15.379 2.528 17.752 1.00 84.81 390 ALA A C 1
ATOM 2936 O O . ALA A 1 390 ? -14.819 3.027 16.771 1.00 84.81 390 ALA A O 1
ATOM 2937 N N . LYS A 1 391 ? -16.113 3.286 18.577 1.00 73.19 391 LYS A N 1
ATOM 2938 C CA . LYS A 1 391 ? -16.221 4.741 18.421 1.00 73.19 391 LYS A CA 1
ATOM 2939 C C . LYS A 1 391 ? -14.867 5.393 18.701 1.00 73.19 391 LYS A C 1
ATOM 2941 O O . LYS A 1 391 ? -14.272 5.206 19.752 1.00 73.19 391 LYS A O 1
ATOM 2946 N N . ILE A 1 392 ? -14.401 6.219 17.766 1.00 56.34 392 ILE A N 1
ATOM 2947 C CA . ILE A 1 392 ? -13.169 7.000 17.915 1.00 56.34 392 ILE A CA 1
ATOM 2948 C C . ILE A 1 392 ? -13.377 8.026 19.041 1.00 56.34 392 ILE A C 1
ATOM 2950 O O . ILE A 1 392 ? -14.018 9.062 18.847 1.00 56.34 392 ILE A O 1
ATOM 2954 N N . TYR A 1 393 ? -12.834 7.740 20.225 1.00 46.72 393 TYR A N 1
ATOM 2955 C CA . TYR A 1 393 ? -13.014 8.555 21.434 1.00 46.72 393 TYR A CA 1
ATOM 2956 C C . TYR A 1 393 ? -12.321 9.934 21.382 1.00 46.72 393 TYR A C 1
ATOM 2958 O O . TYR A 1 393 ? -12.616 10.795 22.209 1.00 46.72 393 TYR A O 1
ATOM 2966 N N . GLY A 1 394 ? -11.441 10.184 20.405 1.00 41.22 394 GLY A N 1
ATOM 2967 C CA . GLY A 1 394 ? -10.612 11.397 20.360 1.00 41.22 394 GLY A CA 1
ATOM 2968 C C . GLY A 1 394 ? -11.245 12.632 19.708 1.00 41.22 394 GLY A C 1
ATOM 2969 O O . GLY A 1 394 ? -10.958 13.747 20.127 1.00 41.22 394 GLY A O 1
ATOM 2970 N N . PHE A 1 395 ? -12.105 12.477 18.696 1.00 41.41 395 PHE A N 1
ATOM 2971 C CA . PHE A 1 395 ? -12.555 13.628 17.893 1.00 41.41 395 PHE A CA 1
ATOM 2972 C C . PHE A 1 395 ? -13.911 14.182 18.350 1.00 41.41 395 PHE A C 1
ATOM 2974 O O . PHE A 1 395 ? -14.077 15.389 18.520 1.00 41.41 395 PHE A O 1
ATOM 2981 N N . ASN A 1 396 ? -14.870 13.300 18.644 1.00 44.28 396 ASN A N 1
ATOM 2982 C CA . ASN A 1 396 ? -16.227 13.725 18.985 1.00 44.28 396 ASN A CA 1
ATOM 2983 C C . ASN A 1 396 ? -16.347 14.282 20.408 1.00 44.28 396 ASN A C 1
ATOM 2985 O O . ASN A 1 396 ? -17.081 15.239 20.612 1.00 44.28 396 ASN A O 1
ATOM 2989 N N . ARG A 1 397 ? -15.607 13.761 21.397 1.00 44.50 397 ARG A N 1
ATOM 2990 C CA . ARG A 1 397 ? -15.798 14.172 22.801 1.00 44.50 397 ARG A CA 1
ATOM 2991 C C . ARG A 1 397 ? -15.342 15.614 23.066 1.00 44.50 397 ARG A C 1
ATOM 2993 O O . ARG A 1 397 ? -16.026 16.338 23.781 1.00 44.50 397 ARG A O 1
ATOM 3000 N N . PHE A 1 398 ? -14.251 16.060 22.437 1.00 48.22 398 PHE A N 1
ATOM 3001 C CA . PHE A 1 398 ? -13.767 17.443 22.557 1.00 48.22 398 PHE A CA 1
ATOM 3002 C C . PHE A 1 398 ? -14.655 18.447 21.819 1.00 48.22 398 PHE A C 1
ATOM 3004 O O . PHE A 1 398 ? -14.902 19.532 22.343 1.00 48.22 398 PHE A O 1
ATOM 3011 N N . ILE A 1 399 ? -15.163 18.091 20.635 1.00 53.09 399 ILE A N 1
ATOM 3012 C CA . ILE A 1 399 ? -16.109 18.936 19.897 1.00 53.09 399 ILE A CA 1
ATOM 3013 C C . ILE A 1 399 ? -17.437 19.009 20.654 1.00 53.09 399 ILE A C 1
ATOM 3015 O O . ILE A 1 399 ? -17.922 20.107 20.902 1.00 53.09 399 ILE A O 1
ATOM 3019 N N . SER A 1 400 ? -17.982 17.880 21.114 1.00 51.19 400 SER A N 1
ATOM 3020 C CA . SER A 1 400 ? -19.218 17.852 21.901 1.00 51.19 400 SER A CA 1
ATOM 3021 C C . SER A 1 400 ? -19.092 18.627 23.214 1.00 51.19 400 SER A C 1
ATOM 3023 O O . SER A 1 400 ? -19.972 19.426 23.513 1.00 51.19 400 SER A O 1
ATOM 3025 N N . TYR A 1 401 ? -17.997 18.472 23.970 1.00 64.19 401 TYR A N 1
ATOM 3026 C CA . TYR A 1 401 ? -17.772 19.246 25.199 1.00 64.19 401 TYR A CA 1
ATOM 3027 C C . TYR A 1 401 ? -17.701 20.751 24.922 1.00 64.19 401 TYR A C 1
ATOM 3029 O O . TYR A 1 401 ? -18.308 21.545 25.635 1.00 64.19 401 TYR A O 1
ATOM 3037 N N . ARG A 1 402 ? -17.002 21.152 23.854 1.00 65.19 402 ARG A N 1
ATOM 3038 C CA . ARG A 1 402 ? -16.882 22.564 23.472 1.00 65.19 402 ARG A CA 1
ATOM 3039 C C . ARG A 1 402 ? -18.202 23.140 22.976 1.00 65.19 402 ARG A C 1
ATOM 3041 O O . ARG A 1 402 ? -18.536 24.244 23.376 1.00 65.19 402 ARG A O 1
ATOM 3048 N N . ILE A 1 403 ? -18.980 22.384 22.200 1.00 66.50 403 ILE A N 1
ATOM 3049 C CA . ILE A 1 403 ? -20.339 22.764 21.792 1.00 66.50 403 ILE A CA 1
ATOM 3050 C C . ILE A 1 403 ? -21.222 22.970 23.029 1.00 66.50 403 ILE A C 1
ATOM 3052 O O . ILE A 1 403 ? -21.851 24.015 23.158 1.00 66.50 403 ILE A O 1
ATOM 3056 N N . VAL A 1 404 ? -21.228 22.025 23.974 1.00 70.94 404 VAL A N 1
ATOM 3057 C CA . VAL A 1 404 ? -22.008 22.136 25.219 1.00 70.94 404 VAL A CA 1
ATOM 3058 C C . VAL A 1 404 ? -21.567 23.346 26.050 1.00 70.94 404 VAL A C 1
ATOM 3060 O O . VAL A 1 404 ? -22.413 24.109 26.511 1.00 70.94 404 VAL A O 1
ATOM 3063 N N . ALA A 1 405 ? -20.260 23.581 26.189 1.00 66.06 405 ALA A N 1
ATOM 3064 C CA . ALA A 1 405 ? -19.729 24.748 26.891 1.00 66.06 405 ALA A CA 1
ATOM 3065 C C . ALA A 1 405 ? -20.102 26.073 26.197 1.00 66.06 405 ALA A C 1
ATOM 3067 O O . ALA A 1 405 ? -20.409 27.057 26.866 1.00 66.06 405 ALA A O 1
ATOM 3068 N N . THR A 1 406 ? -20.127 26.097 24.862 1.00 67.62 406 THR A N 1
ATOM 3069 C CA . THR A 1 406 ? -20.596 27.234 24.061 1.00 67.62 406 THR A CA 1
ATOM 3070 C C . THR A 1 406 ? -22.087 27.510 24.295 1.00 67.62 406 THR A C 1
ATOM 3072 O O . THR A 1 406 ? -22.453 28.654 24.556 1.00 67.62 406 THR A O 1
ATOM 3075 N N . TYR A 1 407 ? -22.942 26.481 24.290 1.00 71.06 407 TYR A N 1
ATOM 3076 C CA . TYR A 1 407 ? -24.368 26.630 24.612 1.00 71.06 407 TYR A CA 1
ATOM 3077 C C . TYR A 1 407 ? -24.597 27.122 26.048 1.00 71.06 407 TYR A C 1
ATOM 3079 O O . TYR A 1 407 ? -25.424 28.008 26.265 1.00 71.06 407 TYR A O 1
ATOM 3087 N N . ALA A 1 408 ? -23.842 26.603 27.020 1.00 70.75 408 ALA A N 1
ATOM 3088 C CA . ALA A 1 408 ? -23.912 27.053 28.409 1.00 70.75 408 ALA A CA 1
ATOM 3089 C C . ALA A 1 408 ? -23.521 28.536 28.553 1.00 70.75 408 ALA A C 1
ATOM 3091 O O . ALA A 1 408 ? -24.210 29.288 29.241 1.00 70.75 408 ALA A O 1
ATOM 3092 N N . ALA A 1 409 ? -22.477 28.985 27.848 1.00 66.56 409 ALA A N 1
ATOM 3093 C CA . ALA A 1 409 ? -22.074 30.391 27.825 1.00 66.56 409 ALA A CA 1
ATOM 3094 C C . ALA A 1 409 ? -23.168 31.302 27.230 1.00 66.56 409 ALA A C 1
ATOM 3096 O O . ALA A 1 409 ? -23.478 32.348 27.803 1.00 66.56 409 ALA A O 1
ATOM 3097 N N . CYS A 1 410 ? -23.813 30.890 26.132 1.00 66.81 410 CYS A N 1
ATOM 3098 C CA . CYS A 1 410 ? -24.950 31.619 25.557 1.00 66.81 410 CYS A CA 1
ATOM 3099 C C . CYS A 1 410 ? -26.144 31.702 26.521 1.00 66.81 410 CYS A C 1
ATOM 3101 O O . CYS A 1 410 ? -26.789 32.746 26.608 1.00 66.81 410 CYS A O 1
ATOM 3103 N N . LEU A 1 411 ? -26.425 30.631 27.269 1.00 71.56 411 LEU A N 1
ATOM 3104 C CA . LEU A 1 411 ? -27.515 30.598 28.244 1.00 71.56 411 LEU A CA 1
ATOM 3105 C C . LEU A 1 411 ? -27.260 31.544 29.427 1.00 71.56 411 LEU A C 1
ATOM 3107 O O . LEU A 1 411 ? -28.172 32.247 29.854 1.00 71.56 411 LEU A O 1
ATOM 3111 N N . VAL A 1 412 ? -26.023 31.620 29.923 1.00 67.75 412 VAL A N 1
ATOM 3112 C CA . VAL A 1 412 ? -25.642 32.565 30.988 1.00 67.75 412 VAL A CA 1
ATOM 3113 C C . VAL A 1 412 ? -25.796 34.015 30.518 1.00 67.75 412 VAL A C 1
ATOM 3115 O O . VAL A 1 412 ? -26.358 34.836 31.244 1.00 67.75 412 VAL A O 1
ATOM 3118 N N . LEU A 1 413 ? -25.377 34.325 29.285 1.00 64.62 413 LEU A N 1
ATOM 3119 C CA . LEU A 1 413 ? -25.574 35.651 28.682 1.00 64.62 413 LEU A CA 1
ATOM 3120 C C . LEU A 1 413 ? -27.063 35.998 28.533 1.00 64.62 413 LEU A C 1
ATOM 3122 O O . LEU A 1 413 ? -27.468 37.127 28.812 1.00 64.62 413 LEU A O 1
ATOM 3126 N N . HIS A 1 414 ? -27.886 35.022 28.149 1.00 68.06 414 HIS A N 1
ATOM 3127 C CA . HIS A 1 414 ? -29.334 35.180 28.059 1.00 68.06 414 HIS A CA 1
ATOM 3128 C C . HIS A 1 414 ? -29.975 35.466 29.428 1.00 68.06 414 HIS A C 1
ATOM 3130 O O . HIS A 1 414 ? -30.740 36.420 29.561 1.00 68.06 414 HIS A O 1
ATOM 3136 N N . ILE A 1 415 ? -29.626 34.697 30.464 1.00 66.56 415 ILE A N 1
ATOM 3137 C CA . ILE A 1 415 ? -30.143 34.888 31.829 1.00 66.56 415 ILE A CA 1
ATOM 3138 C C . ILE A 1 415 ? -29.725 36.254 32.384 1.00 66.56 415 ILE A C 1
ATOM 3140 O O . ILE A 1 415 ? -30.548 36.951 32.981 1.00 66.56 415 ILE A O 1
ATOM 3144 N N . ALA A 1 416 ? -28.485 36.684 32.145 1.00 63.81 416 ALA A N 1
ATOM 3145 C CA . ALA A 1 416 ? -28.025 38.017 32.524 1.00 63.81 416 ALA A CA 1
ATOM 3146 C C . ALA A 1 416 ? -28.852 39.130 31.847 1.00 63.81 416 ALA A C 1
ATOM 3148 O O . ALA A 1 416 ? -29.290 40.064 32.524 1.00 63.81 416 ALA A O 1
ATOM 3149 N N . ALA A 1 417 ? -29.136 39.009 30.544 1.00 60.34 417 ALA A N 1
ATOM 3150 C CA . ALA A 1 417 ? -29.968 39.965 29.808 1.00 60.34 417 ALA A CA 1
ATOM 3151 C C . ALA A 1 417 ? -31.419 40.001 30.324 1.00 60.34 417 ALA A C 1
ATOM 3153 O O . ALA A 1 417 ? -31.965 41.077 30.577 1.00 60.34 417 ALA A O 1
ATOM 3154 N N . CYS A 1 418 ? -32.024 38.833 30.558 1.00 61.47 418 CYS A N 1
ATOM 3155 C CA . CYS A 1 418 ? -33.369 38.715 31.126 1.00 61.47 418 CYS A CA 1
ATOM 3156 C C . CYS A 1 418 ? -33.460 39.313 32.536 1.00 61.47 418 CYS A C 1
ATOM 3158 O O . CYS A 1 418 ? -34.449 39.963 32.866 1.00 61.47 418 CYS A O 1
ATOM 3160 N N . THR A 1 419 ? -32.417 39.152 33.353 1.00 62.34 419 THR A N 1
ATOM 3161 C CA . THR A 1 419 ? -32.368 39.701 34.716 1.00 62.34 419 THR A CA 1
ATOM 3162 C C . THR A 1 419 ? -32.282 41.229 34.679 1.00 62.34 419 THR A C 1
ATOM 3164 O O . THR A 1 419 ? -33.016 41.900 35.396 1.00 62.34 419 THR A O 1
ATOM 3167 N N . GLN A 1 420 ? -31.467 41.811 33.789 1.00 58.75 420 GLN A N 1
ATOM 3168 C CA . GLN A 1 420 ? -31.418 43.269 33.594 1.00 58.75 420 GLN A CA 1
ATOM 3169 C C . GLN A 1 420 ? -32.737 43.852 33.066 1.00 58.75 420 GLN A C 1
ATOM 3171 O O . GLN A 1 420 ? -33.126 44.950 33.473 1.00 58.75 420 GLN A O 1
ATOM 3176 N N . PHE A 1 421 ? -33.434 43.123 32.191 1.00 56.84 421 PHE A N 1
ATOM 3177 C CA . PHE A 1 421 ? -34.769 43.493 31.722 1.00 56.84 421 PHE A CA 1
ATOM 3178 C C . PHE A 1 421 ? -35.797 43.453 32.862 1.00 56.84 421 PHE A C 1
ATOM 3180 O O . PHE A 1 421 ? -36.515 44.428 33.084 1.00 56.84 421 PHE A O 1
ATOM 3187 N N . LEU A 1 422 ? -35.822 42.369 33.640 1.00 58.56 422 LEU A N 1
ATOM 3188 C CA . LEU A 1 422 ? -36.763 42.197 34.744 1.00 58.56 422 LEU A CA 1
ATOM 3189 C C . LEU A 1 422 ? -36.548 43.235 35.854 1.00 58.56 422 LEU A C 1
ATOM 3191 O O . LEU A 1 422 ? -37.522 43.795 36.347 1.00 58.56 422 LEU A O 1
ATOM 3195 N N . THR A 1 423 ? -35.300 43.572 36.196 1.00 60.16 423 THR A N 1
ATOM 3196 C CA . THR A 1 423 ? -34.995 44.632 37.175 1.00 60.16 423 THR A CA 1
ATOM 3197 C C . THR A 1 423 ? -35.546 45.991 36.734 1.00 60.16 423 THR A C 1
ATOM 3199 O O . THR A 1 423 ? -36.066 46.741 37.560 1.00 60.16 423 THR A O 1
ATOM 3202 N N . ALA A 1 424 ? -35.498 46.307 35.434 1.00 55.47 424 ALA A N 1
ATOM 3203 C CA . ALA A 1 424 ? -36.093 47.534 34.902 1.00 55.47 424 ALA A CA 1
ATOM 3204 C C . ALA A 1 424 ? -37.632 47.520 34.981 1.00 55.47 424 ALA A C 1
ATOM 3206 O O . ALA A 1 424 ? -38.240 48.545 35.291 1.00 55.47 424 ALA A O 1
ATOM 3207 N N . VAL A 1 425 ? -38.258 46.359 34.758 1.00 54.53 425 VAL A N 1
ATOM 3208 C CA . VAL A 1 425 ? -39.716 46.172 34.861 1.00 54.53 425 VAL A CA 1
ATOM 3209 C C . VAL A 1 425 ? -40.200 46.214 36.317 1.00 54.53 425 VAL A C 1
ATOM 3211 O O . VAL A 1 425 ? -41.204 46.859 36.599 1.00 54.53 425 VAL A O 1
ATOM 3214 N N . ILE A 1 426 ? -39.488 45.589 37.259 1.00 56.81 426 ILE A N 1
ATOM 3215 C CA . ILE A 1 426 ? -39.846 45.593 38.689 1.00 56.81 426 ILE A CA 1
ATOM 3216 C C . ILE A 1 426 ? -39.741 47.008 39.273 1.00 56.81 426 ILE A C 1
ATOM 3218 O O . ILE A 1 426 ? -40.636 47.442 39.994 1.00 56.81 426 ILE A O 1
ATOM 3222 N N . ARG A 1 427 ? -38.702 47.775 38.912 1.00 53.69 427 ARG A N 1
ATOM 3223 C CA . ARG A 1 427 ? -38.543 49.167 39.374 1.00 53.69 427 ARG A CA 1
ATOM 3224 C C . ARG A 1 427 ? -39.673 50.096 38.917 1.00 53.69 427 ARG A C 1
ATOM 3226 O O . ARG A 1 427 ? -39.989 51.039 39.633 1.00 53.69 427 ARG A O 1
ATOM 3233 N N . LYS A 1 428 ? -40.337 49.803 37.791 1.00 49.16 428 LYS A N 1
ATOM 3234 C CA . LYS A 1 428 ? -41.558 50.507 37.353 1.00 49.16 428 LYS A CA 1
ATOM 3235 C C . LYS A 1 428 ? -42.715 50.331 38.344 1.00 49.16 428 LYS A C 1
ATOM 3237 O O . LYS A 1 428 ? -43.483 51.264 38.545 1.00 49.16 428 LYS A O 1
ATOM 3242 N N . TYR A 1 429 ? -42.843 49.152 38.956 1.00 50.66 429 TYR A N 1
ATOM 3243 C CA . TYR A 1 429 ? -43.955 48.835 39.859 1.00 50.66 429 TYR A CA 1
ATOM 3244 C C . TYR A 1 429 ? -43.867 49.556 41.212 1.00 50.66 429 TYR A C 1
ATOM 3246 O O . TYR A 1 429 ? -44.897 49.775 41.842 1.00 50.66 429 TYR A O 1
ATOM 3254 N N . ASN A 1 430 ? -42.669 49.978 41.628 1.00 51.66 430 ASN A N 1
ATOM 3255 C CA . ASN A 1 430 ? -42.449 50.646 42.915 1.00 51.66 430 ASN A CA 1
ATOM 3256 C C . ASN A 1 430 ? -42.528 52.183 42.862 1.00 51.66 430 ASN A C 1
ATOM 3258 O O . ASN A 1 430 ? -42.291 52.829 43.874 1.00 51.66 430 ASN A O 1
ATOM 3262 N N . ASN A 1 431 ? -42.907 52.778 41.723 1.00 52.84 431 ASN A N 1
ATOM 3263 C CA . ASN A 1 431 ? -43.218 54.211 41.590 1.00 52.84 431 ASN A CA 1
ATOM 3264 C C . ASN A 1 431 ? -42.107 55.195 42.027 1.00 52.84 431 ASN A C 1
ATOM 3266 O O . ASN A 1 431 ? -42.376 56.369 42.286 1.00 52.84 431 ASN A O 1
ATOM 3270 N N . GLU A 1 432 ? -40.851 54.753 42.085 1.00 49.88 432 GLU A N 1
ATOM 3271 C CA . GLU A 1 432 ? -39.722 55.626 42.397 1.00 49.88 432 GLU A CA 1
ATOM 3272 C C . GLU A 1 432 ? -39.141 56.251 41.122 1.00 49.88 432 GLU A C 1
ATOM 3274 O O . GLU A 1 432 ? -38.985 55.613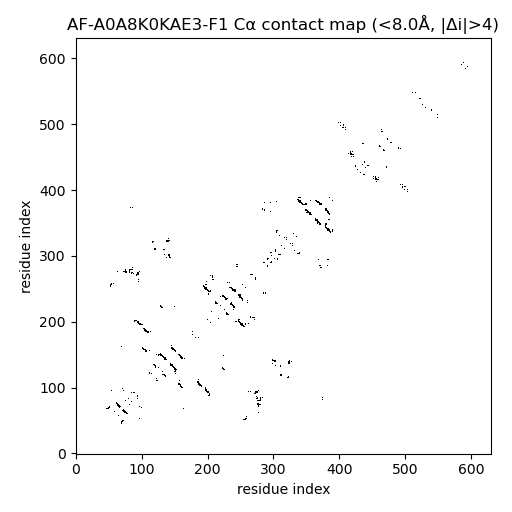 40.079 1.00 49.88 432 GLU A O 1
ATOM 3279 N N . LYS A 1 433 ? -38.828 57.543 41.223 1.00 49.41 433 LYS A N 1
ATOM 3280 C CA . LYS A 1 433 ? -38.416 58.464 40.158 1.00 49.41 433 LYS A CA 1
ATOM 3281 C C . LYS A 1 433 ? -36.982 58.190 39.669 1.00 49.41 433 LYS A C 1
ATOM 3283 O O . LYS A 1 433 ? -36.138 59.080 39.699 1.00 49.41 433 LYS A O 1
ATOM 3288 N N . TYR A 1 434 ? -36.690 56.967 39.233 1.00 52.34 434 TYR A N 1
ATOM 3289 C CA . TYR A 1 434 ? -35.369 56.572 38.740 1.00 52.34 434 TYR A CA 1
ATOM 3290 C C . TYR A 1 434 ? -35.334 56.469 37.209 1.00 52.34 434 TYR A C 1
ATOM 3292 O O . TYR A 1 434 ? -36.185 55.834 36.581 1.00 52.34 434 TYR A O 1
ATOM 3300 N N . GLN A 1 435 ? -34.317 57.089 36.601 1.00 51.16 435 GLN A N 1
ATOM 3301 C CA . GLN A 1 435 ? -34.028 57.007 35.168 1.00 51.16 435 GLN A CA 1
ATOM 3302 C C . GLN A 1 435 ? -33.531 55.598 34.805 1.00 51.16 435 GLN A C 1
ATOM 3304 O O . GLN A 1 435 ? -32.336 55.314 34.791 1.00 51.16 435 GLN A O 1
ATOM 3309 N N . THR A 1 436 ? -34.450 54.672 34.538 1.00 55.22 436 THR A N 1
ATOM 3310 C CA . THR A 1 436 ? -34.099 53.387 33.923 1.00 55.22 436 THR A CA 1
ATOM 3311 C C . THR A 1 436 ? -33.801 53.596 32.436 1.00 55.22 436 THR A C 1
ATOM 3313 O O . THR A 1 436 ? -34.384 54.460 31.792 1.00 55.22 436 THR A O 1
ATOM 3316 N N . TRP A 1 437 ? -32.918 52.792 31.849 1.00 56.22 437 TRP A N 1
ATOM 3317 C CA . TRP A 1 437 ? -32.592 52.867 30.415 1.00 56.22 437 TRP A CA 1
ATOM 3318 C C . TRP A 1 437 ? -33.811 52.686 29.497 1.00 56.22 437 TRP A C 1
ATOM 3320 O O . TRP A 1 437 ? -33.883 53.307 28.449 1.00 56.22 437 TRP A O 1
ATOM 3330 N N . VAL A 1 438 ? -34.815 51.909 29.918 1.00 56.69 438 VAL A N 1
ATOM 3331 C CA . VAL A 1 438 ? -36.088 51.772 29.186 1.00 56.69 438 VAL A CA 1
ATOM 3332 C C . VAL A 1 438 ? -36.820 53.123 29.097 1.00 56.69 438 VAL A C 1
ATOM 3334 O O . VAL A 1 438 ? -37.413 53.423 28.062 1.00 56.69 438 VAL A O 1
ATOM 3337 N N . ASN A 1 439 ? -36.730 53.943 30.156 1.00 55.78 439 ASN A N 1
ATOM 3338 C CA . ASN A 1 439 ? -37.219 55.326 30.198 1.00 55.78 439 ASN A CA 1
ATOM 3339 C C . ASN A 1 439 ? -36.335 56.291 29.399 1.00 55.78 439 ASN A C 1
ATOM 3341 O O . ASN A 1 439 ? -36.871 57.130 28.686 1.00 55.78 439 ASN A O 1
ATOM 3345 N N . ILE A 1 440 ? -35.009 56.186 29.517 1.00 57.62 440 ILE A N 1
ATOM 3346 C CA . ILE A 1 440 ? -34.060 57.077 28.824 1.00 57.62 440 ILE A CA 1
ATOM 3347 C C . ILE A 1 440 ? -34.153 56.895 27.302 1.00 57.62 440 ILE A C 1
ATOM 3349 O O . ILE A 1 440 ? -34.169 57.878 26.568 1.00 57.62 440 ILE A O 1
ATOM 3353 N N . ASP A 1 441 ? -34.285 55.650 26.843 1.00 59.69 441 ASP A N 1
ATOM 3354 C CA . ASP A 1 441 ? -34.265 55.292 25.422 1.00 59.69 441 ASP A CA 1
ATOM 3355 C C . ASP A 1 441 ? -35.679 55.179 24.802 1.00 59.69 441 ASP A C 1
ATOM 3357 O O . ASP A 1 441 ? -35.826 54.727 23.666 1.00 59.69 441 ASP A O 1
ATOM 3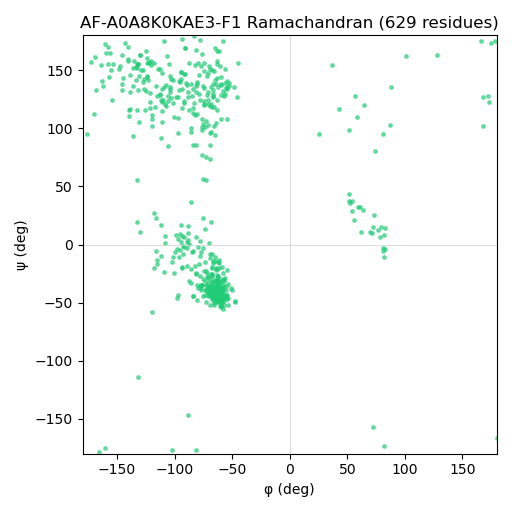361 N N . ASN A 1 442 ? -36.737 55.581 25.527 1.00 63.12 442 ASN A N 1
ATOM 3362 C CA . ASN A 1 442 ? -38.144 55.582 25.077 1.00 63.12 442 ASN A CA 1
ATOM 3363 C C . ASN A 1 442 ? -38.641 54.244 24.481 1.00 63.12 442 ASN A C 1
ATOM 3365 O O . ASN A 1 442 ? -39.345 54.200 23.470 1.00 63.12 442 ASN A O 1
ATOM 3369 N N . LEU A 1 443 ? -38.311 53.118 25.115 1.00 62.62 443 LEU A N 1
ATOM 3370 C CA . LEU A 1 443 ? -38.617 51.779 24.584 1.00 62.62 443 LEU A CA 1
ATOM 3371 C C . LEU A 1 443 ? -40.002 51.232 24.984 1.00 62.62 443 LEU A C 1
ATOM 3373 O O . LEU A 1 443 ? -40.287 50.056 24.759 1.00 62.62 443 LEU A O 1
ATOM 3377 N N . TRP A 1 444 ? -40.869 52.059 25.574 1.00 62.44 444 TRP A N 1
ATOM 3378 C CA . TRP A 1 444 ? -42.155 51.633 26.145 1.00 62.44 444 TRP A CA 1
ATOM 3379 C C . TRP A 1 444 ? -43.211 51.232 25.118 1.00 62.44 444 TRP A C 1
ATOM 3381 O O . TRP A 1 444 ? -43.968 50.300 25.374 1.00 62.44 444 TRP A O 1
ATOM 3391 N N . ASP A 1 445 ? -43.217 51.880 23.955 1.00 63.06 445 ASP A N 1
ATOM 3392 C CA . ASP A 1 445 ? -44.194 51.622 22.887 1.00 63.06 445 ASP A CA 1
ATOM 3393 C C . ASP A 1 445 ? -43.685 50.595 21.860 1.00 63.06 445 ASP A C 1
ATOM 3395 O O . ASP A 1 445 ? -44.288 50.375 20.807 1.00 63.06 445 ASP A O 1
ATOM 3399 N N . LYS A 1 446 ? -42.534 49.966 22.130 1.00 69.94 446 LYS A N 1
ATOM 3400 C CA . LYS A 1 446 ? -41.933 48.959 21.252 1.00 69.94 446 LYS A CA 1
ATOM 3401 C C . LYS A 1 446 ? -42.418 47.560 21.628 1.00 69.94 446 LYS A C 1
ATOM 3403 O O . LYS A 1 446 ? -42.647 47.239 22.790 1.00 69.94 446 LYS A O 1
ATOM 3408 N N . SER A 1 447 ? -42.543 46.694 20.621 1.00 74.31 447 SER A N 1
ATOM 3409 C CA . SER A 1 447 ? -42.914 45.287 20.821 1.00 74.31 447 SER A CA 1
ATOM 3410 C C . SER A 1 447 ? -41.958 44.582 21.792 1.00 74.31 447 SER A C 1
ATOM 3412 O O . SER A 1 447 ? -40.759 44.868 21.783 1.00 74.31 447 SER A O 1
ATOM 3414 N N . THR A 1 448 ? -42.442 43.576 22.519 1.00 64.75 448 THR A N 1
ATOM 3415 C CA . THR A 1 448 ? -41.644 42.781 23.470 1.00 64.75 448 THR A CA 1
ATOM 3416 C C . THR A 1 448 ? -40.350 42.227 22.863 1.00 64.75 448 THR A C 1
ATOM 3418 O O . THR A 1 448 ? -39.316 42.231 23.523 1.00 64.75 448 THR A O 1
ATOM 3421 N N . ILE A 1 449 ? -40.378 41.811 21.591 1.00 68.56 449 ILE A N 1
ATOM 3422 C CA . ILE A 1 449 ? -39.197 41.310 20.870 1.00 68.56 449 ILE A CA 1
ATOM 3423 C C . ILE A 1 449 ? -38.138 42.408 20.713 1.00 68.56 449 ILE A C 1
ATOM 3425 O O . ILE A 1 449 ? -36.962 42.156 20.954 1.00 68.56 449 ILE A O 1
ATOM 3429 N N . HIS A 1 450 ? -38.544 43.631 20.365 1.00 68.44 450 HIS A N 1
ATOM 3430 C CA . HIS A 1 450 ? -37.625 44.766 20.244 1.00 68.44 450 HIS A CA 1
ATOM 3431 C C . HIS A 1 450 ? -36.985 45.115 21.590 1.00 68.44 450 HIS A C 1
ATOM 3433 O O . HIS A 1 450 ? -35.768 45.266 21.663 1.00 68.44 450 HIS A O 1
ATOM 3439 N N . SER A 1 451 ? -37.774 45.176 22.664 1.00 62.16 451 SER A N 1
ATOM 3440 C CA . SER A 1 451 ? -37.259 45.484 24.004 1.00 62.16 451 SER A CA 1
ATOM 3441 C C . SER A 1 451 ? -36.337 44.381 24.535 1.00 62.16 451 SER A C 1
ATOM 3443 O O . SER A 1 451 ? -35.348 44.670 25.205 1.00 62.16 451 SER A O 1
ATOM 3445 N N . TYR A 1 452 ? -36.606 43.123 24.178 1.00 65.56 452 TYR A N 1
ATOM 3446 C CA . TYR A 1 452 ? -35.744 41.986 24.489 1.00 65.56 452 TYR A CA 1
ATOM 3447 C C . TYR A 1 452 ? -34.433 41.991 23.681 1.00 65.56 452 TYR A C 1
ATOM 3449 O O . TYR A 1 452 ? -33.367 41.805 24.262 1.00 65.56 452 TYR A O 1
ATOM 3457 N N . ILE A 1 453 ? -34.473 42.259 22.368 1.00 67.94 453 ILE A N 1
ATOM 3458 C CA . ILE A 1 453 ? -33.263 42.400 21.533 1.00 67.94 453 ILE A CA 1
ATOM 3459 C C . ILE A 1 453 ? -32.396 43.551 22.047 1.00 67.94 453 ILE A C 1
ATOM 3461 O O . ILE A 1 453 ? -31.177 43.412 22.138 1.00 67.94 453 ILE A O 1
ATOM 3465 N N . TYR A 1 454 ? -33.016 44.663 22.442 1.00 66.06 454 TYR A N 1
ATOM 3466 C CA . TYR A 1 454 ? -32.309 45.795 23.029 1.00 66.06 454 TYR A CA 1
ATOM 3467 C C . TYR A 1 454 ? -31.682 45.440 24.387 1.00 66.06 454 TYR A C 1
ATOM 3469 O O . TYR A 1 454 ? -30.520 45.759 24.633 1.00 66.06 454 TYR A O 1
ATOM 3477 N N . ALA A 1 455 ? -32.400 44.710 25.249 1.00 63.66 455 ALA A N 1
ATOM 3478 C CA . ALA A 1 455 ? -31.861 44.203 26.513 1.00 63.66 455 ALA A CA 1
ATOM 3479 C C . ALA A 1 455 ? -30.691 43.228 26.300 1.00 63.66 455 ALA A C 1
ATOM 3481 O O . ALA A 1 455 ? -29.700 43.290 27.028 1.00 63.66 455 ALA A O 1
ATOM 3482 N N . LEU A 1 456 ? -30.776 42.362 25.286 1.00 64.06 456 LEU A N 1
ATOM 3483 C CA . LEU A 1 456 ? -29.700 41.452 24.899 1.00 64.06 456 LEU A CA 1
ATOM 3484 C C . LEU A 1 456 ? -28.475 42.234 24.418 1.00 64.06 456 LEU A C 1
ATOM 3486 O O . LEU A 1 456 ? -27.379 41.999 24.920 1.00 64.06 456 LEU A O 1
ATOM 3490 N N . HIS A 1 457 ? -28.667 43.209 23.522 1.00 66.69 457 HIS A N 1
ATOM 3491 C CA . HIS A 1 457 ? -27.604 44.092 23.041 1.00 66.69 457 HIS A CA 1
ATOM 3492 C C . HIS A 1 457 ? -26.919 44.826 24.204 1.00 66.69 457 HIS A C 1
ATOM 3494 O O . HIS A 1 457 ? -25.692 44.800 24.323 1.00 66.69 457 HIS A O 1
ATOM 3500 N N . ARG A 1 458 ? -27.702 45.382 25.136 1.00 62.69 458 ARG A N 1
ATOM 3501 C CA . ARG A 1 458 ? -27.196 46.066 26.333 1.00 62.69 458 ARG A CA 1
ATOM 3502 C C . ARG A 1 458 ? -26.431 45.124 27.265 1.00 62.69 458 ARG A C 1
ATOM 3504 O O . ARG A 1 458 ? -25.322 45.456 27.680 1.00 62.69 458 ARG A O 1
ATOM 3511 N N . GLY A 1 459 ? -26.976 43.939 27.543 1.00 62.28 459 GLY A N 1
ATOM 3512 C CA . GLY A 1 459 ? -26.320 42.907 28.348 1.00 62.28 459 GLY A CA 1
ATOM 3513 C C . GLY A 1 459 ? -24.985 42.465 27.743 1.00 62.28 459 GLY A C 1
ATOM 3514 O O . GLY A 1 459 ? -23.986 42.367 28.457 1.00 62.28 459 GLY A O 1
ATOM 3515 N N . THR A 1 460 ? -24.931 42.296 26.417 1.00 60.22 460 THR A N 1
ATOM 3516 C CA . THR A 1 460 ? -23.687 41.976 25.700 1.00 60.22 460 THR A CA 1
ATOM 3517 C C . THR A 1 460 ? -22.689 43.135 25.686 1.00 60.22 460 THR A C 1
ATOM 3519 O O . THR A 1 460 ? -21.502 42.905 25.899 1.00 60.22 460 THR A O 1
ATOM 3522 N N . SER A 1 461 ? -23.142 44.382 25.521 1.00 60.66 461 SER A N 1
ATOM 3523 C CA . SER A 1 461 ? -22.277 45.570 25.543 1.00 60.66 461 SER A CA 1
ATOM 3524 C C . SER A 1 461 ? -21.655 45.795 26.926 1.00 60.66 461 SER A C 1
ATOM 3526 O O . SER A 1 461 ? -20.462 46.073 27.030 1.00 60.66 461 SER A O 1
ATOM 3528 N N . LEU A 1 462 ? -22.428 45.602 28.000 1.00 58.31 462 LEU A N 1
ATOM 3529 C CA . LEU A 1 462 ? -21.939 45.661 29.383 1.00 58.31 462 LEU A CA 1
ATOM 3530 C C . LEU A 1 462 ? -20.906 44.568 29.680 1.00 58.31 462 LEU A C 1
ATOM 3532 O O . LEU A 1 462 ? -19.906 44.840 30.341 1.00 58.31 462 LEU A O 1
ATOM 3536 N N . ALA A 1 463 ? -21.127 43.352 29.178 1.00 56.44 463 ALA A N 1
ATOM 3537 C CA . ALA A 1 463 ? -20.183 42.244 29.307 1.00 56.44 463 ALA A CA 1
ATOM 3538 C C . ALA A 1 463 ? -18.879 42.470 28.513 1.00 56.44 463 ALA A C 1
ATOM 3540 O O . ALA A 1 463 ? -17.834 41.960 28.903 1.00 56.44 463 ALA A O 1
ATOM 3541 N N . LEU A 1 464 ? -18.920 43.262 27.437 1.00 57.19 464 LEU A N 1
ATOM 3542 C CA . LEU A 1 464 ? -17.759 43.648 26.624 1.00 57.19 464 LEU A CA 1
ATOM 3543 C C . LEU A 1 464 ? -17.060 44.933 27.104 1.00 57.19 464 LEU A C 1
ATOM 3545 O O . LEU A 1 464 ? -16.103 45.378 26.475 1.00 57.19 464 LEU A O 1
ATOM 3549 N N . GLY A 1 465 ? -17.524 45.545 28.199 1.00 54.06 465 GLY A N 1
ATOM 3550 C CA . GLY A 1 465 ? -16.957 46.795 28.716 1.00 54.06 465 GLY A CA 1
ATOM 3551 C C . GLY A 1 465 ? -17.275 48.034 27.868 1.00 54.06 465 GLY A C 1
ATOM 3552 O O . GLY A 1 465 ? -16.642 49.073 28.042 1.00 54.06 465 GLY A O 1
ATOM 3553 N N . GLY A 1 466 ? -18.250 47.950 26.957 1.00 54.59 466 GLY A N 1
ATOM 3554 C CA . GLY A 1 466 ? -18.705 49.083 26.158 1.00 54.59 466 GLY A CA 1
ATOM 3555 C C . GLY A 1 466 ? -19.417 50.122 27.027 1.00 54.59 466 GLY A C 1
ATOM 3556 O O . GLY A 1 466 ? -20.440 49.827 27.642 1.00 54.59 466 GLY A O 1
ATOM 3557 N N . ASN A 1 467 ? -18.901 51.352 27.041 1.00 49.50 467 ASN A N 1
ATOM 3558 C CA . ASN A 1 467 ? -19.422 52.501 27.798 1.00 49.50 467 ASN A CA 1
ATOM 3559 C C . ASN A 1 467 ? -20.697 53.131 27.192 1.00 49.50 467 ASN A C 1
ATOM 3561 O O . ASN A 1 467 ? -20.993 54.300 27.439 1.00 49.50 467 ASN A O 1
ATOM 3565 N N . PHE A 1 468 ? -21.460 52.392 26.385 1.00 45.97 468 PHE A N 1
ATOM 3566 C CA . PHE A 1 468 ? -22.688 52.923 25.803 1.00 45.97 468 PHE A CA 1
ATOM 3567 C C . PHE A 1 468 ? -23.776 53.015 26.883 1.00 45.97 468 PHE A C 1
ATOM 3569 O O . PHE A 1 468 ? -24.398 52.022 27.253 1.00 45.97 468 PHE A O 1
ATOM 3576 N N . LEU A 1 469 ? -23.964 54.249 27.368 1.00 46.97 469 LEU A N 1
ATOM 3577 C CA . LEU A 1 469 ? -25.046 54.732 28.233 1.00 46.97 469 LEU A CA 1
ATOM 3578 C C . LEU A 1 469 ? -24.944 54.270 29.700 1.00 46.97 469 LEU A C 1
ATOM 3580 O O . LEU A 1 469 ? -25.620 53.341 30.155 1.00 46.97 469 LEU A O 1
ATOM 3584 N N . GLN A 1 470 ? -24.091 54.966 30.462 1.00 47.72 470 GLN A N 1
ATOM 3585 C CA . GLN A 1 470 ? -24.046 54.881 31.922 1.00 47.72 470 GLN A CA 1
ATOM 3586 C C . GLN A 1 470 ? -25.322 55.484 32.527 1.00 47.72 470 GLN A C 1
ATOM 3588 O O . GLN A 1 470 ? -25.579 56.674 32.398 1.00 47.72 470 GLN A O 1
ATOM 3593 N N . THR A 1 471 ? -26.097 54.668 33.236 1.00 51.16 471 THR A N 1
ATOM 3594 C CA . THR A 1 471 ? -26.927 55.152 34.346 1.00 51.16 471 THR A CA 1
ATOM 3595 C C . THR A 1 471 ? -26.105 54.966 35.612 1.00 51.16 471 THR A C 1
ATOM 3597 O O . THR A 1 471 ? -25.726 53.828 35.906 1.00 51.16 471 THR A O 1
ATOM 3600 N N . GLU A 1 472 ? -25.782 56.053 36.311 1.00 47.84 472 GLU A N 1
ATOM 3601 C CA . GLU A 1 472 ? -25.032 56.008 37.570 1.00 47.84 472 GLU A CA 1
ATOM 3602 C C . GLU A 1 472 ? -25.753 55.097 38.579 1.00 47.84 472 GLU A C 1
ATOM 3604 O O . GLU A 1 472 ? -26.969 55.182 38.762 1.00 47.84 472 GLU A O 1
ATOM 3609 N N . ALA A 1 473 ? -25.016 54.158 39.179 1.00 51.72 473 ALA A N 1
ATOM 3610 C CA . ALA A 1 473 ? -25.552 53.282 40.215 1.00 51.72 473 ALA A CA 1
ATOM 3611 C C . ALA A 1 473 ? -25.874 54.123 41.458 1.00 51.72 473 ALA A C 1
ATOM 3613 O O . ALA A 1 473 ? -25.034 54.891 41.916 1.00 51.72 473 ALA A O 1
ATOM 3614 N N . VAL A 1 474 ? -27.087 53.988 41.997 1.00 54.66 474 VAL A N 1
ATOM 3615 C CA . VAL A 1 474 ? -27.587 54.887 43.055 1.00 54.66 474 VAL A CA 1
ATOM 3616 C C . VAL A 1 474 ? -27.155 54.419 44.453 1.00 54.66 474 VAL A C 1
ATOM 3618 O O . VAL A 1 474 ? -27.117 55.210 45.391 1.00 54.66 474 VAL A O 1
ATOM 3621 N N . THR A 1 475 ? -26.797 53.140 44.610 1.00 60.50 475 THR A N 1
ATOM 3622 C CA . THR A 1 475 ? -26.388 52.547 45.895 1.00 60.50 475 THR A CA 1
ATOM 3623 C C . THR A 1 475 ? -25.093 51.733 45.777 1.00 60.50 475 THR A C 1
ATOM 3625 O O . THR A 1 475 ? -24.752 51.210 44.709 1.00 60.50 475 THR A O 1
ATOM 3628 N N . GLU A 1 476 ? -24.360 51.579 46.888 1.00 58.72 476 GLU A N 1
ATOM 3629 C CA . GLU A 1 476 ? -23.130 50.765 46.933 1.00 58.72 476 GLU A CA 1
ATOM 3630 C C . GLU A 1 476 ? -23.392 49.300 46.542 1.00 58.72 476 GLU A C 1
ATOM 3632 O O . GLU A 1 476 ? -22.624 48.714 45.778 1.00 58.72 476 GLU A O 1
ATOM 3637 N N . GLY A 1 477 ? -24.517 48.722 46.981 1.00 56.62 477 GLY A N 1
ATOM 3638 C CA . GLY A 1 477 ? -24.900 47.347 46.639 1.00 56.62 477 GLY A CA 1
ATOM 3639 C C . GLY A 1 477 ? -25.144 47.137 45.139 1.00 56.62 477 GLY A C 1
ATOM 3640 O O . GLY A 1 477 ? -24.731 46.122 44.576 1.00 56.62 477 GLY A O 1
ATOM 3641 N N . GLU A 1 478 ? -25.748 48.115 44.460 1.00 55.50 478 GLU A N 1
ATOM 3642 C CA . GLU A 1 478 ? -25.942 48.082 43.004 1.00 55.50 478 GLU A CA 1
ATOM 3643 C C . GLU A 1 478 ? -24.627 48.194 42.242 1.00 55.50 478 GLU A C 1
ATOM 3645 O O . GLU A 1 478 ? -24.437 47.526 41.223 1.00 55.50 478 GLU A O 1
ATOM 3650 N N . THR A 1 479 ? -23.705 49.000 42.763 1.00 57.03 479 THR A N 1
ATOM 3651 C CA 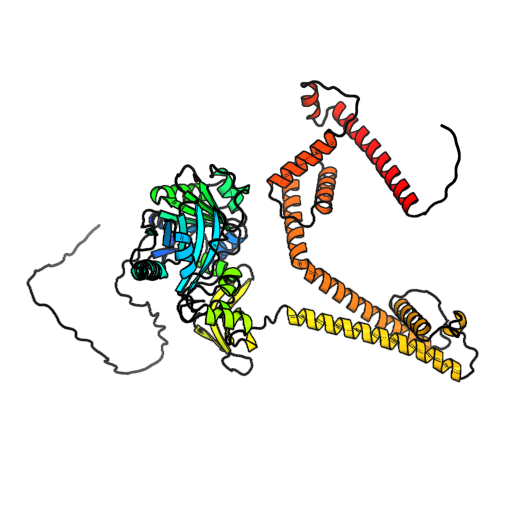. THR A 1 479 ? -22.369 49.162 42.190 1.00 57.03 479 THR A CA 1
ATOM 3652 C C . THR A 1 479 ? -21.604 47.840 42.238 1.00 57.03 479 THR A C 1
ATOM 3654 O O . THR A 1 479 ? -21.071 47.399 41.218 1.00 57.03 479 THR A O 1
ATOM 3657 N N . VAL A 1 480 ? -21.620 47.148 43.382 1.00 61.47 480 VAL A N 1
ATOM 3658 C CA . VAL A 1 480 ? -20.974 45.834 43.541 1.00 61.47 480 VAL A CA 1
ATOM 3659 C C . VAL A 1 480 ? -21.602 44.787 42.617 1.00 61.47 480 VAL A C 1
ATOM 3661 O O . VAL A 1 480 ? -20.882 44.070 41.919 1.00 61.47 480 VAL A O 1
ATOM 3664 N N . LEU A 1 481 ? -22.935 44.722 42.538 1.00 58.53 481 LEU A N 1
ATOM 3665 C CA . LEU A 1 481 ? -23.629 43.768 41.668 1.00 58.53 481 LEU A CA 1
ATOM 3666 C C . LEU A 1 481 ? -23.345 44.025 40.179 1.00 58.53 481 LEU A C 1
ATOM 3668 O O . LEU A 1 481 ? -23.140 43.081 39.409 1.00 58.53 481 LEU A O 1
ATOM 3672 N N . ALA A 1 482 ? -23.281 45.294 39.767 1.00 59.62 482 ALA A N 1
ATOM 3673 C CA . ALA A 1 482 ? -22.924 45.677 38.405 1.00 59.62 482 ALA A CA 1
ATOM 3674 C C . ALA A 1 482 ? -21.479 45.286 38.066 1.00 59.62 482 ALA A C 1
ATOM 3676 O O . ALA A 1 482 ? -21.232 44.756 36.982 1.00 59.62 482 ALA A O 1
ATOM 3677 N N . ILE A 1 483 ? -20.533 45.488 38.990 1.00 62.12 483 ILE A N 1
ATOM 3678 C CA . ILE A 1 483 ? -19.134 45.070 38.823 1.00 62.12 483 ILE A CA 1
ATOM 3679 C C . ILE A 1 483 ? -19.041 43.547 38.679 1.00 62.12 483 ILE A C 1
ATOM 3681 O O . ILE A 1 483 ? -18.446 43.065 37.716 1.00 62.12 483 ILE A O 1
ATOM 3685 N N . LEU A 1 484 ? -19.678 42.781 39.569 1.00 59.19 484 LEU A N 1
ATOM 3686 C CA . LEU A 1 484 ? -19.660 41.314 39.514 1.00 59.19 484 LEU A CA 1
ATOM 3687 C C . LEU A 1 484 ? -20.271 40.776 38.214 1.00 59.19 484 LEU A C 1
ATOM 3689 O O . LEU A 1 484 ? -19.708 39.878 37.588 1.00 59.19 484 LEU A O 1
ATOM 3693 N N . THR A 1 485 ? -21.378 41.368 37.760 1.00 60.81 485 THR A N 1
ATOM 3694 C CA . THR A 1 485 ? -22.037 40.977 36.504 1.00 60.81 485 THR A CA 1
ATOM 3695 C C . THR A 1 485 ? -21.159 41.284 35.288 1.00 60.81 485 THR A C 1
ATOM 3697 O O . THR A 1 485 ? -21.087 40.476 34.363 1.00 60.81 485 THR A O 1
ATOM 3700 N N . ARG A 1 486 ? -20.443 42.418 35.295 1.00 61.50 486 ARG A N 1
ATOM 3701 C CA . ARG A 1 486 ? -19.481 42.778 34.238 1.00 61.50 486 ARG A CA 1
ATOM 3702 C C . ARG A 1 486 ? -18.312 41.798 34.186 1.00 61.50 486 ARG A C 1
ATOM 3704 O O . ARG A 1 486 ? -17.985 41.316 33.108 1.00 61.50 486 ARG A O 1
ATOM 3711 N N . VAL A 1 487 ? -17.728 41.457 35.336 1.00 62.16 487 VAL A N 1
ATOM 3712 C CA . VAL A 1 487 ? -16.619 40.492 35.419 1.00 62.16 487 VAL A CA 1
ATOM 3713 C C . VAL A 1 487 ? -17.065 39.105 34.943 1.00 62.16 487 VAL A C 1
ATOM 3715 O O . VAL A 1 487 ? -16.391 38.495 34.114 1.00 62.16 487 VAL A O 1
ATOM 3718 N N . ALA A 1 488 ? -18.227 38.626 35.395 1.00 62.06 488 ALA A N 1
ATOM 3719 C CA . ALA A 1 488 ? -18.771 37.332 34.981 1.00 62.06 488 ALA A CA 1
ATOM 3720 C C . ALA A 1 488 ? -19.115 37.289 33.480 1.00 62.06 488 ALA A C 1
ATOM 3722 O O . ALA A 1 488 ? -18.798 36.312 32.795 1.00 62.06 488 ALA A O 1
ATOM 3723 N N . GLY A 1 489 ? -19.720 38.356 32.948 1.00 63.91 489 GLY A N 1
ATOM 3724 C CA . GLY A 1 489 ? -20.031 38.488 31.524 1.00 63.91 489 GLY A CA 1
ATOM 3725 C C . GLY A 1 489 ? -18.775 38.503 30.650 1.00 63.91 489 GLY A C 1
ATOM 3726 O O . GLY A 1 489 ? -18.700 37.747 29.681 1.00 63.91 489 GLY A O 1
ATOM 3727 N N . ALA A 1 490 ? -17.764 39.290 31.029 1.00 62.25 490 ALA A N 1
ATOM 3728 C CA . ALA A 1 490 ? -16.494 39.380 30.310 1.00 62.25 490 ALA A CA 1
ATOM 3729 C C . ALA A 1 490 ? -15.756 38.033 30.268 1.00 62.25 490 ALA A C 1
ATOM 3731 O O . ALA A 1 490 ? -15.310 37.603 29.203 1.00 62.25 490 ALA A O 1
ATOM 3732 N N . LEU A 1 491 ? -15.688 37.324 31.402 1.00 64.56 491 LEU A N 1
ATOM 3733 C CA . LEU A 1 491 ? -15.094 35.984 31.476 1.00 64.56 491 LEU A CA 1
ATOM 3734 C C . LEU A 1 491 ? -15.845 34.980 30.590 1.00 64.56 491 LEU A C 1
ATOM 3736 O O . LEU A 1 491 ? -15.222 34.211 29.860 1.00 64.56 491 LEU A O 1
ATOM 3740 N N . THR A 1 492 ? -17.179 35.019 30.603 1.00 65.69 492 THR A N 1
ATOM 3741 C CA . THR A 1 492 ? -18.019 34.115 29.801 1.00 65.69 492 THR A CA 1
ATOM 3742 C C . THR A 1 492 ? -17.825 34.346 28.301 1.00 65.69 492 THR A C 1
ATOM 3744 O O . THR A 1 492 ? -17.687 33.386 27.541 1.00 65.69 492 THR A O 1
ATOM 3747 N N . ILE A 1 493 ? -17.746 35.608 27.864 1.00 67.06 493 ILE A N 1
ATOM 3748 C CA . ILE A 1 493 ? -17.481 35.955 26.462 1.00 67.06 493 ILE A CA 1
ATOM 3749 C C . ILE A 1 493 ? -16.062 35.554 26.052 1.00 67.06 493 ILE A C 1
ATOM 3751 O O . ILE A 1 493 ? -15.884 34.994 24.972 1.00 67.06 493 ILE A O 1
ATOM 3755 N N . ALA A 1 494 ? -15.056 35.777 26.902 1.00 67.31 494 ALA A N 1
ATOM 3756 C CA . ALA A 1 494 ? -13.682 35.371 26.613 1.00 67.31 494 ALA A CA 1
ATOM 3757 C C . ALA A 1 494 ? -13.569 33.849 26.407 1.00 67.31 494 ALA A C 1
ATOM 3759 O O . ALA A 1 494 ? -12.948 33.396 25.443 1.00 67.31 494 ALA A O 1
ATOM 3760 N N . VAL A 1 495 ? -14.231 33.057 27.258 1.00 67.69 495 VAL A N 1
ATOM 3761 C CA . VAL A 1 495 ? -14.297 31.593 27.119 1.00 67.69 495 VAL A CA 1
ATOM 3762 C C . VAL A 1 495 ? -15.053 31.187 25.849 1.00 67.69 495 VAL A C 1
ATOM 3764 O O . VAL A 1 495 ? -14.582 30.320 25.111 1.00 67.69 495 VAL A O 1
ATOM 3767 N N . PHE A 1 496 ? -16.185 31.832 25.547 1.00 70.62 496 PHE A N 1
ATOM 3768 C CA . PHE A 1 496 ? -16.957 31.590 24.324 1.00 70.62 496 PHE A CA 1
ATOM 3769 C C . PHE A 1 496 ? -16.130 31.860 23.060 1.00 70.62 496 PHE A C 1
ATOM 3771 O O . PHE A 1 496 ? -16.026 30.985 22.200 1.00 70.62 496 PHE A O 1
ATOM 3778 N N . ILE A 1 497 ? -15.484 33.029 22.969 1.00 72.44 497 ILE A N 1
ATOM 3779 C CA . ILE A 1 497 ? -14.616 33.392 21.841 1.00 72.44 497 ILE A CA 1
ATOM 3780 C C . ILE A 1 497 ? -13.465 32.391 21.731 1.00 72.44 497 ILE A C 1
ATOM 3782 O O . ILE A 1 497 ? -13.206 31.886 20.640 1.00 72.44 497 ILE A O 1
ATOM 3786 N N . GLY A 1 498 ? -12.824 32.036 22.850 1.00 70.88 498 GLY A N 1
ATOM 3787 C CA . GLY A 1 498 ? -11.765 31.027 22.879 1.00 70.88 498 GLY A CA 1
ATOM 3788 C C . GLY A 1 498 ? -12.220 29.681 22.307 1.00 70.88 498 GLY A C 1
ATOM 3789 O O . GLY A 1 498 ? -11.527 29.093 21.475 1.00 70.88 498 GLY A O 1
ATOM 3790 N N . HIS A 1 499 ? -13.413 29.211 22.678 1.00 71.19 499 HIS A N 1
ATOM 3791 C CA . HIS A 1 499 ? -13.988 27.978 22.140 1.00 71.19 499 HIS A CA 1
ATOM 3792 C C . HIS A 1 499 ? -14.359 28.086 20.658 1.00 71.19 499 HIS A C 1
ATOM 3794 O O . HIS A 1 499 ? -14.025 27.176 19.900 1.00 71.19 499 HIS A O 1
ATOM 3800 N N . CYS A 1 500 ? -14.979 29.181 20.215 1.00 68.19 500 CYS A N 1
ATOM 3801 C CA . CYS A 1 500 ? -15.309 29.405 18.806 1.00 68.19 500 CYS A CA 1
ATOM 3802 C C . CYS A 1 500 ? -14.052 29.460 17.930 1.00 68.19 500 CYS A C 1
ATOM 3804 O O . CYS A 1 500 ? -13.975 28.746 16.931 1.00 68.19 500 CYS A O 1
ATOM 3806 N N . VAL A 1 501 ? -13.032 30.224 18.336 1.00 70.56 501 VAL A N 1
ATOM 3807 C CA . VAL A 1 501 ? -11.728 30.284 17.653 1.00 70.56 501 VAL A CA 1
ATOM 3808 C C . VAL A 1 501 ? -11.090 28.900 17.599 1.00 70.56 501 VAL A C 1
ATOM 3810 O O . VAL A 1 501 ? -10.528 28.511 16.574 1.00 70.56 501 VAL A O 1
ATOM 3813 N N . HIS A 1 502 ? -11.203 28.110 18.665 1.00 64.50 502 HIS A N 1
ATOM 3814 C CA . HIS A 1 502 ? -10.701 26.743 18.676 1.00 64.50 502 HIS A CA 1
ATOM 3815 C C . HIS A 1 502 ? -11.479 25.783 17.772 1.00 64.50 502 HIS A C 1
ATOM 3817 O O . HIS A 1 502 ? -10.856 24.956 17.114 1.00 64.50 502 HIS A O 1
ATOM 3823 N N . ILE A 1 503 ? -12.808 25.871 17.721 1.00 66.19 503 ILE A N 1
ATOM 3824 C CA . ILE A 1 503 ? -13.637 25.063 16.819 1.00 66.19 503 ILE A CA 1
ATOM 3825 C C . ILE A 1 503 ? -13.285 25.403 15.369 1.00 66.19 503 ILE A C 1
ATOM 3827 O O . ILE A 1 503 ? -12.944 24.502 14.604 1.00 66.19 503 ILE A O 1
ATOM 3831 N N . ILE A 1 504 ? -13.247 26.693 15.027 1.00 65.69 504 ILE A N 1
ATOM 3832 C CA . ILE A 1 504 ? -12.876 27.184 13.695 1.00 65.69 504 ILE A CA 1
ATOM 3833 C C . ILE A 1 504 ? -11.449 26.736 13.343 1.00 65.69 504 ILE A C 1
ATOM 3835 O O . ILE A 1 504 ? -11.234 26.073 12.332 1.00 65.69 504 ILE A O 1
ATOM 3839 N N . SER A 1 505 ? -10.462 26.996 14.204 1.00 58.25 505 SER A N 1
ATOM 3840 C CA . SER A 1 505 ? -9.073 26.577 13.956 1.00 58.25 505 SER A CA 1
ATOM 3841 C C . SER A 1 505 ? -8.896 25.060 13.883 1.00 58.25 505 SER A C 1
ATOM 3843 O O . SER A 1 505 ? -8.053 24.599 13.120 1.00 58.25 505 SER A O 1
ATOM 3845 N N . SER A 1 506 ? -9.690 24.274 14.616 1.00 58.94 506 SER A N 1
ATOM 3846 C CA . SER A 1 506 ? -9.668 22.809 14.531 1.00 58.94 506 SER A CA 1
ATOM 3847 C C . SER A 1 506 ? -10.272 22.291 13.226 1.00 58.94 506 SER A C 1
ATOM 3849 O O . SER A 1 506 ? -9.703 21.384 12.624 1.00 58.94 506 SER A O 1
ATOM 3851 N N . ALA A 1 507 ? -11.345 22.921 12.735 1.00 59.66 507 ALA A N 1
ATOM 3852 C CA . ALA A 1 507 ? -11.924 22.631 11.425 1.00 59.66 507 ALA A CA 1
ATOM 3853 C C . ALA A 1 507 ? -10.942 22.971 10.290 1.00 59.66 507 ALA A C 1
ATOM 3855 O O . ALA A 1 507 ? -10.901 22.293 9.266 1.00 59.66 507 ALA A O 1
ATOM 3856 N N . HIS A 1 508 ? -10.089 23.975 10.507 1.00 52.12 508 HIS A N 1
ATOM 3857 C CA . HIS A 1 508 ? -9.059 24.398 9.563 1.00 52.12 508 HIS A CA 1
ATOM 3858 C C . HIS A 1 508 ? -7.662 23.818 9.845 1.00 52.12 508 HIS A C 1
ATOM 3860 O O . HIS A 1 508 ? -6.718 24.170 9.140 1.00 52.12 508 HIS A O 1
ATOM 3866 N N . ARG A 1 509 ? -7.490 22.919 10.828 1.00 48.75 509 ARG A N 1
ATOM 3867 C CA . ARG A 1 509 ? -6.161 22.459 11.277 1.00 48.75 509 ARG A CA 1
ATOM 3868 C C . ARG A 1 509 ? -5.365 21.779 10.168 1.00 48.75 509 ARG A C 1
ATOM 3870 O O . ARG A 1 509 ? -4.210 22.126 9.958 1.00 48.75 509 ARG A O 1
ATOM 3877 N N . SER A 1 510 ? -6.004 20.885 9.416 1.00 45.97 510 SER A N 1
ATOM 3878 C CA . SER A 1 510 ? -5.386 20.214 8.262 1.00 45.97 510 SER A CA 1
ATOM 3879 C C . SER A 1 510 ? -4.960 21.212 7.171 1.00 45.97 510 SER A C 1
ATOM 3881 O O . SER A 1 510 ? -3.880 21.080 6.592 1.00 45.97 510 SER A O 1
ATOM 3883 N N . LYS A 1 511 ? -5.754 22.269 6.948 1.00 50.50 511 LYS A N 1
ATOM 3884 C CA . LYS A 1 511 ? -5.428 23.342 5.995 1.00 50.50 511 LYS A CA 1
ATOM 3885 C C . LYS A 1 511 ? -4.253 24.198 6.483 1.00 50.50 511 LYS A C 1
ATOM 3887 O O . LYS A 1 511 ? -3.347 24.495 5.712 1.00 50.50 511 LYS A O 1
ATOM 3892 N N . ARG A 1 512 ? -4.223 24.539 7.775 1.00 54.09 512 ARG A N 1
ATOM 3893 C CA . ARG A 1 512 ? -3.163 25.358 8.383 1.00 54.09 512 ARG A CA 1
ATOM 3894 C C . ARG A 1 512 ? -1.836 24.614 8.501 1.00 54.09 512 ARG A C 1
ATOM 3896 O O . ARG A 1 512 ? -0.808 25.195 8.196 1.00 54.09 512 ARG A O 1
ATOM 3903 N N . GLU A 1 513 ? -1.846 23.336 8.876 1.00 55.12 513 GLU A N 1
ATOM 3904 C CA . GLU A 1 513 ? -0.630 22.507 8.908 1.00 55.12 513 GLU A CA 1
ATOM 3905 C C . GLU A 1 513 ? -0.012 22.368 7.505 1.00 55.12 513 GLU A C 1
ATOM 3907 O O . GLU A 1 513 ? 1.212 22.404 7.368 1.00 55.12 513 GLU A O 1
ATOM 3912 N N . SER A 1 514 ? -0.846 22.318 6.459 1.00 48.91 514 SER A N 1
ATOM 3913 C CA . SER A 1 514 ? -0.402 22.347 5.058 1.00 48.91 514 SER A CA 1
ATOM 3914 C C . SER A 1 514 ? 0.200 23.709 4.667 1.00 48.91 514 SER A C 1
ATOM 3916 O O . SER A 1 514 ? 1.288 23.753 4.091 1.00 48.91 514 SER A O 1
ATOM 3918 N N . ALA A 1 515 ? -0.432 24.821 5.061 1.00 51.09 515 ALA A N 1
ATOM 3919 C CA . ALA A 1 515 ? 0.074 26.179 4.826 1.00 51.09 515 ALA A CA 1
ATOM 3920 C C . ALA A 1 515 ? 1.366 26.494 5.616 1.00 51.09 515 ALA A C 1
ATOM 3922 O O . ALA A 1 515 ? 2.305 27.080 5.082 1.00 51.09 515 ALA A O 1
ATOM 3923 N N . ASP A 1 516 ? 1.480 26.044 6.868 1.00 55.78 516 ASP A N 1
ATOM 3924 C CA . ASP A 1 516 ? 2.680 26.220 7.697 1.00 55.78 516 ASP A CA 1
ATOM 3925 C C . ASP A 1 516 ? 3.848 25.339 7.217 1.00 55.78 516 ASP A C 1
ATOM 3927 O O . ASP A 1 516 ? 5.020 25.687 7.409 1.00 55.78 516 ASP A O 1
ATOM 3931 N N . LYS A 1 517 ? 3.563 24.189 6.586 1.00 57.59 517 LYS A N 1
ATOM 3932 C CA . LYS A 1 517 ? 4.568 23.371 5.885 1.00 57.59 517 LYS A CA 1
ATOM 3933 C C . LYS A 1 517 ? 5.070 24.096 4.628 1.00 57.59 517 LYS A C 1
ATOM 3935 O O . LYS A 1 517 ? 6.282 24.200 4.445 1.00 57.59 517 LYS A O 1
ATOM 3940 N N . MET A 1 518 ? 4.167 24.694 3.846 1.00 59.72 518 MET A N 1
ATOM 3941 C CA . MET A 1 518 ? 4.485 25.521 2.671 1.00 59.72 518 MET A CA 1
ATOM 3942 C C . MET A 1 518 ? 5.318 26.757 3.035 1.00 59.72 518 MET A C 1
ATOM 3944 O O . MET A 1 518 ? 6.350 27.013 2.417 1.00 59.72 518 MET A O 1
ATOM 3948 N N . LYS A 1 519 ? 4.928 27.494 4.081 1.00 59.59 519 LYS A N 1
ATOM 3949 C CA . LYS A 1 519 ? 5.657 28.667 4.585 1.00 59.59 519 LYS A CA 1
ATOM 3950 C C . LYS A 1 519 ? 7.106 28.331 4.925 1.00 59.59 519 LYS A C 1
ATOM 3952 O O . LYS A 1 519 ? 8.010 29.072 4.545 1.00 59.59 519 LYS A O 1
ATOM 3957 N N . ARG A 1 520 ? 7.333 27.192 5.584 1.00 65.88 520 ARG A N 1
ATOM 3958 C CA . ARG A 1 520 ? 8.679 26.706 5.919 1.00 65.88 520 ARG A CA 1
ATOM 3959 C C . ARG A 1 520 ? 9.484 26.315 4.680 1.00 65.88 520 ARG A C 1
ATOM 3961 O O . ARG A 1 520 ? 10.659 26.663 4.599 1.00 65.88 520 ARG A O 1
ATOM 3968 N N . GLN A 1 521 ? 8.859 25.668 3.696 1.00 59.44 521 GLN A N 1
ATOM 3969 C CA . GLN A 1 521 ? 9.508 25.321 2.426 1.00 59.44 521 GLN A CA 1
ATOM 3970 C C . GLN A 1 521 ? 9.888 26.567 1.609 1.00 59.44 521 GLN A C 1
ATOM 3972 O O . GLN A 1 521 ? 11.023 26.667 1.149 1.00 59.44 521 GLN A O 1
ATOM 3977 N N . LEU A 1 522 ? 8.992 27.554 1.493 1.00 59.62 522 LEU A N 1
ATOM 3978 C CA . LEU A 1 522 ? 9.252 28.806 0.775 1.00 59.62 522 LEU A CA 1
ATOM 3979 C C . LEU A 1 522 ? 10.318 29.660 1.478 1.00 59.62 522 LEU A C 1
ATOM 3981 O O . LEU A 1 522 ? 11.187 30.224 0.818 1.00 59.62 522 LEU A O 1
ATOM 3985 N N . GLN A 1 523 ? 10.296 29.730 2.813 1.00 64.19 523 GLN A N 1
ATOM 3986 C CA . GLN A 1 523 ? 11.325 30.426 3.593 1.00 64.19 523 GLN A CA 1
ATOM 3987 C C . GLN A 1 523 ? 12.698 29.764 3.448 1.00 64.19 523 GLN A C 1
ATOM 3989 O O . GLN A 1 523 ? 13.680 30.469 3.227 1.00 64.19 523 GLN A O 1
ATOM 3994 N N . SER A 1 524 ? 12.765 28.429 3.507 1.00 63.03 524 SER A N 1
ATOM 3995 C CA . SER A 1 524 ? 14.004 27.681 3.271 1.00 63.03 524 SER A CA 1
ATOM 3996 C C . SER A 1 524 ? 14.527 27.890 1.847 1.00 63.03 524 SER A C 1
ATOM 3998 O O . SER A 1 524 ? 15.719 28.102 1.658 1.00 63.03 524 SER A O 1
ATOM 4000 N N . TYR A 1 525 ? 13.640 27.896 0.848 1.00 59.38 525 TYR A N 1
ATOM 4001 C CA . TYR A 1 525 ? 14.003 28.130 -0.550 1.00 59.38 525 TYR A CA 1
ATOM 4002 C C . TYR A 1 525 ? 14.527 29.555 -0.791 1.00 59.38 525 TYR A C 1
ATOM 4004 O O . TYR A 1 525 ? 15.544 29.751 -1.453 1.00 59.38 525 TYR A O 1
ATOM 4012 N N . LEU A 1 526 ? 13.860 30.569 -0.230 1.00 58.91 526 LEU A N 1
ATOM 4013 C CA . LEU A 1 526 ? 14.287 31.963 -0.352 1.00 58.91 526 LEU A CA 1
ATOM 4014 C C . LEU A 1 526 ? 15.552 32.261 0.465 1.00 58.91 526 LEU A C 1
ATOM 4016 O O . LEU A 1 526 ? 16.271 33.196 0.116 1.00 58.91 526 LEU A O 1
ATOM 4020 N N . ALA A 1 527 ? 15.850 31.509 1.529 1.00 64.25 527 ALA A N 1
ATOM 4021 C CA . ALA A 1 527 ? 17.061 31.692 2.332 1.00 64.25 527 ALA A CA 1
ATOM 4022 C C . ALA A 1 527 ? 18.340 31.481 1.501 1.00 64.25 527 ALA A C 1
ATOM 4024 O O . ALA A 1 527 ? 19.231 32.327 1.560 1.00 64.25 527 ALA A O 1
ATOM 4025 N N . ASP A 1 528 ? 18.359 30.459 0.640 1.00 56.16 528 ASP A N 1
ATOM 4026 C CA . ASP A 1 528 ? 19.512 30.088 -0.199 1.00 56.16 528 ASP A CA 1
ATOM 4027 C C . ASP A 1 528 ? 19.716 30.971 -1.442 1.00 56.16 528 ASP A C 1
ATOM 4029 O O . ASP A 1 528 ? 20.749 30.900 -2.112 1.00 56.16 528 ASP A O 1
ATOM 4033 N N . LYS A 1 529 ? 18.756 31.841 -1.780 1.00 56.50 529 LYS A N 1
ATOM 4034 C CA . LYS A 1 529 ? 18.866 32.740 -2.941 1.00 56.50 529 LYS A CA 1
ATOM 4035 C C . LYS A 1 529 ? 19.434 34.105 -2.528 1.00 56.50 529 LYS A C 1
ATOM 4037 O O . LYS A 1 529 ? 18.963 34.719 -1.566 1.00 56.50 529 LYS A O 1
ATOM 4042 N N . ARG A 1 530 ? 20.409 34.633 -3.285 1.00 55.56 530 ARG A N 1
ATOM 4043 C CA . ARG A 1 530 ? 21.022 35.972 -3.092 1.00 55.56 530 ARG A CA 1
ATOM 4044 C C . ARG A 1 530 ? 20.096 37.112 -3.558 1.00 55.56 530 ARG A C 1
ATOM 4046 O O . ARG A 1 530 ? 20.448 37.899 -4.423 1.00 55.56 530 ARG A O 1
ATOM 4053 N N . ILE A 1 531 ? 18.883 37.164 -3.010 1.00 60.31 531 ILE A N 1
ATOM 4054 C CA . ILE A 1 531 ? 17.856 38.173 -3.311 1.00 60.31 531 ILE A CA 1
ATOM 4055 C C . ILE A 1 531 ? 17.809 39.202 -2.160 1.00 60.31 531 ILE A C 1
ATOM 4057 O O . ILE A 1 531 ? 17.923 38.796 -0.998 1.00 60.31 531 ILE A O 1
ATOM 4061 N N . PRO A 1 532 ? 17.610 40.510 -2.413 1.00 60.03 532 PRO A N 1
ATOM 4062 C CA . PRO A 1 532 ? 17.438 41.502 -1.352 1.00 60.03 532 PRO A CA 1
ATOM 4063 C C . PRO A 1 532 ? 16.278 41.154 -0.407 1.00 60.03 532 PRO A C 1
ATOM 4065 O O . PRO A 1 532 ? 15.198 40.738 -0.835 1.00 60.03 532 PRO A O 1
ATOM 4068 N N . SER A 1 533 ? 16.472 41.360 0.896 1.00 54.22 533 SER A N 1
ATOM 4069 C CA . SER A 1 533 ? 15.516 40.985 1.952 1.00 54.22 533 SER A CA 1
ATOM 4070 C C . SER A 1 533 ? 14.133 41.634 1.789 1.00 54.22 533 SER A C 1
ATOM 4072 O O . SER A 1 533 ? 13.115 40.980 2.028 1.00 54.22 533 SER A O 1
ATOM 4074 N N . LYS A 1 534 ? 14.069 42.878 1.292 1.00 54.38 534 LYS A N 1
ATOM 4075 C CA . LYS A 1 534 ? 12.802 43.558 0.959 1.00 54.38 534 LYS A CA 1
ATOM 4076 C C . LYS A 1 534 ? 12.018 42.835 -0.148 1.00 54.38 534 LYS A C 1
ATOM 4078 O O . LYS A 1 534 ? 10.798 42.720 -0.044 1.00 54.38 534 LYS A O 1
ATOM 4083 N N . LEU A 1 535 ? 12.700 42.304 -1.167 1.00 54.03 535 LEU A N 1
ATOM 4084 C CA . LEU A 1 535 ? 12.067 41.589 -2.280 1.00 54.03 535 LEU A CA 1
ATOM 4085 C C . LEU A 1 535 ? 11.658 40.166 -1.875 1.00 54.03 535 LEU A C 1
ATOM 4087 O O . LEU A 1 535 ? 10.560 39.737 -2.216 1.00 54.03 535 LEU A O 1
ATOM 4091 N N . LYS A 1 536 ? 12.461 39.479 -1.045 1.00 61.03 536 LYS A N 1
ATOM 4092 C CA . LYS A 1 536 ? 12.070 38.196 -0.424 1.00 61.03 536 LYS A CA 1
ATOM 4093 C C . LYS A 1 536 ? 10.746 38.319 0.334 1.00 61.03 536 LYS A C 1
ATOM 4095 O O . LYS A 1 536 ? 9.871 37.475 0.172 1.00 61.03 536 LYS A O 1
ATOM 4100 N N . ASN A 1 537 ? 10.570 39.399 1.098 1.00 58.72 537 ASN A N 1
ATOM 4101 C CA . ASN A 1 537 ? 9.329 39.660 1.831 1.00 58.72 537 ASN A CA 1
ATOM 4102 C C . ASN A 1 537 ? 8.134 39.959 0.912 1.00 58.72 537 ASN A C 1
ATOM 4104 O O . ASN A 1 537 ? 7.018 39.547 1.225 1.00 58.72 537 ASN A O 1
ATOM 4108 N N . LYS A 1 538 ? 8.342 40.645 -0.220 1.00 55.84 538 LYS A N 1
ATOM 4109 C CA . LYS A 1 538 ? 7.275 40.896 -1.204 1.00 55.84 538 LYS A CA 1
ATOM 4110 C C . LYS A 1 538 ? 6.860 39.618 -1.942 1.00 55.84 538 LYS A C 1
ATOM 4112 O O . LYS A 1 538 ? 5.669 39.348 -2.037 1.00 55.84 538 LYS A O 1
ATOM 4117 N N . VAL A 1 539 ? 7.820 38.790 -2.366 1.00 58.81 539 VAL A N 1
ATOM 4118 C CA . VAL A 1 539 ? 7.555 37.465 -2.964 1.00 58.81 539 VAL A CA 1
ATOM 4119 C C . VAL A 1 539 ? 6.815 36.571 -1.972 1.00 58.81 539 VAL A C 1
ATOM 4121 O O . VAL A 1 539 ? 5.812 35.958 -2.320 1.00 58.81 539 VAL A O 1
ATOM 4124 N N . PHE A 1 540 ? 7.259 36.551 -0.716 1.00 61.03 540 PHE A N 1
ATOM 4125 C CA . PHE A 1 540 ? 6.595 35.803 0.344 1.00 61.03 540 PHE A CA 1
ATOM 4126 C C . PHE A 1 540 ? 5.121 36.219 0.504 1.00 61.03 540 PHE A C 1
ATOM 4128 O O . PHE A 1 540 ? 4.246 35.359 0.489 1.00 61.03 540 PHE A O 1
ATOM 4135 N N . LYS A 1 541 ? 4.834 37.528 0.576 1.00 60.66 541 LYS A N 1
ATOM 4136 C CA . LYS A 1 541 ? 3.458 38.051 0.670 1.00 60.66 541 LYS A CA 1
ATOM 4137 C C . LYS A 1 541 ? 2.603 37.734 -0.561 1.00 60.66 541 LYS A C 1
ATOM 4139 O O . LYS A 1 541 ? 1.424 37.443 -0.409 1.00 60.66 541 LYS A O 1
ATOM 4144 N N . TYR A 1 542 ? 3.183 37.773 -1.760 1.00 61.34 542 TYR A N 1
ATOM 4145 C CA . TYR A 1 542 ? 2.475 37.460 -3.004 1.00 61.34 542 TYR A CA 1
ATOM 4146 C C . TYR A 1 542 ? 1.977 36.005 -3.035 1.00 61.34 542 TYR A C 1
ATOM 4148 O O . TYR A 1 542 ? 0.814 35.758 -3.349 1.00 61.34 542 TYR A O 1
ATOM 4156 N N . PHE A 1 543 ? 2.827 35.041 -2.661 1.00 60.34 543 PHE A N 1
ATOM 4157 C CA . PHE A 1 543 ? 2.440 33.624 -2.631 1.00 60.34 543 PHE A CA 1
ATOM 4158 C C . PHE A 1 543 ? 1.466 33.290 -1.496 1.00 60.34 543 PHE A C 1
ATOM 4160 O O . PHE A 1 543 ? 0.552 32.498 -1.710 1.00 60.34 543 PHE A O 1
ATOM 4167 N N . ASP A 1 544 ? 1.630 33.920 -0.328 1.00 59.62 544 ASP A N 1
ATOM 4168 C CA . ASP A 1 544 ? 0.713 33.786 0.815 1.00 59.62 544 ASP A CA 1
ATOM 4169 C C . ASP A 1 544 ? -0.702 34.295 0.470 1.00 59.62 544 ASP A C 1
ATOM 4171 O O . ASP A 1 544 ? -1.699 33.729 0.910 1.00 59.62 544 ASP A O 1
ATOM 4175 N N . PHE A 1 545 ? -0.799 35.332 -0.373 1.00 56.41 545 PHE A N 1
ATOM 4176 C CA . PHE A 1 545 ? -2.070 35.939 -0.771 1.00 56.41 545 PHE A CA 1
ATOM 4177 C C . PHE A 1 545 ? -2.771 35.217 -1.934 1.00 56.41 545 PHE A C 1
ATOM 4179 O O . PHE A 1 545 ? -3.981 35.005 -1.884 1.00 56.41 545 PHE A O 1
ATOM 4186 N N . HIS A 1 546 ? -2.043 34.834 -2.988 1.00 51.53 546 HIS A N 1
ATOM 4187 C CA . HIS A 1 546 ? -2.667 34.318 -4.214 1.00 51.53 546 HIS A CA 1
ATOM 4188 C C . HIS A 1 546 ? -2.894 32.806 -4.241 1.00 51.53 546 HIS A C 1
ATOM 4190 O O . HIS A 1 546 ? -3.710 32.340 -5.037 1.00 51.53 546 HIS A O 1
ATOM 4196 N N . TYR A 1 547 ? -2.214 32.034 -3.389 1.00 53.88 547 TYR A N 1
ATOM 4197 C CA . TYR A 1 547 ? -2.247 30.573 -3.470 1.00 53.88 547 TYR A CA 1
ATOM 4198 C C . TYR A 1 547 ? -2.480 29.863 -2.120 1.00 53.88 547 TYR A C 1
ATOM 4200 O O . TYR A 1 547 ? -1.700 28.987 -1.747 1.00 53.88 547 TYR A O 1
ATOM 4208 N N . PRO A 1 548 ? -3.566 30.178 -1.386 1.00 50.56 548 PRO A N 1
ATOM 4209 C CA . PRO A 1 548 ? -3.795 29.638 -0.043 1.00 50.56 548 PRO A CA 1
ATOM 4210 C C . PRO A 1 548 ? -4.215 28.152 0.016 1.00 50.56 548 PRO A C 1
ATOM 4212 O O . PRO A 1 548 ? -4.171 27.566 1.096 1.00 50.56 548 PRO A O 1
ATOM 4215 N N . GLU A 1 549 ? -4.636 27.521 -1.092 1.00 44.91 549 GLU A N 1
ATOM 4216 C CA . GLU A 1 549 ? -5.307 26.199 -1.059 1.00 44.91 549 GLU A CA 1
ATOM 4217 C C . GLU A 1 549 ? -4.790 25.143 -2.061 1.00 44.91 549 GLU A C 1
ATOM 4219 O O . GLU A 1 549 ? -5.483 24.171 -2.353 1.00 44.91 549 GLU A O 1
ATOM 4224 N N . THR A 1 550 ? -3.584 25.281 -2.611 1.00 39.19 550 THR A N 1
ATOM 4225 C CA . THR A 1 550 ? -3.095 24.376 -3.673 1.00 39.19 550 THR A CA 1
ATOM 4226 C C . THR A 1 550 ? -1.735 23.771 -3.323 1.00 39.19 550 THR A C 1
ATOM 4228 O O . THR A 1 550 ? -0.840 24.456 -2.841 1.00 39.19 550 THR A O 1
ATOM 4231 N N . TYR A 1 551 ? -1.588 22.457 -3.523 1.00 38.38 551 TYR A N 1
ATOM 4232 C CA . TYR A 1 551 ? -0.303 21.759 -3.407 1.00 38.38 551 TYR A CA 1
ATOM 4233 C C . TYR A 1 551 ? 0.586 22.166 -4.587 1.00 38.38 551 TYR A C 1
ATOM 4235 O O . TYR A 1 551 ? 0.185 21.991 -5.736 1.00 38.38 551 TYR A O 1
ATOM 4243 N N . TYR A 1 552 ? 1.788 22.680 -4.316 1.00 48.62 552 TYR A N 1
ATOM 4244 C CA . TYR A 1 552 ? 2.728 23.083 -5.366 1.00 48.62 552 TYR A CA 1
ATOM 4245 C C . TYR A 1 552 ? 3.973 22.199 -5.393 1.00 48.62 552 TYR A C 1
ATOM 4247 O O . TYR A 1 552 ? 4.649 22.018 -4.382 1.00 48.62 552 TYR A O 1
ATOM 4255 N N . GLU A 1 553 ? 4.304 21.699 -6.585 1.00 45.94 553 GLU A N 1
ATOM 4256 C CA . GLU A 1 553 ? 5.648 21.225 -6.927 1.00 45.94 553 GLU A CA 1
ATOM 4257 C C . GLU A 1 553 ? 6.622 22.412 -7.043 1.00 45.94 553 GLU A C 1
ATOM 4259 O O . GLU A 1 553 ? 6.248 23.505 -7.473 1.00 45.94 553 GLU A O 1
ATOM 4264 N N . GLN A 1 554 ? 7.894 22.197 -6.700 1.00 44.88 554 GLN A N 1
ATOM 4265 C CA . GLN A 1 554 ? 8.955 23.216 -6.731 1.00 44.88 554 GLN A CA 1
ATOM 4266 C C . GLN A 1 554 ? 9.088 23.914 -8.103 1.00 44.88 554 GLN A C 1
ATOM 4268 O O . GLN A 1 554 ? 9.318 25.122 -8.169 1.00 44.88 554 GLN A O 1
ATOM 4273 N N . SER A 1 555 ? 8.842 23.182 -9.192 1.00 49.53 555 SER A N 1
ATOM 4274 C CA . SER A 1 555 ? 8.831 23.677 -10.575 1.00 49.53 555 SER A CA 1
ATOM 4275 C C . SER A 1 555 ? 7.749 24.737 -10.838 1.00 49.53 555 SER A C 1
ATOM 4277 O O . SER A 1 555 ? 7.961 25.656 -11.633 1.00 49.53 555 SER A O 1
ATOM 4279 N N . HIS A 1 556 ? 6.603 24.659 -10.152 1.00 52.41 556 HIS A N 1
ATOM 4280 C CA . HIS A 1 556 ? 5.546 25.668 -10.230 1.00 52.41 556 HIS A CA 1
ATOM 4281 C C . HIS A 1 556 ? 5.930 26.949 -9.494 1.00 52.41 556 HIS A C 1
ATOM 4283 O O . HIS A 1 556 ? 5.668 28.033 -10.008 1.00 52.41 556 HIS A O 1
ATOM 4289 N N . VAL A 1 557 ? 6.590 26.842 -8.337 1.00 49.94 557 VAL A N 1
ATOM 4290 C CA . VAL A 1 557 ? 7.100 28.005 -7.592 1.00 49.94 557 VAL A CA 1
ATOM 4291 C C . VAL A 1 557 ? 8.183 28.717 -8.404 1.00 49.94 557 VAL A C 1
ATOM 4293 O O . VAL A 1 557 ? 8.157 29.937 -8.520 1.00 49.94 557 VAL A O 1
ATOM 4296 N N . GLU A 1 558 ? 9.082 27.971 -9.046 1.00 51.94 558 GLU A N 1
ATOM 4297 C CA . GLU A 1 558 ? 10.116 28.522 -9.930 1.00 51.94 558 GLU A CA 1
ATOM 4298 C C . GLU A 1 558 ? 9.521 29.196 -11.176 1.00 51.94 558 GLU A C 1
ATOM 4300 O O . GLU A 1 558 ? 9.879 30.337 -11.477 1.00 51.94 558 GLU A O 1
ATOM 4305 N N . LYS A 1 559 ? 8.549 28.562 -11.852 1.00 53.56 559 LYS A N 1
ATOM 4306 C CA . LYS A 1 559 ? 7.811 29.179 -12.970 1.00 53.56 559 LYS A CA 1
ATOM 4307 C C . LYS A 1 559 ? 6.998 30.396 -12.544 1.00 53.56 559 LYS A C 1
ATOM 4309 O O . LYS A 1 559 ? 6.894 31.330 -13.328 1.00 53.56 559 LYS A O 1
ATOM 4314 N N . ALA A 1 560 ? 6.423 30.405 -11.344 1.00 51.06 560 ALA A N 1
ATOM 4315 C CA . ALA A 1 560 ? 5.621 31.514 -10.836 1.00 51.06 560 ALA A CA 1
ATOM 4316 C C . ALA A 1 560 ? 6.482 32.685 -10.342 1.00 51.06 560 ALA A C 1
ATOM 4318 O O . ALA A 1 560 ? 6.103 33.826 -10.569 1.00 51.06 560 ALA A O 1
ATOM 4319 N N . ILE A 1 561 ? 7.653 32.431 -9.743 1.00 52.84 561 ILE A N 1
ATOM 4320 C CA . ILE A 1 561 ? 8.661 33.463 -9.437 1.00 52.84 561 ILE A CA 1
ATOM 4321 C C . ILE A 1 561 ? 9.236 34.033 -10.737 1.00 52.84 561 ILE A C 1
ATOM 4323 O O . ILE A 1 561 ? 9.374 35.242 -10.867 1.00 52.84 561 ILE A O 1
ATOM 4327 N N . SER A 1 562 ? 9.522 33.176 -11.722 1.00 55.62 562 SER A N 1
ATOM 4328 C CA . SER A 1 562 ? 9.937 33.601 -13.061 1.00 55.62 562 SER A CA 1
ATOM 4329 C C . SER A 1 562 ? 8.852 34.427 -13.744 1.00 55.62 562 SER A C 1
ATOM 4331 O O . SER A 1 562 ? 9.182 35.482 -14.262 1.00 55.62 562 SER A O 1
ATOM 4333 N N . LYS A 1 563 ? 7.577 34.006 -13.700 1.00 48.25 563 LYS A N 1
ATOM 4334 C CA . LYS A 1 563 ? 6.438 34.758 -14.247 1.00 48.25 563 LYS A CA 1
ATOM 4335 C C . LYS A 1 563 ? 6.197 36.063 -13.513 1.00 48.25 563 LYS A C 1
ATOM 4337 O O . LYS A 1 563 ? 5.932 37.035 -14.187 1.00 48.25 563 LYS A O 1
ATOM 4342 N N . SER A 1 564 ? 6.283 36.115 -12.186 1.00 48.97 564 SER A N 1
ATOM 4343 C CA . SER A 1 564 ? 6.074 37.359 -11.438 1.00 48.97 564 SER A CA 1
ATOM 4344 C C . SER A 1 564 ? 7.223 38.342 -11.649 1.00 48.97 564 SER A C 1
ATOM 4346 O O . SER A 1 564 ? 6.964 39.522 -11.845 1.00 48.97 564 SER A O 1
ATOM 4348 N N . LEU A 1 565 ? 8.470 37.864 -11.740 1.00 50.94 565 LEU A N 1
ATOM 4349 C CA . LEU A 1 565 ? 9.613 38.670 -12.184 1.00 50.94 565 LEU A CA 1
ATOM 4350 C C . LEU A 1 565 ? 9.475 39.112 -13.652 1.00 50.94 565 LEU A C 1
ATOM 4352 O O . LEU A 1 565 ? 9.758 40.266 -13.951 1.00 50.94 565 LEU A O 1
ATOM 4356 N N . LEU A 1 566 ? 8.999 38.239 -14.553 1.00 42.25 566 LEU A N 1
ATOM 4357 C CA . LEU A 1 566 ? 8.705 38.578 -15.955 1.00 42.25 566 LEU A CA 1
ATOM 4358 C C . LEU A 1 566 ? 7.567 39.594 -16.056 1.00 42.25 566 LEU A C 1
ATOM 4360 O O . LEU A 1 566 ? 7.626 40.494 -16.872 1.00 42.25 566 LEU A O 1
ATOM 4364 N N . GLN A 1 567 ? 6.526 39.457 -15.245 1.00 42.03 567 GLN A N 1
ATOM 4365 C CA . GLN A 1 567 ? 5.338 40.304 -15.279 1.00 42.03 567 GLN A CA 1
ATOM 4366 C C . GLN A 1 567 ? 5.629 41.675 -14.658 1.00 42.03 567 GLN A C 1
ATOM 4368 O O . GLN A 1 567 ? 5.124 42.677 -15.144 1.00 42.03 567 GLN A O 1
ATOM 4373 N N . MET A 1 568 ? 6.557 41.738 -13.695 1.00 44.44 568 MET A N 1
ATOM 4374 C CA . MET A 1 568 ? 7.200 42.982 -13.256 1.00 44.44 568 MET A CA 1
ATOM 4375 C C . MET A 1 568 ? 8.121 43.607 -14.323 1.00 44.44 568 MET A C 1
ATOM 4377 O O . MET A 1 568 ? 8.413 44.794 -14.225 1.00 44.44 568 MET A O 1
ATOM 4381 N N . ALA A 1 569 ? 8.583 42.836 -15.316 1.00 39.97 569 ALA A N 1
ATOM 4382 C CA . ALA A 1 569 ? 9.482 43.290 -16.383 1.00 39.97 569 ALA A CA 1
ATOM 4383 C C . ALA A 1 569 ? 8.787 43.565 -17.736 1.00 39.97 569 ALA A C 1
ATOM 4385 O O . ALA A 1 569 ? 9.406 44.168 -18.607 1.00 39.97 569 ALA A O 1
ATOM 4386 N N . ILE A 1 570 ? 7.544 43.106 -17.945 1.00 36.78 570 ILE A N 1
ATOM 4387 C CA . ILE A 1 570 ? 6.883 43.062 -19.268 1.00 36.78 570 ILE A CA 1
ATOM 4388 C C . ILE A 1 570 ? 5.652 43.980 -19.384 1.00 36.78 570 ILE A C 1
ATOM 4390 O O . ILE A 1 570 ? 5.220 44.246 -20.503 1.00 36.78 570 ILE A O 1
ATOM 4394 N N . GLU A 1 571 ? 5.092 44.535 -18.304 1.00 35.12 571 GLU A N 1
ATOM 4395 C CA . GLU A 1 571 ? 4.059 45.574 -18.478 1.00 35.12 571 GLU A CA 1
ATOM 4396 C C . GLU A 1 571 ? 4.713 46.907 -18.914 1.00 35.12 571 GLU A C 1
ATOM 4398 O O . GLU A 1 571 ? 5.603 47.398 -18.218 1.00 35.12 571 GLU A O 1
ATOM 4403 N N . PRO A 1 572 ? 4.371 47.477 -20.090 1.00 38.41 572 PRO A N 1
ATOM 4404 C CA . PRO A 1 572 ? 5.334 48.250 -20.875 1.00 38.41 572 PRO A CA 1
ATOM 4405 C C . PRO A 1 572 ? 5.556 49.673 -20.347 1.00 38.41 572 PRO A C 1
ATOM 4407 O O . PRO A 1 572 ? 4.620 50.461 -20.220 1.00 38.41 572 PRO A O 1
ATOM 4410 N N . CYS A 1 573 ? 6.826 50.044 -20.164 1.00 33.38 573 CYS A N 1
ATOM 4411 C CA . CYS A 1 573 ? 7.295 51.403 -20.435 1.00 33.38 573 CYS A CA 1
ATOM 4412 C C . CYS A 1 573 ? 7.523 51.497 -21.953 1.00 33.38 573 CYS A C 1
ATOM 4414 O O . CYS A 1 573 ? 8.428 50.853 -22.476 1.00 33.38 573 CYS A O 1
ATOM 4416 N N . GLU A 1 574 ? 6.720 52.279 -22.672 1.00 37.03 574 GLU A N 1
ATOM 4417 C CA . GLU A 1 574 ? 6.783 52.439 -24.139 1.00 37.03 574 GLU A CA 1
ATOM 4418 C C . GLU A 1 574 ? 8.043 53.160 -24.681 1.00 37.03 574 GLU A C 1
ATOM 4420 O O . GLU A 1 574 ? 8.045 53.626 -25.815 1.00 37.03 574 GLU A O 1
ATOM 4425 N N . THR A 1 575 ? 9.148 53.254 -23.936 1.00 38.28 575 THR A N 1
ATOM 4426 C CA . THR A 1 575 ? 10.269 54.136 -24.324 1.00 38.28 575 THR A CA 1
ATOM 4427 C C . THR A 1 575 ? 11.674 53.547 -24.330 1.00 38.28 575 THR A C 1
ATOM 4429 O O . THR A 1 575 ? 12.613 54.304 -24.548 1.00 38.28 575 THR A O 1
ATOM 4432 N N . PHE A 1 576 ? 11.874 52.232 -24.206 1.00 37.25 576 PHE A N 1
ATOM 4433 C CA . PHE A 1 576 ? 13.228 51.672 -24.349 1.00 37.25 576 PHE A CA 1
ATOM 4434 C C . PHE A 1 576 ? 13.269 50.402 -25.205 1.00 37.25 576 PHE A C 1
ATOM 4436 O O . PHE A 1 576 ? 13.113 49.284 -24.723 1.00 37.25 576 PHE A O 1
ATOM 4443 N N . CYS A 1 577 ? 13.531 50.588 -26.502 1.00 37.22 577 CYS A N 1
ATOM 4444 C CA . CYS A 1 577 ? 14.065 49.535 -27.363 1.00 37.22 577 CYS A CA 1
ATOM 4445 C C . CYS A 1 577 ? 15.556 49.380 -27.047 1.00 37.22 577 CYS A C 1
ATOM 4447 O O . CYS A 1 577 ? 16.363 50.175 -27.524 1.00 37.22 577 CYS A O 1
ATOM 4449 N N . LEU A 1 578 ? 15.916 48.396 -26.226 1.00 40.59 578 LEU A N 1
ATOM 4450 C CA . LEU A 1 578 ? 17.314 48.082 -25.929 1.00 40.59 578 LEU A CA 1
ATOM 4451 C C . LEU A 1 578 ? 17.744 46.826 -26.688 1.00 40.59 578 LEU A C 1
ATOM 4453 O O . LEU A 1 578 ? 17.028 45.820 -26.727 1.00 40.59 578 LEU A O 1
ATOM 4457 N N . ASN A 1 579 ? 18.916 46.905 -27.314 1.00 41.66 579 ASN A N 1
ATOM 4458 C CA . ASN A 1 579 ? 19.477 45.819 -28.105 1.00 41.66 579 ASN A CA 1
ATOM 4459 C C . ASN A 1 579 ? 20.165 44.795 -27.189 1.00 41.66 579 ASN A C 1
ATOM 4461 O O . ASN A 1 579 ? 20.390 45.015 -26.002 1.00 41.66 579 ASN A O 1
ATOM 4465 N N . ARG A 1 580 ? 20.499 43.627 -27.747 1.00 38.78 580 ARG A N 1
ATOM 4466 C CA . ARG A 1 580 ? 20.943 42.432 -27.004 1.00 38.78 580 ARG A CA 1
ATOM 4467 C C . ARG A 1 580 ? 22.208 42.627 -26.147 1.00 38.78 580 ARG A C 1
ATOM 4469 O O . ARG A 1 580 ? 22.433 41.826 -25.245 1.00 38.78 580 ARG A O 1
ATOM 4476 N N . GLU A 1 581 ? 23.008 43.656 -26.415 1.00 40.88 581 GLU A N 1
ATOM 4477 C CA . GLU A 1 581 ? 24.194 44.003 -25.618 1.00 40.88 581 GLU A CA 1
ATOM 4478 C C . GLU A 1 581 ? 23.831 44.783 -24.341 1.00 40.88 581 GLU A C 1
ATOM 4480 O O . GLU A 1 581 ? 24.379 44.488 -23.281 1.00 40.88 581 GLU A O 1
ATOM 4485 N N . ASP A 1 582 ? 22.806 45.640 -24.379 1.00 41.09 582 ASP A N 1
ATOM 4486 C CA . ASP A 1 582 ? 22.318 46.388 -23.208 1.00 41.09 582 ASP A CA 1
ATOM 4487 C C . ASP A 1 582 ? 21.628 45.469 -22.183 1.00 41.09 582 ASP A C 1
ATOM 4489 O O . ASP A 1 582 ? 21.685 45.687 -20.974 1.00 41.09 582 ASP A O 1
ATOM 4493 N N . PHE A 1 583 ? 21.022 44.371 -22.647 1.00 41.66 583 PHE A N 1
ATOM 4494 C CA . PHE A 1 583 ? 20.387 43.371 -21.779 1.00 41.66 583 PHE A CA 1
ATOM 4495 C C . PHE A 1 583 ? 21.391 42.671 -20.846 1.00 41.66 583 PHE A C 1
ATOM 4497 O O . PHE A 1 583 ? 21.016 42.206 -19.771 1.00 41.66 583 PHE A O 1
ATOM 4504 N N . MET A 1 584 ? 22.670 42.605 -21.232 1.00 37.00 584 MET A N 1
ATOM 4505 C CA . MET A 1 584 ? 23.730 42.022 -20.404 1.00 37.00 584 MET A CA 1
ATOM 4506 C C . MET A 1 584 ? 24.254 43.006 -19.346 1.00 37.00 584 MET A C 1
ATOM 4508 O O . MET A 1 584 ? 24.707 42.572 -18.287 1.00 37.00 584 MET A O 1
ATOM 4512 N N . GLU A 1 585 ? 24.129 44.318 -19.571 1.00 38.19 585 GLU A N 1
ATOM 4513 C CA . GLU A 1 585 ? 24.447 45.355 -18.577 1.00 38.19 585 GLU A CA 1
ATOM 4514 C C . GLU A 1 585 ? 23.341 45.508 -17.513 1.00 38.19 585 GLU A C 1
ATOM 4516 O O . GLU A 1 585 ? 23.615 45.814 -16.349 1.00 38.19 585 GLU A O 1
ATOM 4521 N N . VAL A 1 586 ? 22.094 45.171 -17.867 1.00 42.81 586 VAL A N 1
ATOM 4522 C CA . VAL A 1 586 ? 20.926 45.068 -16.966 1.00 42.81 586 VAL A CA 1
ATOM 4523 C C . VAL A 1 586 ? 20.989 43.812 -16.072 1.00 42.81 586 VAL A C 1
ATOM 4525 O O . VAL A 1 586 ? 20.022 43.445 -15.420 1.00 42.81 586 VAL A O 1
ATOM 4528 N N . VAL A 1 587 ? 22.120 43.114 -15.961 1.00 41.69 587 VAL A N 1
ATOM 4529 C CA . VAL A 1 587 ? 22.287 42.009 -14.987 1.00 41.69 587 VAL A CA 1
ATOM 4530 C C . VAL A 1 587 ? 23.363 42.326 -13.942 1.00 41.69 587 VAL A C 1
ATOM 4532 O O . VAL A 1 587 ? 23.501 41.600 -12.956 1.00 41.69 587 VAL A O 1
ATOM 4535 N N . HIS A 1 588 ? 24.075 43.450 -14.084 1.00 41.66 588 HIS A N 1
ATOM 4536 C CA . HIS A 1 588 ? 25.069 43.880 -13.104 1.00 41.66 588 HIS A CA 1
ATOM 4537 C C . HIS A 1 588 ? 24.453 44.824 -12.044 1.00 41.66 588 HIS A C 1
ATOM 4539 O O . HIS A 1 588 ? 23.922 45.871 -12.413 1.00 41.66 588 HIS A O 1
ATOM 4545 N N . PRO A 1 589 ? 24.537 44.509 -10.732 1.00 44.62 589 PRO A N 1
ATOM 4546 C CA . PRO A 1 589 ? 23.872 45.272 -9.659 1.00 44.62 589 PRO A CA 1
ATOM 4547 C C . PRO A 1 589 ? 24.353 46.718 -9.457 1.00 44.62 589 PRO A C 1
ATOM 4549 O O . PRO A 1 589 ? 23.691 47.482 -8.757 1.00 44.62 589 PRO A O 1
ATOM 4552 N N . ASP A 1 590 ? 25.494 47.078 -10.047 1.00 44.66 590 ASP A N 1
ATOM 4553 C CA . ASP A 1 590 ? 26.161 48.372 -9.863 1.00 44.66 590 ASP A CA 1
ATOM 4554 C C . ASP A 1 590 ? 26.058 49.283 -11.100 1.00 44.66 590 ASP A C 1
ATOM 4556 O O . ASP A 1 590 ? 26.694 50.336 -11.141 1.00 44.66 590 ASP A O 1
ATOM 4560 N N . SER A 1 591 ? 25.281 48.906 -12.127 1.00 48.00 591 SER A N 1
ATOM 4561 C CA . SER A 1 591 ? 25.117 49.769 -13.301 1.00 48.00 591 SER A CA 1
ATOM 4562 C C . SER A 1 591 ? 24.189 50.947 -12.982 1.00 48.00 591 SER A C 1
ATOM 4564 O O . SER A 1 591 ? 23.135 50.799 -12.355 1.00 48.00 591 SER A O 1
ATOM 4566 N N . ALA A 1 592 ? 24.579 52.145 -13.426 1.00 49.66 592 ALA A N 1
ATOM 4567 C CA . ALA A 1 592 ? 23.796 53.366 -13.227 1.00 49.66 592 ALA A CA 1
ATOM 4568 C C . ALA A 1 592 ? 22.381 53.249 -13.827 1.00 49.66 592 ALA A C 1
ATOM 4570 O O . ALA A 1 592 ? 21.427 53.822 -13.304 1.00 49.66 592 ALA A O 1
ATOM 4571 N N . LEU A 1 593 ? 22.234 52.446 -14.886 1.00 45.41 593 LEU A N 1
ATOM 4572 C CA . LEU A 1 593 ? 20.953 52.147 -15.517 1.00 45.41 593 LEU A CA 1
ATOM 4573 C C . LEU A 1 593 ? 20.034 51.336 -14.585 1.00 45.41 593 LEU A C 1
ATOM 4575 O O . LEU A 1 593 ? 18.855 51.659 -14.464 1.00 45.41 593 LEU A O 1
ATOM 4579 N N . TRP A 1 594 ? 20.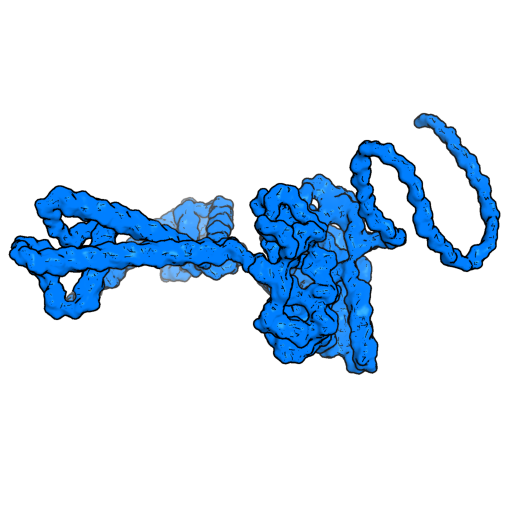570 50.351 -13.852 1.00 47.19 594 TRP A N 1
ATOM 4580 C CA . TRP A 1 594 ? 19.807 49.576 -12.865 1.00 47.19 594 TRP A CA 1
ATOM 4581 C C . TRP A 1 594 ? 19.348 50.425 -11.683 1.00 47.19 594 TRP A C 1
ATOM 4583 O O . TRP A 1 594 ? 18.204 50.312 -11.244 1.00 47.19 594 TRP A O 1
ATOM 4593 N N . GLN A 1 595 ? 20.221 51.294 -11.171 1.00 50.25 595 GLN A N 1
ATOM 4594 C CA . GLN A 1 595 ? 19.858 52.170 -10.058 1.00 50.25 595 GLN A CA 1
ATOM 4595 C C . GLN A 1 595 ? 18.787 53.190 -10.457 1.00 50.25 595 GLN A C 1
ATOM 4597 O O . GLN A 1 595 ? 17.872 53.437 -9.673 1.00 50.25 595 GLN A O 1
ATOM 4602 N N . ASN A 1 596 ? 18.833 53.701 -11.690 1.00 50.22 596 ASN A N 1
ATOM 4603 C CA . ASN A 1 596 ? 17.800 54.594 -12.213 1.00 50.22 596 ASN A CA 1
ATOM 4604 C C . ASN A 1 596 ? 16.455 53.876 -12.401 1.00 50.22 596 ASN A C 1
ATOM 4606 O O . ASN A 1 596 ? 15.434 54.389 -11.953 1.00 50.22 596 ASN A O 1
ATOM 4610 N N . ILE A 1 597 ? 16.449 52.657 -12.955 1.00 49.81 597 ILE A N 1
ATOM 4611 C CA . ILE A 1 597 ? 15.224 51.850 -13.108 1.00 49.81 597 ILE A CA 1
ATOM 4612 C C . ILE A 1 597 ? 14.627 51.485 -11.738 1.00 49.81 597 ILE A C 1
ATOM 4614 O O . ILE A 1 597 ? 13.411 51.547 -11.551 1.00 49.81 597 ILE A O 1
ATOM 4618 N N . ALA A 1 598 ? 15.465 51.140 -10.756 1.00 47.72 598 ALA A N 1
ATOM 4619 C CA . ALA A 1 598 ? 15.019 50.827 -9.401 1.00 47.72 598 ALA A CA 1
ATOM 4620 C C . ALA A 1 598 ? 14.430 52.053 -8.680 1.00 47.72 598 ALA A C 1
ATOM 4622 O O . ALA A 1 598 ? 13.377 51.939 -8.052 1.00 47.72 598 ALA A O 1
ATOM 4623 N N . ALA A 1 599 ? 15.067 53.220 -8.807 1.00 51.84 599 ALA A N 1
ATOM 4624 C CA . ALA A 1 599 ? 14.578 54.469 -8.227 1.00 51.84 599 ALA A CA 1
ATOM 4625 C C . ALA A 1 599 ? 13.258 54.925 -8.872 1.00 51.84 599 ALA A C 1
ATOM 4627 O O . ALA A 1 599 ? 12.336 55.355 -8.179 1.00 51.84 599 ALA A O 1
ATOM 4628 N N . GLU A 1 600 ? 13.127 54.778 -10.191 1.00 48.12 600 GLU A N 1
ATOM 4629 C CA . GLU A 1 600 ? 11.916 55.143 -10.928 1.00 48.12 600 GLU A CA 1
ATOM 4630 C C . GLU A 1 600 ? 10.748 54.187 -10.623 1.00 48.12 600 GLU A C 1
ATOM 4632 O O . GLU A 1 600 ? 9.604 54.624 -10.457 1.00 48.12 600 GLU A O 1
ATOM 4637 N N . ALA A 1 601 ? 11.034 52.895 -10.430 1.00 46.59 601 ALA A N 1
ATOM 4638 C CA . ALA A 1 601 ? 10.060 51.915 -9.953 1.00 46.59 601 ALA A CA 1
ATOM 4639 C C . ALA A 1 601 ? 9.598 52.199 -8.510 1.00 46.59 601 ALA A C 1
ATOM 4641 O O . ALA A 1 601 ? 8.408 52.066 -8.214 1.00 46.59 601 ALA A O 1
ATOM 4642 N N . GLU A 1 602 ? 10.496 52.628 -7.615 1.00 46.75 602 GLU A N 1
ATOM 4643 C CA . GLU A 1 602 ? 10.134 53.034 -6.248 1.00 46.75 602 GLU A CA 1
ATOM 4644 C C . GLU A 1 602 ? 9.217 54.268 -6.239 1.00 46.75 602 GLU A C 1
ATOM 4646 O O . GLU A 1 602 ? 8.174 54.255 -5.580 1.00 46.75 602 GLU A O 1
ATOM 4651 N N . LEU A 1 603 ? 9.529 55.289 -7.041 1.00 51.66 603 LEU A N 1
ATOM 4652 C CA . LEU A 1 603 ? 8.724 56.512 -7.156 1.00 51.66 603 LEU A CA 1
ATOM 4653 C C . LEU A 1 603 ? 7.321 56.245 -7.728 1.00 51.66 603 LEU A C 1
ATOM 4655 O O . LEU A 1 603 ? 6.333 56.869 -7.329 1.00 51.66 603 LEU A O 1
ATOM 4659 N N . ARG A 1 604 ? 7.209 55.288 -8.654 1.00 46.78 604 ARG A N 1
ATOM 4660 C CA . ARG A 1 604 ? 5.938 54.910 -9.288 1.00 46.78 604 ARG A CA 1
ATOM 4661 C C . ARG A 1 604 ? 5.067 54.052 -8.369 1.00 46.78 604 ARG A C 1
ATOM 4663 O O . ARG A 1 604 ? 3.850 54.238 -8.346 1.00 46.78 604 ARG A O 1
ATOM 4670 N N . MET A 1 605 ? 5.685 53.198 -7.552 1.00 44.09 605 MET A N 1
ATOM 4671 C CA . MET A 1 605 ? 5.006 52.445 -6.493 1.00 44.09 605 MET A CA 1
ATOM 4672 C C . MET A 1 605 ? 4.431 53.364 -5.411 1.00 44.09 605 MET A C 1
ATOM 4674 O O . MET A 1 605 ? 3.279 53.184 -5.024 1.00 44.09 605 MET A O 1
ATOM 4678 N N . GLU A 1 606 ? 5.160 54.403 -4.993 1.00 50.56 606 GLU A N 1
ATOM 4679 C CA . GLU A 1 606 ? 4.619 55.416 -4.073 1.00 50.56 606 GLU A CA 1
ATOM 4680 C C . GLU A 1 606 ? 3.406 56.160 -4.652 1.00 50.56 606 GLU A C 1
ATOM 4682 O O . GLU A 1 606 ? 2.493 56.556 -3.923 1.00 50.56 606 GLU A O 1
ATOM 4687 N N . ARG A 1 607 ? 3.387 56.382 -5.971 1.00 47.50 607 ARG A N 1
ATOM 4688 C CA . ARG A 1 607 ? 2.273 57.048 -6.659 1.00 47.50 607 ARG A CA 1
ATOM 4689 C C . ARG A 1 607 ? 1.036 56.151 -6.729 1.00 47.50 607 ARG A C 1
ATOM 4691 O O . ARG A 1 607 ? -0.076 56.638 -6.537 1.00 47.50 607 ARG A O 1
ATOM 4698 N N . LEU A 1 608 ? 1.231 54.851 -6.957 1.00 46.41 608 LEU A N 1
ATOM 4699 C CA . LEU A 1 608 ? 0.164 53.848 -6.968 1.00 46.41 608 LEU A CA 1
ATOM 4700 C C . LEU A 1 608 ? -0.410 53.601 -5.571 1.00 46.41 608 LEU A C 1
ATOM 4702 O O . LEU A 1 608 ? -1.628 53.567 -5.432 1.00 46.41 608 LEU A O 1
ATOM 4706 N N . GLU A 1 609 ? 0.427 53.539 -4.532 1.00 45.84 609 GLU A N 1
ATOM 4707 C CA . GLU A 1 609 ? -0.045 53.454 -3.142 1.00 45.84 609 GLU A CA 1
ATOM 4708 C C . GLU A 1 609 ? -0.862 54.695 -2.744 1.00 45.84 609 GLU A C 1
ATOM 4710 O O . GLU A 1 609 ? -1.889 54.569 -2.076 1.00 45.84 609 GLU A O 1
ATOM 4715 N N . ARG A 1 610 ? -0.481 55.897 -3.206 1.00 52.03 610 ARG A N 1
ATOM 4716 C CA . ARG A 1 610 ? -1.284 57.119 -3.005 1.00 52.03 610 ARG A CA 1
ATOM 4717 C C . ARG A 1 610 ? -2.629 57.070 -3.735 1.00 52.03 610 ARG A C 1
ATOM 4719 O O . ARG A 1 610 ? -3.638 57.476 -3.160 1.00 52.03 610 ARG A O 1
ATOM 4726 N N . LEU A 1 611 ? -2.666 56.549 -4.962 1.00 49.50 611 LEU A N 1
ATOM 4727 C CA . LEU A 1 611 ? -3.899 56.381 -5.742 1.00 49.50 611 LEU A CA 1
ATOM 4728 C C . LEU A 1 611 ? -4.818 55.298 -5.159 1.00 49.50 611 LEU A C 1
ATOM 4730 O O . LEU A 1 611 ? -6.033 55.481 -5.125 1.00 49.50 611 LEU A O 1
ATOM 4734 N N . GLU A 1 612 ? -4.266 54.196 -4.648 1.00 48.19 612 GLU A N 1
ATOM 4735 C CA . GLU A 1 612 ? -5.035 53.171 -3.936 1.00 48.19 612 GLU A CA 1
ATOM 4736 C C . GLU A 1 612 ? -5.565 53.685 -2.601 1.00 48.19 612 GLU A C 1
ATOM 4738 O O . GLU A 1 612 ? -6.720 53.423 -2.281 1.00 48.19 612 GLU A O 1
ATOM 4743 N N . GLN A 1 613 ? -4.787 54.476 -1.856 1.00 49.16 613 GLN A N 1
ATOM 4744 C CA . GLN A 1 613 ? -5.280 55.148 -0.651 1.00 49.16 613 GLN A CA 1
ATOM 4745 C C . GLN A 1 613 ? -6.385 56.162 -0.970 1.00 49.16 613 GLN A C 1
ATOM 4747 O O . GLN A 1 613 ? -7.345 56.266 -0.209 1.00 49.16 613 GLN A O 1
ATOM 4752 N N . GLN A 1 614 ? -6.300 56.882 -2.093 1.00 49.38 614 GLN A N 1
ATOM 4753 C CA . GLN A 1 614 ? -7.375 57.764 -2.561 1.00 49.38 614 GLN A CA 1
ATOM 4754 C C . GLN A 1 614 ? -8.624 56.976 -2.981 1.00 49.38 614 GLN A C 1
ATOM 4756 O O . GLN A 1 614 ? -9.727 57.345 -2.586 1.00 49.38 614 GLN A O 1
ATOM 4761 N N . ARG A 1 615 ? -8.471 55.854 -3.696 1.00 48.69 615 ARG A N 1
ATOM 4762 C CA . ARG A 1 615 ? -9.581 54.953 -4.058 1.00 48.69 615 ARG A CA 1
ATOM 4763 C C . ARG A 1 615 ? -10.227 54.301 -2.839 1.00 48.69 615 ARG A C 1
ATOM 4765 O O . ARG A 1 615 ? -11.447 54.211 -2.780 1.00 48.69 615 ARG A O 1
ATOM 4772 N N . TRP A 1 616 ? -9.436 53.902 -1.847 1.00 42.28 616 TRP A N 1
ATOM 4773 C CA . TRP A 1 616 ? -9.938 53.392 -0.571 1.00 42.28 616 TRP A CA 1
ATOM 4774 C C . TRP A 1 616 ? -10.692 54.463 0.221 1.00 42.28 616 TRP A C 1
ATOM 4776 O O . TRP A 1 616 ? -11.740 54.170 0.789 1.00 42.28 616 TRP A O 1
ATOM 4786 N N . ARG A 1 617 ? -10.217 55.716 0.216 1.00 46.38 617 ARG A N 1
ATOM 4787 C CA . ARG A 1 617 ? -10.944 56.848 0.817 1.00 46.38 617 ARG A CA 1
ATOM 4788 C C . ARG A 1 617 ? -12.257 57.144 0.085 1.00 46.38 617 ARG A C 1
ATOM 4790 O O . ARG A 1 617 ? -13.260 57.380 0.750 1.00 46.38 617 ARG A O 1
ATOM 4797 N N . ALA A 1 618 ? -12.274 57.055 -1.245 1.00 45.84 618 ALA A N 1
ATOM 4798 C CA . ALA A 1 618 ? -13.482 57.205 -2.061 1.00 45.84 618 ALA A CA 1
ATOM 4799 C C . ALA A 1 618 ? -14.481 56.045 -1.875 1.00 45.84 618 ALA A C 1
ATOM 4801 O O . ALA A 1 618 ? -15.686 56.256 -1.910 1.00 45.84 618 ALA A O 1
ATOM 4802 N N . ALA A 1 619 ? -14.004 54.824 -1.620 1.00 45.59 619 ALA A N 1
ATOM 4803 C CA . ALA A 1 619 ? -14.861 53.668 -1.351 1.00 45.59 619 ALA A CA 1
ATOM 4804 C C . ALA A 1 619 ? -15.502 53.693 0.054 1.00 45.59 619 ALA A C 1
ATOM 4806 O O . ALA A 1 619 ? -16.535 53.061 0.260 1.00 45.59 619 ALA A O 1
ATOM 4807 N N . PHE A 1 620 ? -14.913 54.419 1.014 1.00 44.59 620 PHE A N 1
ATOM 4808 C CA . PHE A 1 620 ? -15.442 54.560 2.380 1.00 44.59 620 PHE A CA 1
ATOM 4809 C C . PHE A 1 620 ? -16.338 55.790 2.590 1.00 44.59 620 PHE A C 1
ATOM 4811 O O . PHE A 1 620 ? -17.147 55.793 3.517 1.00 44.59 620 PHE A O 1
ATOM 4818 N N . HIS A 1 621 ? -16.251 56.801 1.725 1.00 43.19 621 HIS A N 1
ATOM 4819 C CA . HIS A 1 621 ? -17.179 57.930 1.692 1.00 43.19 621 HIS A CA 1
ATOM 4820 C C . HIS A 1 621 ? -18.000 57.866 0.403 1.00 43.19 621 HIS A C 1
ATOM 4822 O O . HIS A 1 621 ? -17.577 58.357 -0.638 1.00 43.19 621 HIS A O 1
ATOM 4828 N N . GLY A 1 622 ? -19.164 57.216 0.465 1.00 39.00 622 GLY A N 1
ATOM 4829 C CA . GLY A 1 622 ? -20.076 57.122 -0.673 1.00 39.00 622 GLY A CA 1
ATOM 4830 C C . GLY A 1 622 ? -20.462 58.499 -1.223 1.00 39.00 622 GLY A C 1
ATOM 4831 O O . GLY A 1 622 ? -20.788 59.392 -0.449 1.00 39.00 622 GLY A O 1
ATOM 4832 N N . ASN A 1 623 ? -20.420 58.620 -2.555 1.00 36.56 623 ASN A N 1
ATOM 4833 C CA . ASN A 1 623 ? -21.001 59.667 -3.401 1.00 36.56 623 ASN A CA 1
ATOM 4834 C C . ASN A 1 623 ? -21.217 61.040 -2.742 1.00 36.56 623 ASN A C 1
ATOM 4836 O O . ASN A 1 623 ? -22.301 61.333 -2.239 1.00 36.56 623 ASN A O 1
ATOM 4840 N N . VAL A 1 624 ? -20.249 61.935 -2.924 1.00 32.28 624 VAL A N 1
ATOM 4841 C CA . VAL A 1 624 ? -20.580 63.327 -3.239 1.00 32.28 624 VAL A CA 1
ATOM 4842 C C . VAL A 1 624 ? -20.142 63.542 -4.681 1.00 32.28 624 VAL A C 1
ATOM 4844 O O . VAL A 1 624 ? -18.953 63.564 -4.985 1.00 32.28 624 VAL A O 1
ATOM 4847 N N . TYR A 1 625 ? -21.128 63.591 -5.575 1.00 36.94 625 TYR A N 1
ATOM 4848 C CA . TYR A 1 625 ? -20.978 64.275 -6.851 1.00 36.94 625 TYR A CA 1
ATOM 4849 C C . TYR A 1 625 ? -20.755 65.754 -6.524 1.00 36.94 625 TYR A C 1
ATOM 4851 O O . TYR A 1 625 ? -21.659 66.389 -5.987 1.00 36.94 625 TYR A O 1
ATOM 4859 N N . GLU A 1 626 ? -19.585 66.284 -6.855 1.00 30.38 626 GLU A N 1
ATOM 4860 C CA . GLU A 1 626 ? -19.467 67.673 -7.285 1.00 30.38 626 GLU A CA 1
ATOM 4861 C C . GLU A 1 626 ? -18.892 67.639 -8.698 1.00 30.38 626 GLU A C 1
ATOM 4863 O O . GLU A 1 626 ? -17.791 67.149 -8.949 1.00 30.38 626 GLU A O 1
ATOM 4868 N N . ASP A 1 627 ? -19.763 68.039 -9.614 1.00 36.53 627 ASP A N 1
ATOM 4869 C CA . ASP A 1 627 ? -19.475 68.452 -10.975 1.00 36.53 627 ASP A CA 1
ATOM 4870 C C . ASP A 1 627 ? -18.605 69.712 -10.882 1.00 36.53 627 ASP A C 1
ATOM 4872 O O . ASP A 1 627 ? -19.006 70.655 -10.204 1.00 36.53 627 ASP A O 1
ATOM 4876 N N . ASP A 1 628 ? -17.425 69.719 -11.499 1.00 28.64 628 ASP A N 1
ATOM 4877 C CA . ASP A 1 628 ? -16.902 70.939 -12.111 1.00 28.64 628 ASP A CA 1
ATOM 4878 C C . ASP A 1 628 ? -15.762 70.645 -13.095 1.00 28.64 628 ASP A C 1
ATOM 4880 O O . ASP A 1 628 ? -14.923 69.756 -12.930 1.00 28.64 628 ASP A O 1
ATOM 4884 N N . SER A 1 629 ? -15.840 71.419 -14.164 1.00 35.91 629 SER A N 1
ATOM 4885 C CA . SER A 1 629 ? -15.141 71.428 -15.441 1.00 35.91 629 SER A CA 1
ATOM 4886 C C . SER A 1 629 ? -13.633 71.721 -15.409 1.00 35.91 629 SER A C 1
ATOM 4888 O O . SER A 1 629 ? -13.102 72.254 -14.441 1.00 35.91 629 SER A O 1
ATOM 4890 N N . ASP A 1 630 ? -13.016 71.489 -16.577 1.00 32.06 630 ASP A N 1
ATOM 4891 C CA . ASP A 1 630 ? -11.722 72.001 -17.069 1.00 32.06 630 ASP A CA 1
ATOM 4892 C C . ASP A 1 630 ? -10.430 71.309 -16.591 1.00 32.06 630 ASP A C 1
ATOM 4894 O O . ASP A 1 630 ? -9.832 71.681 -15.585 1.00 32.06 630 ASP A O 1
ATOM 4898 N N . THR A 1 631 ? -9.919 70.352 -17.384 1.00 33.84 631 THR A N 1
ATOM 4899 C CA . THR A 1 631 ? -8.695 70.447 -18.233 1.00 33.84 631 THR A CA 1
ATOM 4900 C C . THR A 1 631 ? -8.178 69.082 -18.677 1.00 33.84 631 THR A C 1
ATOM 4902 O O . THR A 1 631 ? -8.079 68.162 -17.835 1.00 33.84 631 THR A O 1
#

pLDDT: mean 74.83, std 24.64, range [22.36, 98.81]

Foldseek 3Di:
DDDDDDDDDDDDDDDDDDDDDDDDDDDDDDDDDDPDPPPPPPPDPPLQQAEALCNVVCVVQQFDWDRDLSHTFGQWHPVDDQLRLLVCLAAFKEKEWPQLWKKKKKFFPCRQVLVLLFWLANSVPADAQFKAWIFGAAQQQFGLWIWIWHNPDPTIIMITTGNNNNVVVVCVSVVSCVVVVVPGGMDMDIDDSFKTKMKMGHPLALQLFQVQWPDHSVPQDARGWHATGGNNAHRKIWHFYDQQLTTIIMIIGGSVCPVVNVVSSCPGPRTHYYYGTPSSSQLRNVVNLHDDEPQLGHNVDHCLQSVNLVSNDPVCLVVVSYRSSVVSNCCVVPNDQKHKAKDFDDDAWDDFQDFDADPVRHTFWTWRAKDARSVVRGIMTMIIGGPVPRDPPPPPVLLVVLVVLLVVLVVLLLVQLVVLLVVLVVVVVVPDPADDVCNVVVVPPPDPVVSSVVSSVVSLCLLVVNPPDDDDDPDPVSVVVSVVSNVVSVVSVVSNVVSVVVVVCVVCVVLVVVVVVVLVVLCVVLVPDPDDPVVSVVLSVVCVPPPSHDDDDPVVSVVVVVVVVVVVVPPDPPPDPDDPVVVVVCVDPPDPVVVVVVVVVVVVVVVVVVVVVVVVVDVVDDDDDDDDDDD

Secondary structure (DSSP, 8-state):
------------------------------------------------PEEPTTHHHHHHTTEEEEEETTEEEEEEETTB-HHHHHHHHHHSEEEEE-TTSEEEEEESTTHHHHHHTTBSS-STTPPTTBEEEEEEE-TTS-EEEEEEEE--SSSEEEEEE-GGGHHHHHHHHHHHHHHTTT-S--EEEE--TTEEEEEEESTTHHHHHGGGBSS-GGG--TTBEEEEEETTEEEEEEE---SSSSSEEEEEEEHHHHHHHHHHHHT-TTS-EEE--HHHHHHHHHHTT---BTTTB-TT--TTTTT-GGGS-HHHHHH--STTHHHHHHHHHH--SEEEEEEEESSSPP-TT-EEE-TTS-EEEEEEEEEE-TTTSSEEEEEEEETTT-S-TTTHHHHHHHHHHHHHHHHHHHHHHHHHHHHHHHHHHTT-----HHHHTTGGGS-HHHHHHHHHHHHHHHHTT--S-PPPPSSHHHHHHHHHHHHHHHHHHHHHHHHHHHHHHHHTHHHHHHHHHHHHHHHHHHHTS---HHHHHHHHHHHHHH-TT----HHHHHHHHHHHHHHHHHS--TT----TTHHHHTT-TT-HHHHHHHHHHHHHHHHHHHHHHHHHHHHHS----------

Mean predicted aligned error: 18.81 Å

Nearest PDB structures (foldseek):
  4pab-assembly2_B  TM=9.200E-01  e=3.955E-26  Rattus norvegicus
  4paa-assembly2_B  TM=9.207E-01  e=1.275E-25  Rattus norvegicus
  5l46-assembly2_B  TM=9.203E-01  e=1.495E-25  Homo sapiens
  1vrq-assembly1_A  TM=8.642E-01  e=6.992E-25  Corynebacterium sp. U-96
  2gah-assembly1_A  TM=8.663E-01  e=2.940E-24  Stenotrophomonas maltophilia